Protein AF-A0A3B8WAT9-F1 (afdb_monomer_lite)

Secondary structure (DSSP, 8-state):
-EEETTEEEEEEEEEEEEEEEEEEEEEEE-TTS-EEEEEEEEEEEEEEEEEEEEEESTT-B--EEEEEEEEE-EEETTEEE-EEEEEEE--SGGG-S-SEEEEEEEEEEEEEEEEEETTEEEEEE--EEEEEEEEEEEEE-SEEETTEEE-SEEEEEEEEEEEEEE--EEEESSTTSPPB--HHHHHHTT--SEEEEEEEEEEEEEE--SSSSSEEEEEEEEEEEEEEEEEE--SBSSS-B----EEEEEEEEEEEEEEEEEEEE-SSSEEEEEEEEEEEEEEEEEEEE-TTTPEE--EEEEEEEEEEEEEEEEES----EEESS--SSHHHHHHTT-EEE---S-SEEEEEE--BPPP-SSSSS-EEEEEES--B-TTS-B-TTSSEEEE-

pLDDT: mean 91.94, std 6.69, range [65.5, 98.38]

Foldseek 3Di:
DDDFPRKDWDFAPKDKDKDFDDWDFDFAADPVRHTFGKGFGAKMWMKIKGQFTDAAAPPFTLGMKMKTWIWHWDADPNDIFGFMWTKDFAFDPQQPRHWIKIWGWTWIQFMKMWGDWPLKIKIFGGKTKTKTFMKIWDQHDADATPNDGDHHAIKIWTDFIWMKMATQAMAIRDPPGDGDQCLVVCVVVVHFRMKTWTKGWMKGWDFDFPHDGFIWIWIWIKIFQMKTHSTWHGQDPPPDGDATFAKMQGRKIKIKTFGGWTWGGYNFGIKIWTQWIKMKIKGQFTFGTHRPPGDGPFIKIWIFIFGGKMKGKGGFWPAKDWAPADDPDQVRSVVRVTHIDGRGRHHIDMDIDTGTDPADDPRRHGKIKTFDPADADPVRGGDPPRGDIDMD

Sequence (392 aa):
LYHDDGHALALRDITGSYRIQDLRLDVGEDWRGRPAVGLTLGRMEGEFEVGAIEIGGAGKSFGAFNLSFLLEDQVFGGRNYTNALYLQGGGHVDAGAQGLRLAAQWSLRLSDLSYTEDGNRVIISGLQSWGQGDITVNVTRDGVQGGTRFYDGLRIGFEGLEAGYRINGMRVGSDDAPLQGGTELLLALGIYPAYDFTLDGHMTLGAGGASGEGLTINSDIHIRDGRAAVIAAPYDEGNGEQPQKGLWLTDMTYDGHVRNMTLDVTDEGLALATEESWSTMDIGNVRIGNGVDGESLGRLKIQRFEQGSTTLIKPGGAGNVCVGGAGASASACSASGGEWEMRGEEGVTIEMKNILARAQSSEKRNSLLWETNRTVDGQGRAVNGSGTRLVL

Structure (mmCIF, N/CA/C/O backbone):
data_AF-A0A3B8WAT9-F1
#
_entry.id   AF-A0A3B8WAT9-F1
#
loop_
_atom_site.group_PDB
_atom_site.id
_atom_site.type_symbol
_atom_site.label_atom_id
_atom_site.label_alt_id
_atom_site.label_comp_id
_atom_site.label_asym_id
_atom_site.label_entity_id
_atom_site.label_seq_id
_atom_site.pdbx_PDB_ins_code
_atom_site.Cartn_x
_atom_site.Cartn_y
_atom_site.Cartn_z
_atom_site.occupancy
_atom_site.B_iso_or_equiv
_atom_site.auth_seq_id
_atom_site.auth_comp_id
_atom_site.auth_asym_id
_atom_site.auth_atom_id
_atom_site.pdbx_PDB_model_num
ATOM 1 N N . LEU A 1 1 ? 8.890 -11.324 -18.189 1.00 72.88 1 LEU A N 1
ATOM 2 C CA . LEU A 1 1 ? 9.143 -10.317 -19.237 1.00 72.88 1 LEU A CA 1
ATOM 3 C C . LEU A 1 1 ? 7.790 -9.822 -19.708 1.00 72.88 1 LEU A C 1
ATOM 5 O O . LEU A 1 1 ? 7.015 -10.633 -20.203 1.00 72.88 1 LEU A O 1
ATOM 9 N N . TYR A 1 2 ? 7.485 -8.556 -19.457 1.00 80.69 2 TYR A N 1
ATOM 10 C CA . TYR A 1 2 ? 6.306 -7.870 -19.984 1.00 80.69 2 TYR A CA 1
ATOM 11 C C . TYR A 1 2 ? 6.770 -6.905 -21.076 1.00 80.69 2 TYR A C 1
ATOM 13 O O . TYR A 1 2 ? 7.855 -6.341 -20.939 1.00 80.69 2 TYR A O 1
ATOM 21 N N . HIS A 1 3 ? 5.987 -6.762 -22.144 1.00 80.81 3 HIS A N 1
ATOM 22 C CA . HIS A 1 3 ? 6.279 -5.867 -23.258 1.00 80.81 3 HIS A CA 1
ATOM 23 C C . HIS A 1 3 ? 5.107 -4.933 -23.504 1.00 80.81 3 HIS A C 1
ATOM 25 O O . HIS A 1 3 ? 3.963 -5.376 -23.427 1.00 80.81 3 HIS A O 1
ATOM 31 N N . ASP A 1 4 ? 5.432 -3.687 -23.819 1.00 77.94 4 ASP A N 1
ATOM 32 C CA . ASP A 1 4 ? 4.471 -2.629 -24.106 1.00 77.94 4 ASP A CA 1
ATOM 33 C C . ASP A 1 4 ? 5.147 -1.572 -24.983 1.00 77.94 4 ASP A C 1
ATOM 35 O O . ASP A 1 4 ? 6.266 -1.144 -24.685 1.00 77.94 4 ASP A O 1
ATOM 39 N N . ASP A 1 5 ? 4.545 -1.267 -26.133 1.00 77.06 5 ASP A N 1
ATOM 40 C CA . ASP A 1 5 ? 5.057 -0.327 -27.138 1.00 77.06 5 ASP A CA 1
ATOM 41 C C . ASP A 1 5 ? 6.530 -0.574 -27.535 1.00 77.06 5 ASP A C 1
ATOM 43 O O . ASP A 1 5 ? 7.309 0.339 -27.818 1.00 77.06 5 ASP A O 1
ATOM 47 N N . GLY A 1 6 ? 6.943 -1.846 -27.555 1.00 80.88 6 GLY A N 1
ATOM 48 C CA . GLY A 1 6 ? 8.311 -2.264 -27.885 1.00 80.88 6 GLY A CA 1
ATOM 49 C C . GLY A 1 6 ? 9.335 -2.127 -26.750 1.00 80.88 6 GLY A C 1
ATOM 50 O O . GLY A 1 6 ? 10.485 -2.535 -26.927 1.00 80.88 6 GLY A O 1
ATOM 51 N N . HIS A 1 7 ? 8.929 -1.636 -25.580 1.00 84.44 7 HIS A N 1
ATOM 52 C CA . HIS A 1 7 ? 9.739 -1.587 -24.364 1.00 84.44 7 HIS A CA 1
ATOM 53 C C . HIS A 1 7 ? 9.482 -2.821 -23.504 1.00 84.44 7 HIS A C 1
ATOM 55 O O . HIS A 1 7 ? 8.513 -3.554 -23.711 1.00 84.44 7 HIS A O 1
ATOM 61 N N . ALA A 1 8 ? 10.389 -3.109 -22.573 1.00 84.56 8 ALA A N 1
ATOM 62 C CA . ALA A 1 8 ? 10.297 -4.291 -21.730 1.00 84.56 8 ALA A CA 1
ATOM 63 C C . ALA A 1 8 ? 10.414 -3.939 -20.249 1.00 84.56 8 ALA A C 1
ATOM 65 O O . ALA A 1 8 ? 11.210 -3.084 -19.873 1.00 84.56 8 ALA A O 1
ATOM 66 N N . LEU A 1 9 ? 9.668 -4.670 -19.424 1.00 87.44 9 LEU A N 1
ATOM 67 C CA . LEU A 1 9 ? 9.903 -4.816 -17.992 1.00 87.44 9 LEU A CA 1
ATOM 68 C C . LEU A 1 9 ? 10.391 -6.248 -17.732 1.00 87.44 9 LEU A C 1
ATOM 70 O O . LEU A 1 9 ? 9.690 -7.229 -18.037 1.00 87.44 9 LEU A O 1
ATOM 74 N N . ALA A 1 10 ? 11.591 -6.388 -17.174 1.00 89.25 10 ALA A N 1
ATOM 75 C CA . ALA A 1 10 ? 12.228 -7.676 -16.929 1.00 89.25 10 ALA A CA 1
ATOM 76 C C . ALA A 1 10 ? 12.742 -7.797 -15.492 1.00 89.25 10 ALA A C 1
ATOM 78 O O . ALA A 1 10 ? 13.397 -6.903 -14.978 1.00 89.25 10 ALA A O 1
ATOM 79 N N . LEU A 1 11 ? 12.494 -8.953 -14.879 1.00 91.50 11 LEU A N 1
ATOM 80 C CA . LEU A 1 11 ? 13.177 -9.380 -13.661 1.00 91.50 11 LEU A CA 1
ATOM 81 C C . LEU A 1 11 ? 14.326 -10.302 -14.086 1.00 91.50 11 LEU A C 1
ATOM 83 O O . LEU A 1 11 ? 14.091 -11.276 -14.813 1.00 91.50 11 LEU A O 1
ATOM 87 N N . ARG A 1 12 ? 15.553 -9.975 -13.688 1.00 91.94 12 ARG A N 1
ATOM 88 C CA . ARG A 1 12 ? 16.781 -10.713 -14.008 1.00 91.94 12 ARG A CA 1
ATOM 89 C C . ARG A 1 12 ? 17.322 -11.420 -12.779 1.00 91.94 12 ARG A C 1
ATOM 91 O O . ARG A 1 12 ? 17.043 -11.012 -11.656 1.00 91.94 12 ARG A O 1
ATOM 98 N N . ASP A 1 13 ? 18.080 -12.484 -13.036 1.00 93.62 13 ASP A N 1
ATOM 99 C CA . ASP A 1 13 ? 18.820 -13.231 -12.016 1.00 93.62 13 ASP A CA 1
ATOM 100 C C . ASP A 1 13 ? 17.949 -13.604 -10.815 1.00 93.62 13 ASP A C 1
ATOM 102 O O . ASP A 1 13 ? 18.308 -13.394 -9.663 1.00 93.62 13 ASP A O 1
ATOM 106 N N . ILE A 1 14 ? 16.755 -14.124 -11.116 1.00 95.31 14 ILE A N 1
ATOM 107 C CA . ILE A 1 14 ? 15.803 -14.540 -10.093 1.00 95.31 14 ILE A CA 1
ATOM 108 C C . ILE A 1 14 ? 16.337 -15.804 -9.420 1.00 95.31 14 ILE A C 1
ATOM 110 O O . ILE A 1 14 ? 16.439 -16.861 -10.052 1.00 95.31 14 ILE A O 1
ATOM 114 N N . THR A 1 15 ? 16.639 -15.697 -8.134 1.00 96.81 15 THR A N 1
ATOM 115 C CA . THR A 1 15 ? 17.159 -16.770 -7.285 1.00 96.81 15 THR A CA 1
ATOM 116 C C . THR A 1 15 ? 16.345 -16.853 -5.995 1.00 96.81 15 THR A C 1
ATOM 118 O O . THR A 1 15 ? 15.477 -16.028 -5.706 1.00 96.81 15 THR A O 1
ATOM 121 N N . GLY A 1 16 ? 16.561 -17.915 -5.226 1.00 95.44 16 GLY A N 1
ATOM 122 C CA . GLY A 1 16 ? 15.897 -18.084 -3.945 1.00 95.44 16 GLY A CA 1
ATOM 123 C C . GLY A 1 16 ? 15.823 -19.533 -3.505 1.00 95.44 16 GLY A C 1
ATOM 124 O O . GLY A 1 16 ? 16.131 -20.465 -4.253 1.00 95.44 16 GLY A O 1
ATOM 125 N N . SER A 1 17 ? 15.387 -19.721 -2.270 1.00 97.62 17 SER A N 1
ATOM 126 C CA . SER A 1 17 ? 15.091 -21.033 -1.714 1.00 97.62 17 SER A CA 1
ATOM 127 C C . SER A 1 17 ? 13.936 -20.922 -0.734 1.00 97.62 17 SER A C 1
ATOM 129 O O . SER A 1 17 ? 13.744 -19.888 -0.102 1.00 97.62 17 SER A O 1
ATOM 131 N N . TYR A 1 18 ? 13.146 -21.980 -0.606 1.00 97.12 18 TYR A N 1
ATOM 132 C CA . TYR A 1 18 ? 12.097 -22.029 0.399 1.00 97.12 18 TYR A CA 1
ATOM 133 C C . TYR A 1 18 ? 11.917 -23.445 0.925 1.00 97.12 18 TYR A C 1
ATOM 135 O O . TYR A 1 18 ? 12.168 -24.440 0.239 1.00 97.12 18 TYR A O 1
ATOM 143 N N . ARG A 1 19 ? 11.434 -23.528 2.159 1.00 97.94 19 ARG A N 1
ATOM 144 C CA . ARG A 1 19 ? 11.062 -24.761 2.837 1.00 97.94 19 ARG A CA 1
ATOM 145 C C . ARG A 1 19 ? 9.604 -24.665 3.239 1.00 97.94 19 ARG A C 1
ATOM 147 O O . ARG A 1 19 ? 9.203 -23.747 3.946 1.00 97.94 19 ARG A O 1
ATOM 154 N N . ILE A 1 20 ? 8.826 -25.638 2.790 1.00 97.56 20 ILE A N 1
ATOM 155 C CA . ILE A 1 20 ? 7.395 -25.736 3.059 1.00 97.56 20 ILE A CA 1
ATOM 156 C C . ILE A 1 20 ? 7.150 -26.882 4.035 1.00 97.56 20 ILE A C 1
ATOM 158 O O . ILE A 1 20 ? 7.740 -27.958 3.917 1.00 97.56 20 ILE A O 1
ATOM 162 N N . GLN A 1 21 ? 6.250 -26.656 4.984 1.00 97.69 21 GLN A N 1
ATOM 163 C CA . GLN A 1 21 ? 5.716 -27.668 5.877 1.00 97.69 21 GLN A CA 1
ATOM 164 C C . GLN A 1 21 ? 4.192 -27.625 5.834 1.00 97.69 21 GLN A C 1
ATOM 166 O O . GLN A 1 21 ? 3.583 -26.560 5.925 1.00 97.69 21 GLN A O 1
ATOM 171 N N . ASP A 1 22 ? 3.597 -28.813 5.730 1.00 96.56 22 ASP A N 1
ATOM 172 C CA . ASP A 1 22 ? 2.149 -29.011 5.791 1.00 96.56 22 ASP A CA 1
ATOM 173 C C . ASP A 1 22 ? 1.354 -28.256 4.708 1.00 96.56 22 ASP A C 1
ATOM 175 O O . ASP A 1 22 ? 0.354 -27.599 4.987 1.00 96.56 22 ASP A O 1
ATOM 179 N N . LEU A 1 23 ? 1.814 -28.343 3.455 1.00 97.19 23 LEU A N 1
ATOM 180 C CA . LEU A 1 23 ? 1.050 -27.875 2.299 1.00 97.19 23 LEU A CA 1
ATOM 181 C C . LEU A 1 23 ? -0.018 -28.898 1.931 1.00 97.19 23 LEU A C 1
ATOM 183 O O . LEU A 1 23 ? 0.295 -30.064 1.677 1.00 97.19 23 LEU A O 1
ATOM 187 N N . ARG A 1 24 ? -1.269 -28.451 1.858 1.00 96.94 24 ARG A N 1
ATOM 188 C CA . ARG A 1 24 ? -2.408 -29.300 1.502 1.00 96.94 24 ARG A CA 1
ATOM 189 C C . ARG A 1 24 ? -3.251 -28.629 0.432 1.00 96.94 24 ARG A C 1
ATOM 191 O O . ARG A 1 24 ? -3.422 -27.414 0.445 1.00 96.94 24 ARG A O 1
ATOM 198 N N . LEU A 1 25 ? -3.782 -29.451 -0.464 1.00 97.50 25 LEU A N 1
ATOM 199 C CA . LEU A 1 25 ? -4.818 -29.089 -1.420 1.00 97.50 25 LEU A CA 1
ATOM 200 C C . LEU A 1 25 ? -5.992 -30.039 -1.185 1.00 97.50 25 LEU A C 1
ATOM 202 O O . LEU A 1 25 ? -5.839 -31.241 -1.401 1.00 97.50 25 LEU A O 1
ATOM 206 N N . ASP A 1 26 ? -7.124 -29.519 -0.723 1.00 96.81 26 ASP A N 1
ATOM 207 C CA . ASP A 1 26 ? -8.300 -30.333 -0.394 1.00 96.81 26 ASP A CA 1
ATOM 208 C C . ASP A 1 26 ? -9.608 -29.583 -0.681 1.00 96.81 26 ASP A C 1
ATOM 210 O O . ASP A 1 26 ? -9.630 -28.358 -0.808 1.00 96.81 26 ASP A O 1
ATOM 214 N N . VAL A 1 27 ? -10.709 -30.320 -0.797 1.00 96.31 27 VAL A N 1
ATOM 215 C CA . VAL A 1 27 ? -12.059 -29.760 -0.812 1.00 96.31 27 VAL A CA 1
ATOM 216 C C . VAL A 1 27 ? -12.539 -29.649 0.628 1.00 96.31 27 VAL A C 1
ATOM 218 O O . VAL A 1 27 ? -12.615 -30.638 1.350 1.00 96.31 27 VAL A O 1
ATOM 221 N N . GLY A 1 28 ? -12.901 -28.442 1.038 1.00 94.69 28 GLY A N 1
ATOM 222 C CA . GLY A 1 28 ? -13.351 -28.173 2.394 1.00 94.69 28 GLY A CA 1
ATOM 223 C C . GLY A 1 28 ? -14.235 -26.944 2.447 1.00 94.69 28 GLY A C 1
ATOM 224 O O . GLY A 1 28 ? -14.923 -26.613 1.481 1.00 94.69 28 GLY A O 1
ATOM 225 N N . GLU A 1 29 ? -14.197 -26.262 3.581 1.00 95.25 29 GLU A N 1
ATOM 226 C CA . GLU A 1 29 ? -14.903 -25.008 3.792 1.00 95.25 29 GLU A CA 1
ATOM 227 C C . GLU A 1 29 ? -13.906 -23.915 4.178 1.00 95.25 29 GLU A C 1
ATOM 229 O O . GLU A 1 29 ? -12.906 -24.185 4.845 1.00 95.25 29 GLU A O 1
ATOM 234 N N . ASP A 1 30 ? -14.170 -22.683 3.753 1.00 94.38 30 ASP A N 1
ATOM 235 C CA . ASP A 1 30 ? -13.428 -21.522 4.244 1.00 94.38 30 ASP A CA 1
ATOM 236 C C . ASP A 1 30 ? -13.837 -21.134 5.681 1.00 94.38 30 ASP A C 1
ATOM 238 O O . ASP A 1 30 ? -14.725 -21.734 6.291 1.00 94.38 30 ASP A O 1
ATOM 242 N N . TRP A 1 31 ? -13.237 -20.073 6.232 1.00 90.50 31 TRP A N 1
ATOM 243 C CA . TRP A 1 31 ? -13.543 -19.595 7.592 1.00 90.50 31 TRP A CA 1
ATOM 244 C C . TRP A 1 31 ? -14.974 -19.048 7.772 1.00 90.50 31 TRP A C 1
ATOM 246 O O . TRP A 1 31 ? -15.361 -18.703 8.890 1.00 90.50 31 TRP A O 1
ATOM 256 N N . ARG A 1 32 ? -15.762 -18.942 6.693 1.00 92.38 32 ARG A N 1
ATOM 257 C CA . ARG A 1 32 ? -17.187 -18.578 6.705 1.00 92.38 32 ARG A CA 1
ATOM 258 C C . ARG A 1 32 ? -18.102 -19.790 6.471 1.00 92.38 32 ARG A C 1
ATOM 260 O O . ARG A 1 32 ? -19.315 -19.603 6.399 1.00 92.38 32 ARG A O 1
ATOM 267 N N . GLY A 1 33 ? -17.559 -21.005 6.364 1.00 94.62 33 GLY A N 1
ATOM 268 C CA . GLY A 1 33 ? -18.327 -22.227 6.108 1.00 94.62 33 GLY A CA 1
ATOM 269 C C . GLY A 1 33 ? -18.749 -22.399 4.645 1.00 94.62 33 GLY A C 1
ATOM 270 O O . GLY A 1 33 ? -19.719 -23.103 4.365 1.00 94.62 33 GLY A O 1
ATOM 271 N N . ARG A 1 34 ? -18.097 -21.716 3.691 1.00 94.56 34 ARG A N 1
ATOM 272 C CA . ARG A 1 34 ? -18.426 -21.842 2.261 1.00 94.56 34 ARG A CA 1
ATOM 273 C C . ARG A 1 34 ? -17.611 -22.966 1.620 1.00 94.56 34 ARG A C 1
ATOM 275 O O . ARG A 1 34 ? -16.388 -22.947 1.765 1.00 94.56 34 ARG A O 1
ATOM 282 N N . PRO A 1 35 ? -18.238 -23.885 0.860 1.00 96.00 35 PRO A N 1
ATOM 283 C CA . PRO A 1 35 ? -17.522 -24.941 0.151 1.00 96.00 35 PRO A CA 1
ATOM 284 C C . PRO A 1 35 ? -16.492 -24.373 -0.827 1.00 96.00 35 PRO A C 1
ATOM 286 O O . PRO A 1 35 ? -16.829 -23.529 -1.659 1.00 96.00 35 PRO A O 1
ATOM 289 N N . ALA A 1 36 ? -15.256 -24.854 -0.754 1.00 97.31 36 ALA A N 1
ATOM 290 C CA . ALA A 1 36 ? -14.143 -24.345 -1.543 1.00 97.31 36 ALA A CA 1
ATOM 291 C C . ALA A 1 36 ? -13.084 -25.420 -1.809 1.00 97.31 36 ALA A C 1
ATOM 293 O O . ALA A 1 36 ? -13.006 -26.434 -1.115 1.00 97.31 36 ALA A O 1
ATOM 294 N N . VAL A 1 37 ? -12.221 -25.158 -2.790 1.00 97.81 37 VAL A N 1
ATOM 295 C CA . VAL A 1 37 ? -10.928 -25.843 -2.905 1.00 97.81 37 VAL A CA 1
ATOM 296 C C . VAL A 1 37 ? -9.915 -25.038 -2.096 1.00 97.81 37 VAL A C 1
ATOM 298 O O . VAL A 1 37 ? -9.595 -23.908 -2.459 1.00 97.81 37 VAL A O 1
ATOM 301 N N . GLY A 1 38 ? -9.452 -25.593 -0.982 1.00 97.38 38 GLY A N 1
ATOM 302 C CA . GLY A 1 38 ? -8.498 -24.963 -0.077 1.00 97.38 38 GLY A CA 1
ATOM 303 C C . GLY A 1 38 ? -7.060 -25.351 -0.400 1.00 97.38 38 GLY A C 1
ATOM 304 O O . GLY A 1 38 ? -6.734 -26.534 -0.475 1.00 97.38 38 GLY A O 1
ATOM 305 N N . LEU A 1 39 ? -6.197 -24.349 -0.543 1.00 97.44 39 LEU A N 1
ATOM 306 C CA . LEU A 1 39 ? -4.746 -24.459 -0.479 1.00 97.44 39 LEU A CA 1
ATOM 307 C C . LEU A 1 39 ? -4.304 -23.935 0.890 1.00 97.44 39 LEU A C 1
ATOM 309 O O . LEU A 1 39 ? -4.344 -22.728 1.123 1.00 97.44 39 LEU A O 1
ATOM 313 N N . THR A 1 40 ? -3.911 -24.822 1.800 1.00 96.69 40 THR A N 1
ATOM 314 C CA . THR A 1 40 ? -3.518 -24.453 3.170 1.00 96.69 40 THR A CA 1
ATOM 315 C C . THR A 1 40 ? -2.048 -24.738 3.411 1.00 96.69 40 THR A C 1
ATOM 317 O O . THR A 1 40 ? -1.515 -25.731 2.911 1.00 96.69 40 THR A O 1
ATOM 320 N N . LEU A 1 41 ? -1.414 -23.896 4.215 1.00 96.50 41 LEU A N 1
ATOM 321 C CA . LEU A 1 41 ? 0.005 -23.936 4.517 1.00 96.50 41 LEU A CA 1
ATOM 322 C C . LEU A 1 41 ? 0.211 -23.791 6.028 1.00 96.50 41 LEU A C 1
ATOM 324 O O . LEU A 1 41 ? -0.165 -22.773 6.600 1.00 96.50 41 LEU A O 1
ATOM 328 N N . GLY A 1 42 ? 0.855 -24.775 6.661 1.00 96.81 42 GLY A N 1
ATOM 329 C CA . GLY A 1 42 ? 1.222 -24.668 8.078 1.00 96.81 42 GLY A CA 1
ATOM 330 C C . GLY A 1 42 ? 2.410 -23.731 8.312 1.00 96.81 42 GLY A C 1
ATOM 331 O O . GLY A 1 42 ? 2.356 -22.844 9.161 1.00 96.81 42 GLY A O 1
ATOM 332 N N . ARG A 1 43 ? 3.494 -23.910 7.546 1.00 98.00 43 ARG A N 1
ATOM 333 C CA . ARG A 1 43 ? 4.670 -23.028 7.606 1.00 98.00 43 ARG A CA 1
ATOM 334 C C . ARG A 1 43 ? 5.406 -22.971 6.276 1.00 98.00 43 ARG A C 1
ATOM 336 O O . ARG A 1 43 ? 5.633 -24.004 5.647 1.00 98.00 43 ARG A O 1
ATOM 343 N N . MET A 1 44 ? 5.852 -21.783 5.886 1.00 98.06 44 MET A N 1
ATOM 344 C CA . MET A 1 44 ? 6.798 -21.593 4.788 1.00 98.06 44 MET A CA 1
ATOM 345 C C . MET A 1 44 ? 7.840 -20.566 5.190 1.00 98.06 44 MET A C 1
ATOM 347 O O . MET A 1 44 ? 7.497 -19.473 5.620 1.00 98.06 44 MET A O 1
ATOM 351 N N . GLU A 1 45 ? 9.107 -20.903 5.026 1.00 98.31 45 GLU A N 1
ATOM 352 C CA . GLU A 1 45 ? 10.204 -19.960 5.215 1.00 98.31 45 GLU A CA 1
ATOM 353 C C . GLU A 1 45 ? 11.094 -19.971 3.986 1.00 98.31 45 GLU A C 1
ATOM 355 O O . GLU A 1 45 ? 11.237 -21.011 3.336 1.00 98.31 45 GLU A O 1
ATOM 360 N N . GLY A 1 46 ? 11.688 -18.836 3.659 1.00 97.75 46 GLY A N 1
ATOM 361 C CA . GLY A 1 46 ? 12.552 -18.767 2.501 1.00 97.75 46 GLY A CA 1
ATOM 362 C C . GLY A 1 46 ? 13.124 -17.393 2.240 1.00 97.75 46 GLY A C 1
ATOM 363 O O . GLY A 1 46 ? 12.896 -16.434 2.976 1.00 97.75 46 GLY A O 1
ATOM 364 N N . GLU A 1 47 ? 13.859 -17.350 1.142 1.00 97.56 47 GLU A N 1
ATOM 365 C CA . GLU A 1 47 ? 14.481 -16.169 0.578 1.00 97.56 47 GLU A CA 1
ATOM 366 C C . GLU A 1 47 ? 14.168 -16.121 -0.916 1.00 97.56 47 GLU A C 1
ATOM 368 O O . GLU A 1 47 ? 14.177 -17.145 -1.606 1.00 97.56 47 GLU A O 1
ATOM 373 N N . PHE A 1 48 ? 13.881 -14.925 -1.408 1.00 96.62 48 PHE A N 1
ATOM 374 C CA . PHE A 1 48 ? 13.643 -14.627 -2.809 1.00 96.62 48 PHE A CA 1
ATOM 375 C C . PHE A 1 48 ? 14.487 -13.423 -3.202 1.00 96.62 48 PHE A C 1
ATOM 377 O O . PHE A 1 48 ? 14.493 -12.414 -2.501 1.00 96.62 48 PHE A O 1
ATOM 384 N N . GLU A 1 49 ? 15.187 -13.526 -4.320 1.00 96.81 49 GLU A N 1
ATOM 385 C CA . GLU A 1 49 ? 16.092 -12.498 -4.811 1.00 96.81 49 GLU A CA 1
ATOM 386 C C . GLU A 1 49 ? 15.838 -12.239 -6.295 1.00 96.81 49 GLU A C 1
ATOM 388 O O . GLU A 1 49 ? 15.593 -13.152 -7.085 1.00 96.81 49 GLU A O 1
ATOM 393 N N . VAL A 1 50 ? 15.888 -10.962 -6.657 1.00 95.75 50 VAL A N 1
ATOM 394 C CA . VAL A 1 50 ? 15.911 -10.471 -8.031 1.00 95.75 50 VAL A CA 1
ATOM 395 C C . VAL A 1 50 ? 17.165 -9.624 -8.164 1.00 95.75 50 VAL A C 1
ATOM 397 O O . VAL A 1 50 ? 17.253 -8.573 -7.532 1.00 95.75 50 VAL A O 1
ATOM 400 N N . GLY A 1 51 ? 18.120 -10.066 -8.982 1.00 93.12 51 GLY A N 1
ATOM 401 C CA . GLY A 1 51 ? 19.393 -9.363 -9.153 1.00 93.12 51 GLY A CA 1
ATOM 402 C C . GLY A 1 51 ? 19.288 -8.047 -9.931 1.00 93.12 51 GLY A C 1
ATOM 403 O O . GLY A 1 51 ? 20.108 -7.161 -9.721 1.00 93.12 51 GLY A O 1
ATOM 404 N N . ALA A 1 52 ? 18.282 -7.888 -10.798 1.00 90.94 52 ALA A N 1
ATOM 405 C CA . ALA A 1 52 ? 17.973 -6.600 -11.426 1.00 90.94 52 ALA A CA 1
ATOM 406 C C . ALA A 1 52 ? 16.522 -6.515 -11.920 1.00 90.94 52 ALA A C 1
ATOM 408 O O . ALA A 1 52 ? 15.969 -7.488 -12.444 1.00 90.94 52 ALA A O 1
ATOM 409 N N . ILE A 1 53 ? 15.922 -5.329 -11.810 1.00 90.38 53 ILE A N 1
ATOM 410 C CA . ILE A 1 53 ? 14.631 -4.988 -12.417 1.00 90.38 53 ILE A CA 1
ATOM 411 C C . ILE A 1 53 ? 14.886 -4.015 -13.568 1.00 90.38 53 ILE A C 1
ATOM 413 O O . ILE A 1 53 ? 15.052 -2.818 -13.353 1.00 90.38 53 ILE A O 1
ATOM 417 N N . GLU A 1 54 ? 14.903 -4.517 -14.798 1.00 89.56 54 GLU A N 1
ATOM 418 C CA . GLU A 1 54 ? 15.150 -3.702 -15.989 1.00 89.56 54 GLU A CA 1
ATOM 419 C C . GLU A 1 54 ? 13.847 -3.116 -16.538 1.00 89.56 54 GLU A C 1
ATOM 421 O O . GLU A 1 54 ? 12.867 -3.848 -16.715 1.00 89.56 54 GLU A O 1
ATOM 426 N N . ILE A 1 55 ? 13.847 -1.818 -16.857 1.00 86.75 55 ILE A N 1
ATOM 427 C CA . ILE A 1 55 ? 12.724 -1.144 -17.521 1.00 86.75 55 ILE A CA 1
ATOM 428 C C . ILE A 1 55 ? 13.198 -0.112 -18.551 1.00 86.75 55 ILE A C 1
ATOM 430 O O . ILE A 1 55 ? 14.210 0.564 -18.364 1.00 86.75 55 ILE A O 1
ATOM 434 N N . GLY A 1 56 ? 12.410 0.057 -19.611 1.00 77.25 56 GLY A N 1
ATOM 435 C CA . GLY A 1 56 ? 12.614 1.081 -20.631 1.00 77.25 56 GLY A CA 1
ATOM 436 C C . GLY A 1 56 ? 13.769 0.749 -21.572 1.00 77.25 56 GLY A C 1
ATOM 437 O O . GLY A 1 56 ? 13.863 -0.370 -22.079 1.00 77.25 56 GLY A O 1
ATOM 438 N N . GLY A 1 57 ? 14.623 1.734 -21.861 1.00 74.31 57 GLY A N 1
ATOM 439 C CA . GLY A 1 57 ? 15.805 1.550 -22.709 1.00 74.31 57 GLY A CA 1
ATOM 440 C C . GLY A 1 57 ? 16.818 0.531 -22.161 1.00 74.31 57 GLY A C 1
ATOM 441 O O . GLY A 1 57 ? 16.926 0.312 -20.957 1.00 74.31 57 GLY A O 1
ATOM 442 N N . ALA A 1 58 ? 17.601 -0.083 -23.055 1.00 71.19 58 ALA A N 1
ATOM 443 C CA . ALA A 1 58 ? 18.574 -1.118 -22.693 1.00 71.19 58 ALA A CA 1
ATOM 444 C C . ALA A 1 58 ? 19.597 -0.643 -21.638 1.00 71.19 58 ALA A C 1
ATOM 446 O O . ALA A 1 58 ? 20.182 0.430 -21.778 1.00 71.19 58 ALA A O 1
ATOM 447 N N . GLY A 1 59 ? 19.848 -1.481 -20.624 1.00 69.88 59 GLY A N 1
ATOM 448 C CA . GLY A 1 59 ? 20.847 -1.243 -19.572 1.00 69.88 59 GLY A CA 1
ATOM 449 C C . GLY A 1 59 ? 20.357 -0.426 -18.374 1.00 69.88 59 GLY A C 1
ATOM 450 O O . GLY A 1 59 ? 21.138 -0.167 -17.465 1.00 69.88 59 GLY A O 1
ATOM 451 N N . LYS A 1 60 ? 19.085 -0.025 -18.356 1.00 79.44 60 LYS A N 1
ATOM 452 C CA . LYS A 1 60 ? 18.477 0.692 -17.237 1.00 79.44 60 LYS A CA 1
ATOM 453 C C . LYS A 1 60 ? 17.881 -0.281 -16.213 1.00 79.44 60 LYS A C 1
ATOM 455 O O . LYS A 1 60 ? 17.104 -1.156 -16.593 1.00 79.44 60 LYS A O 1
ATOM 460 N N . SER A 1 61 ? 18.204 -0.100 -14.931 1.00 86.19 61 SER A N 1
ATOM 461 C CA . SER A 1 61 ? 17.759 -0.960 -13.827 1.00 86.19 61 SER A CA 1
ATOM 462 C C . SER A 1 61 ? 17.214 -0.131 -12.665 1.00 86.19 61 SER A C 1
ATOM 464 O O . SER A 1 61 ? 17.755 0.923 -12.351 1.00 86.19 61 SER A O 1
ATOM 466 N N . PHE A 1 62 ? 16.158 -0.607 -12.009 1.00 87.62 62 PHE A N 1
ATOM 467 C CA . PHE A 1 62 ? 15.768 -0.138 -10.676 1.00 87.62 62 PHE A CA 1
ATOM 468 C C . PHE A 1 62 ? 16.558 -0.849 -9.570 1.00 87.62 62 PHE A C 1
ATOM 470 O O . PHE A 1 62 ? 16.162 -0.798 -8.419 1.00 87.62 62 PHE A O 1
ATOM 477 N N . GLY A 1 63 ? 17.617 -1.576 -9.901 1.00 90.12 63 GLY A N 1
ATOM 478 C CA . GLY A 1 63 ? 18.408 -2.342 -8.951 1.00 90.12 63 GLY A CA 1
ATOM 479 C C . GLY A 1 63 ? 17.820 -3.686 -8.562 1.00 90.12 63 GLY A C 1
ATOM 480 O O . GLY A 1 63 ? 16.955 -4.251 -9.240 1.00 90.12 63 GLY A O 1
ATOM 481 N N . ALA A 1 64 ? 18.382 -4.221 -7.488 1.00 92.62 64 ALA A N 1
ATOM 482 C CA . ALA A 1 64 ? 18.134 -5.544 -6.957 1.00 92.62 64 ALA A CA 1
ATOM 483 C C . ALA A 1 64 ? 17.213 -5.493 -5.739 1.00 92.62 64 ALA A C 1
ATOM 485 O O . ALA A 1 64 ? 17.160 -4.519 -4.982 1.00 92.62 64 ALA A O 1
ATOM 486 N N . PHE A 1 65 ? 16.515 -6.595 -5.515 1.00 93.81 65 PHE A N 1
ATOM 487 C CA . PHE A 1 65 ? 15.612 -6.758 -4.393 1.00 93.81 65 PHE A CA 1
ATOM 488 C C . PHE A 1 65 ? 15.792 -8.134 -3.771 1.00 93.81 65 PHE A C 1
ATOM 490 O O . PHE A 1 65 ? 15.837 -9.139 -4.480 1.00 93.81 65 PHE A O 1
ATOM 497 N N . ASN A 1 66 ? 15.811 -8.188 -2.444 1.00 95.75 66 ASN A N 1
ATOM 498 C CA . ASN A 1 66 ? 15.853 -9.430 -1.686 1.00 95.75 66 ASN A CA 1
ATOM 499 C C . ASN A 1 66 ? 14.755 -9.410 -0.623 1.00 95.75 66 ASN A C 1
ATOM 501 O O . ASN A 1 66 ? 14.533 -8.403 0.048 1.00 95.75 66 ASN A O 1
ATOM 505 N N . LEU A 1 67 ? 14.094 -10.546 -0.454 1.00 96.62 67 LEU A N 1
ATOM 506 C CA . LEU A 1 67 ? 13.031 -10.771 0.510 1.00 96.62 67 LEU A CA 1
ATOM 507 C C . LEU A 1 67 ? 13.356 -12.039 1.287 1.00 96.62 67 LEU A C 1
ATOM 509 O O . LEU A 1 67 ? 13.398 -13.115 0.695 1.00 96.62 67 LEU A O 1
ATOM 513 N N . SER A 1 68 ? 13.512 -11.935 2.602 1.00 97.50 68 SER A N 1
ATOM 514 C CA . SER A 1 68 ? 13.399 -13.086 3.498 1.00 97.50 68 SER A CA 1
ATOM 515 C C . SER A 1 68 ? 11.994 -13.112 4.089 1.00 97.50 68 SER A C 1
ATOM 517 O O . SER A 1 68 ? 11.378 -12.063 4.296 1.00 97.50 68 SER A O 1
ATOM 519 N N . PHE A 1 69 ? 11.440 -14.296 4.333 1.00 97.75 69 PHE A N 1
ATOM 520 C CA . PHE A 1 69 ? 10.089 -14.409 4.874 1.00 97.75 69 PHE A CA 1
ATOM 521 C C . PHE A 1 69 ? 9.883 -15.680 5.693 1.00 97.75 69 PHE A C 1
ATOM 523 O O . PHE A 1 69 ? 10.459 -16.733 5.419 1.00 97.75 69 PHE A O 1
ATOM 530 N N . LEU A 1 70 ? 8.994 -15.571 6.678 1.00 98.25 70 LEU A N 1
ATOM 531 C CA . LEU A 1 70 ? 8.459 -16.660 7.478 1.00 98.25 70 LEU A CA 1
ATOM 532 C C . LEU A 1 70 ? 6.939 -16.504 7.574 1.00 98.25 70 LEU A C 1
ATOM 534 O O . LEU A 1 70 ? 6.429 -15.634 8.278 1.00 98.25 70 LEU A O 1
ATOM 538 N N . LEU A 1 71 ? 6.221 -17.369 6.870 1.00 98.25 71 LEU A N 1
ATOM 539 C CA . LEU A 1 71 ? 4.786 -17.573 7.004 1.00 98.25 71 LEU A CA 1
ATOM 540 C C . LEU A 1 71 ? 4.556 -18.674 8.038 1.00 98.25 71 LEU A C 1
ATOM 542 O O . LEU A 1 71 ? 4.996 -19.807 7.841 1.00 98.25 71 LEU A O 1
ATOM 546 N N . GLU A 1 72 ? 3.872 -18.350 9.129 1.00 97.31 72 GLU A N 1
ATOM 547 C CA . GLU A 1 72 ? 3.425 -19.311 10.143 1.00 97.31 72 GLU A CA 1
ATOM 548 C C . GLU A 1 72 ? 2.251 -18.737 10.935 1.00 97.31 72 GLU A C 1
ATOM 550 O O . GLU A 1 72 ? 2.056 -17.518 10.982 1.00 97.31 72 GLU A O 1
ATOM 555 N N . ASP A 1 73 ? 1.463 -19.616 11.546 1.00 96.62 73 ASP A N 1
ATOM 556 C CA . ASP A 1 73 ? 0.284 -19.231 12.317 1.00 96.62 73 ASP A CA 1
ATOM 557 C C . ASP A 1 73 ? 0.631 -18.290 13.478 1.00 96.62 73 ASP A C 1
ATOM 559 O O . ASP A 1 73 ? 1.590 -18.508 14.222 1.00 96.62 73 ASP A O 1
ATOM 563 N N . GLN A 1 74 ? -0.182 -17.251 13.665 1.00 94.75 74 GLN A N 1
ATOM 564 C CA . GLN A 1 74 ? -0.002 -16.268 14.734 1.00 94.75 74 GLN A CA 1
ATOM 565 C C . GLN A 1 74 ? -1.316 -15.823 15.343 1.00 94.75 74 GLN A C 1
ATOM 567 O O . GLN A 1 74 ? -2.372 -15.879 14.718 1.00 94.75 74 GLN A O 1
ATOM 572 N N . VAL A 1 75 ? -1.226 -15.298 16.564 1.00 93.19 75 VAL A N 1
ATOM 573 C CA . VAL A 1 75 ? -2.335 -14.606 17.215 1.00 93.19 75 VAL A CA 1
ATOM 574 C C . VAL A 1 75 ? -2.070 -13.109 17.179 1.00 93.19 75 VAL A C 1
ATOM 576 O O . VAL A 1 75 ? -1.105 -12.643 17.778 1.00 93.19 75 VAL A O 1
ATOM 579 N N . PHE A 1 76 ? -2.948 -12.349 16.528 1.00 89.50 76 PHE A N 1
ATOM 580 C CA . PHE A 1 76 ? -2.904 -10.888 16.536 1.00 89.50 76 PHE A CA 1
ATOM 581 C C . PHE A 1 76 ? -4.261 -10.323 16.956 1.00 89.50 76 PHE A C 1
ATOM 583 O O . PHE A 1 76 ? -5.305 -10.763 16.475 1.00 89.50 76 PHE A O 1
ATOM 590 N N . GLY A 1 77 ? -4.268 -9.387 17.910 1.00 83.75 77 GLY A N 1
ATOM 591 C CA . GLY A 1 77 ? -5.511 -8.799 18.429 1.00 83.75 77 GLY A CA 1
ATOM 592 C C . GLY A 1 77 ? -6.500 -9.823 19.012 1.00 83.75 77 GLY A C 1
ATOM 593 O O . GLY A 1 77 ? -7.704 -9.594 18.988 1.00 83.75 77 GLY A O 1
ATOM 594 N N . GLY A 1 78 ? -6.009 -10.973 19.493 1.00 89.06 78 GLY A N 1
ATOM 595 C CA . GLY A 1 78 ? -6.838 -12.072 20.004 1.00 89.06 78 GLY A CA 1
ATOM 596 C C . GLY A 1 78 ? -7.458 -12.979 18.931 1.00 89.06 78 GLY A C 1
ATOM 597 O O . GLY A 1 78 ? -8.223 -13.876 19.281 1.00 89.06 78 GLY A O 1
ATOM 598 N N . ARG A 1 79 ? -7.136 -12.780 17.646 1.00 92.25 79 ARG A N 1
ATOM 599 C CA . ARG A 1 79 ? -7.556 -13.646 16.537 1.00 92.25 79 ARG A CA 1
ATOM 600 C C . ARG A 1 79 ? -6.380 -14.478 16.032 1.00 92.25 79 ARG A C 1
ATOM 602 O O . ARG A 1 79 ? -5.282 -13.953 15.872 1.00 92.25 79 ARG A O 1
ATOM 609 N N . ASN A 1 80 ? -6.636 -15.749 15.731 1.00 95.00 80 ASN A N 1
ATOM 610 C CA . ASN A 1 80 ? -5.673 -16.618 15.059 1.00 95.00 80 ASN A CA 1
ATOM 611 C C . ASN A 1 80 ? -5.702 -16.364 13.548 1.00 95.00 80 ASN A C 1
ATOM 613 O O . ASN A 1 80 ? -6.764 -16.448 12.927 1.00 95.00 80 ASN A O 1
ATOM 617 N N . TYR A 1 81 ? -4.537 -16.102 12.973 1.00 96.44 81 TYR A N 1
ATOM 618 C CA . TYR A 1 81 ? -4.309 -16.028 11.539 1.00 96.44 81 TYR A CA 1
ATOM 619 C C . TYR A 1 81 ? -3.496 -17.236 11.093 1.00 96.44 81 TYR A C 1
ATOM 621 O O . TYR A 1 81 ? -2.503 -17.585 11.730 1.00 96.44 81 TYR A O 1
ATOM 629 N N . THR A 1 82 ? -3.938 -17.856 10.002 1.00 96.31 82 THR A N 1
ATOM 630 C CA . THR A 1 82 ? -3.252 -18.969 9.335 1.00 96.31 82 THR A CA 1
ATOM 631 C C . THR A 1 82 ? -2.839 -18.560 7.924 1.00 96.31 82 THR A C 1
ATOM 633 O O . THR A 1 82 ? -3.046 -17.411 7.531 1.00 96.31 82 THR A O 1
ATOM 636 N N . ASN A 1 83 ? -2.263 -19.478 7.150 1.00 97.44 83 ASN A N 1
ATOM 637 C CA . ASN A 1 83 ? -1.958 -19.252 5.740 1.00 97.44 83 ASN A CA 1
ATOM 638 C C . ASN A 1 83 ? -2.819 -20.169 4.868 1.00 97.44 83 ASN A C 1
ATOM 640 O O . ASN A 1 83 ? -2.575 -21.373 4.771 1.00 97.44 83 ASN A O 1
ATOM 644 N N . ALA A 1 84 ? -3.848 -19.602 4.241 1.00 96.94 84 ALA A N 1
ATOM 645 C CA . ALA A 1 84 ? -4.804 -20.357 3.447 1.00 96.94 84 ALA A CA 1
ATOM 646 C C . ALA A 1 84 ? -5.404 -19.530 2.305 1.00 96.94 84 ALA A C 1
ATOM 648 O O . ALA A 1 84 ? -5.720 -18.351 2.456 1.00 96.94 84 ALA A O 1
ATOM 649 N N . LEU A 1 85 ? -5.623 -20.187 1.170 1.00 97.00 85 LEU A N 1
ATOM 650 C CA . LEU A 1 85 ? -6.358 -19.656 0.031 1.00 97.00 85 LEU A CA 1
ATOM 651 C C . LEU A 1 85 ? -7.486 -20.622 -0.327 1.00 97.00 85 LEU A C 1
ATOM 653 O O . LEU A 1 85 ? -7.232 -21.765 -0.695 1.00 97.00 85 LEU A O 1
ATOM 657 N N . TYR A 1 86 ? -8.726 -20.158 -0.261 1.00 97.75 86 TYR A N 1
ATOM 658 C CA . TYR A 1 86 ? -9.912 -20.936 -0.602 1.00 97.75 86 TYR A CA 1
ATOM 659 C C . TYR A 1 86 ? -10.501 -20.431 -1.915 1.00 97.75 86 TYR A C 1
ATOM 661 O O . TYR A 1 86 ? -11.035 -19.324 -1.984 1.00 97.75 86 TYR A O 1
ATOM 669 N N . LEU A 1 87 ? -10.411 -21.250 -2.960 1.00 96.88 87 LEU A N 1
ATOM 670 C CA . LEU A 1 87 ? -10.941 -20.946 -4.283 1.00 96.88 87 LEU A CA 1
ATOM 671 C C . LEU A 1 87 ? -12.393 -21.411 -4.408 1.00 96.88 87 LEU A C 1
ATOM 673 O O . LEU A 1 87 ? -12.718 -22.577 -4.171 1.00 96.88 87 LEU A O 1
ATOM 677 N N . GLN A 1 88 ? -13.252 -20.492 -4.837 1.00 94.88 88 GLN A N 1
ATOM 678 C CA . GLN A 1 88 ? -14.684 -20.686 -5.026 1.00 94.88 88 GLN A CA 1
ATOM 679 C C . GLN A 1 88 ? -15.112 -20.176 -6.404 1.00 94.88 88 GLN A C 1
ATOM 681 O O . GLN A 1 88 ? -14.542 -19.226 -6.950 1.00 94.88 88 GLN A O 1
ATOM 686 N N . GLY A 1 89 ? -16.146 -20.805 -6.961 1.00 92.69 89 GLY A N 1
ATOM 687 C CA . GLY A 1 89 ? -16.857 -20.254 -8.111 1.00 92.69 89 GLY A CA 1
ATOM 688 C C . GLY A 1 89 ? -17.748 -19.081 -7.698 1.00 92.69 89 GLY A C 1
ATOM 689 O O . GLY A 1 89 ? -18.287 -19.066 -6.592 1.00 92.69 89 GLY A O 1
ATOM 690 N N . GLY A 1 90 ? -17.932 -18.130 -8.6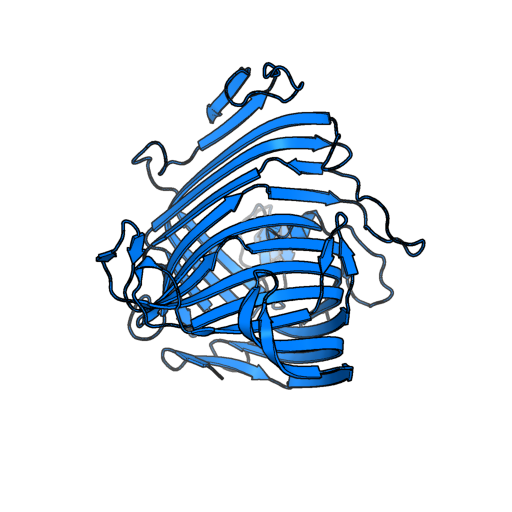13 1.00 88.69 90 GLY A N 1
ATOM 691 C CA . GLY A 1 90 ? -18.723 -16.921 -8.388 1.00 88.69 90 GLY A CA 1
ATOM 692 C C . GLY A 1 90 ? -17.852 -15.774 -7.883 1.00 88.69 90 GLY A C 1
ATOM 693 O O . GLY A 1 90 ? -17.159 -15.914 -6.882 1.00 88.69 90 GLY A O 1
ATOM 694 N N . GLY A 1 91 ? -17.865 -14.649 -8.601 1.00 91.06 91 GLY A N 1
ATOM 695 C CA . GLY A 1 91 ? -17.149 -13.436 -8.202 1.00 91.06 91 GLY A CA 1
ATOM 696 C C . GLY A 1 91 ? -18.061 -12.447 -7.473 1.00 91.06 91 GLY A C 1
ATOM 697 O O . GLY A 1 91 ? -18.882 -12.833 -6.638 1.00 91.06 91 GLY A O 1
ATOM 698 N N . HIS A 1 92 ? -17.925 -11.166 -7.811 1.00 92.62 92 HIS A N 1
ATOM 699 C CA . HIS A 1 92 ? -18.773 -10.101 -7.285 1.00 92.62 92 HIS A CA 1
ATOM 700 C C . HIS A 1 92 ? -20.263 -10.388 -7.534 1.00 92.62 92 HIS A C 1
ATOM 702 O O . HIS A 1 92 ? -20.654 -10.722 -8.653 1.00 92.62 92 HIS A O 1
ATOM 708 N N . VAL A 1 93 ? -21.104 -10.201 -6.510 1.00 90.44 93 VAL A N 1
ATOM 709 C CA . VAL A 1 93 ? -22.530 -10.592 -6.530 1.00 90.44 93 VAL A CA 1
ATOM 710 C C . VAL A 1 93 ? -23.319 -9.954 -7.681 1.00 90.44 93 VAL A C 1
ATOM 712 O O . VAL A 1 93 ? -24.082 -10.638 -8.361 1.00 90.44 93 VAL A O 1
ATOM 715 N N . ASP A 1 94 ? -23.075 -8.672 -7.961 1.00 92.75 94 ASP A N 1
ATOM 716 C CA . ASP A 1 94 ? -23.776 -7.950 -9.032 1.00 92.75 94 ASP A CA 1
ATOM 717 C C . ASP A 1 94 ? -23.199 -8.185 -10.437 1.00 92.75 94 ASP A C 1
ATOM 719 O O . ASP A 1 94 ? -23.811 -7.768 -11.416 1.00 92.75 94 ASP A O 1
ATOM 723 N N . ALA A 1 95 ? -22.038 -8.843 -10.565 1.00 87.50 95 ALA A N 1
ATOM 724 C CA . ALA A 1 95 ? -21.412 -9.128 -11.863 1.00 87.50 95 ALA A CA 1
ATOM 725 C C . ALA A 1 95 ? -21.962 -10.414 -12.521 1.00 87.50 95 ALA A C 1
ATOM 727 O O . ALA A 1 95 ? -21.490 -10.836 -13.579 1.00 87.50 95 ALA A O 1
ATOM 728 N N . GLY A 1 96 ? -22.960 -11.045 -11.894 1.00 79.44 96 GLY A N 1
ATOM 729 C CA . GLY A 1 96 ? -23.565 -12.299 -12.330 1.00 79.44 96 GLY A CA 1
ATOM 730 C C . GLY A 1 96 ? -22.850 -13.543 -11.794 1.00 79.44 96 GLY A C 1
ATOM 731 O O . GLY A 1 96 ? -21.965 -13.479 -10.949 1.00 79.44 96 GLY A O 1
ATOM 732 N N . ALA A 1 97 ? -23.253 -14.716 -12.290 1.00 79.62 97 ALA A N 1
ATOM 733 C CA . ALA A 1 97 ? -22.767 -16.009 -11.792 1.00 79.62 97 ALA A CA 1
ATOM 734 C C . ALA A 1 97 ? -21.341 -16.381 -12.255 1.00 79.62 97 ALA A C 1
ATOM 736 O O . ALA A 1 97 ? -20.813 -17.417 -11.857 1.00 79.62 97 ALA A O 1
ATOM 737 N N . GLN A 1 98 ? -20.734 -15.577 -13.129 1.00 84.06 98 GLN A N 1
ATOM 738 C CA . GLN A 1 98 ? -19.393 -15.813 -13.664 1.00 84.06 98 GLN A CA 1
ATOM 739 C C . GLN A 1 98 ? -18.327 -15.166 -12.771 1.00 84.06 98 GLN A C 1
ATOM 741 O O . GLN A 1 98 ? -18.576 -14.156 -12.116 1.00 84.06 98 GLN A O 1
ATOM 746 N N . GLY A 1 99 ? -17.120 -15.730 -12.779 1.00 92.75 99 GLY A N 1
ATOM 747 C CA . GLY A 1 99 ? -15.978 -15.227 -12.016 1.00 92.75 99 GLY A CA 1
ATOM 748 C C . GLY A 1 99 ? -15.508 -16.190 -10.933 1.00 92.75 99 GLY A C 1
ATOM 749 O O . GLY A 1 99 ? -16.025 -17.302 -10.788 1.00 92.75 99 GLY A O 1
ATOM 750 N N . LEU A 1 100 ? -14.502 -15.741 -10.194 1.00 95.25 100 LEU A N 1
ATOM 751 C CA . LEU A 1 100 ? -13.857 -16.488 -9.122 1.00 95.25 100 LEU A CA 1
ATOM 752 C C . LEU A 1 100 ? -13.883 -15.664 -7.840 1.00 95.25 100 LEU A C 1
ATOM 754 O O . LEU A 1 100 ? -13.745 -14.440 -7.884 1.00 95.25 100 LEU A O 1
ATOM 758 N N . ARG A 1 101 ? -14.000 -16.346 -6.705 1.00 95.62 101 ARG A N 1
ATOM 759 C CA . ARG A 1 101 ? -13.750 -15.774 -5.386 1.00 95.62 101 ARG A CA 1
ATOM 760 C C . ARG A 1 101 ? -12.607 -16.525 -4.727 1.00 95.62 101 ARG A C 1
ATOM 762 O O . ARG A 1 101 ? -12.541 -17.752 -4.758 1.00 95.62 101 ARG A O 1
ATOM 769 N N . LEU A 1 102 ? -11.723 -15.755 -4.124 1.00 96.31 102 LEU A N 1
ATOM 770 C CA . LEU A 1 102 ? -10.614 -16.198 -3.311 1.00 96.31 102 LEU A CA 1
ATOM 771 C C . LEU A 1 102 ? -10.873 -15.711 -1.892 1.00 96.31 102 LEU A C 1
ATOM 773 O O . LEU A 1 102 ? -10.797 -14.515 -1.630 1.00 96.31 102 LEU A O 1
ATOM 777 N N . ALA A 1 103 ? -11.175 -16.629 -0.984 1.00 96.69 103 ALA A N 1
ATOM 778 C CA . ALA A 1 103 ? -11.108 -16.334 0.437 1.00 96.69 103 ALA A CA 1
ATOM 779 C C . ALA A 1 103 ? -9.643 -16.530 0.860 1.00 96.69 103 ALA A C 1
ATOM 781 O O . ALA A 1 103 ? -9.167 -17.662 0.944 1.00 96.69 103 ALA A O 1
ATOM 782 N N . ALA A 1 104 ? -8.908 -15.439 1.070 1.00 95.56 104 ALA A N 1
ATOM 783 C CA . ALA A 1 104 ? -7.524 -15.469 1.532 1.00 95.56 104 ALA A CA 1
ATOM 784 C C . ALA A 1 104 ? -7.421 -15.207 3.042 1.00 95.56 104 ALA A C 1
ATOM 786 O O . ALA A 1 104 ? -8.051 -14.286 3.555 1.00 95.56 104 ALA A O 1
ATOM 787 N N . GLN A 1 105 ? -6.580 -15.977 3.728 1.00 96.75 105 GLN A N 1
ATOM 788 C CA . GLN A 1 105 ? -6.081 -15.705 5.073 1.00 96.75 105 GLN A CA 1
ATOM 789 C C . GLN A 1 105 ? -4.554 -15.813 5.043 1.00 96.75 105 GLN A C 1
ATOM 791 O O . GLN A 1 105 ? -4.017 -16.748 4.447 1.00 96.75 105 GLN A O 1
ATOM 796 N N . TRP A 1 106 ? -3.850 -14.867 5.658 1.00 97.44 106 TRP A N 1
ATOM 797 C CA . TRP A 1 106 ? -2.390 -14.898 5.717 1.00 97.44 106 TRP A CA 1
ATOM 798 C C . TRP A 1 106 ? -1.858 -14.464 7.076 1.00 97.44 106 TRP A C 1
ATOM 800 O O . TRP A 1 106 ? -2.481 -13.684 7.803 1.00 97.44 106 TRP A O 1
ATOM 810 N N . SER A 1 107 ? -0.671 -14.975 7.384 1.00 98.00 107 SER A N 1
ATOM 811 C CA . SER A 1 107 ? 0.080 -14.704 8.600 1.00 98.00 107 SER A CA 1
ATOM 812 C C . SER A 1 107 ? 1.577 -14.747 8.290 1.00 98.00 107 SER A C 1
ATOM 814 O O . SER A 1 107 ? 2.205 -15.809 8.257 1.00 98.00 107 SER A O 1
ATOM 816 N N . LEU A 1 108 ? 2.143 -13.566 8.051 1.00 97.81 108 LEU A N 1
ATOM 817 C CA . LEU A 1 108 ? 3.568 -13.304 7.892 1.00 97.81 108 LEU A CA 1
ATOM 818 C C . LEU A 1 108 ? 4.160 -12.919 9.250 1.00 97.81 108 LEU A C 1
ATOM 820 O O . LEU A 1 108 ? 3.856 -11.860 9.802 1.00 97.81 108 LEU A O 1
ATOM 824 N N . ARG A 1 109 ? 4.987 -13.806 9.805 1.00 96.00 109 ARG A N 1
ATOM 825 C CA . ARG A 1 109 ? 5.596 -13.687 11.142 1.00 96.00 109 ARG A CA 1
ATOM 826 C C . ARG A 1 109 ? 6.781 -12.776 11.185 1.00 96.00 109 ARG A C 1
ATOM 828 O O . ARG A 1 109 ? 6.996 -12.099 12.190 1.00 96.00 109 ARG A O 1
ATOM 835 N N . LEU A 1 110 ? 7.573 -12.842 10.136 1.00 95.62 110 LEU A N 1
ATOM 836 C CA . LEU A 1 110 ? 8.800 -12.100 10.033 1.00 95.62 110 LEU A CA 1
ATOM 837 C C . LEU A 1 110 ? 9.187 -12.030 8.570 1.00 95.62 110 LEU A C 1
ATOM 839 O O . LEU A 1 110 ? 9.094 -13.024 7.849 1.00 95.62 110 LEU A O 1
ATOM 843 N N . SER A 1 111 ? 9.633 -10.862 8.150 1.00 96.88 111 SER A N 1
ATOM 844 C CA . SER A 1 111 ? 10.212 -10.660 6.841 1.00 96.88 111 SER A CA 1
ATOM 845 C C . SER A 1 111 ? 11.157 -9.477 6.888 1.00 96.88 111 SER A C 1
ATOM 847 O O . SER A 1 111 ? 10.849 -8.470 7.524 1.00 96.88 111 SER A O 1
ATOM 849 N N . ASP A 1 112 ? 12.287 -9.600 6.205 1.00 95.75 112 ASP A N 1
ATOM 850 C CA . ASP A 1 112 ? 13.132 -8.461 5.891 1.00 95.75 112 ASP A CA 1
ATOM 851 C C . ASP A 1 112 ? 13.112 -8.240 4.385 1.00 95.75 112 ASP A C 1
ATOM 853 O O . ASP A 1 112 ? 13.170 -9.181 3.587 1.00 95.75 112 ASP A O 1
ATOM 857 N N . LEU A 1 113 ? 13.028 -6.970 4.012 1.00 94.31 113 LEU A N 1
ATOM 858 C CA . LEU A 1 113 ? 12.971 -6.537 2.635 1.00 94.31 113 LEU A CA 1
ATOM 859 C C . LEU A 1 113 ? 14.134 -5.618 2.338 1.00 94.31 113 LEU A C 1
ATOM 861 O O . LEU A 1 113 ? 14.198 -4.538 2.916 1.00 94.31 113 LEU A O 1
ATOM 865 N N . SER A 1 114 ? 15.020 -5.992 1.423 1.00 94.38 114 SER A N 1
ATOM 866 C CA . SER A 1 114 ? 16.111 -5.116 1.022 1.00 94.38 114 SER A CA 1
ATOM 867 C C . SER A 1 114 ? 16.063 -4.727 -0.438 1.00 94.38 114 SER A C 1
ATOM 869 O O . SER A 1 114 ? 15.863 -5.568 -1.306 1.00 94.38 114 SER A O 1
ATOM 871 N N . TYR A 1 115 ? 16.328 -3.453 -0.678 1.00 92.56 115 TYR A N 1
ATOM 872 C CA . TYR A 1 115 ? 16.587 -2.868 -1.980 1.00 92.56 115 TYR A CA 1
ATOM 873 C C . TYR A 1 115 ? 18.077 -2.549 -2.070 1.00 92.56 115 TYR A C 1
ATOM 875 O O . TYR A 1 115 ? 18.612 -1.915 -1.155 1.00 92.56 115 TYR A O 1
ATOM 883 N N . THR A 1 116 ? 18.732 -2.980 -3.145 1.00 91.12 116 THR A N 1
ATOM 884 C CA . THR A 1 116 ? 20.150 -2.715 -3.392 1.00 91.12 116 THR A CA 1
ATOM 885 C C . THR A 1 116 ? 20.323 -2.104 -4.770 1.00 91.12 116 THR A C 1
ATOM 887 O O . THR A 1 116 ? 19.889 -2.695 -5.750 1.00 91.12 116 THR A O 1
ATOM 890 N N . GLU A 1 117 ? 21.007 -0.972 -4.858 1.00 87.38 117 GLU A N 1
ATOM 891 C CA . GLU A 1 117 ? 21.428 -0.399 -6.135 1.00 87.38 117 GLU A CA 1
ATOM 892 C C . GLU A 1 117 ? 22.856 0.122 -6.027 1.00 87.38 117 GLU A C 1
ATOM 894 O O . GLU A 1 117 ? 23.211 0.714 -5.010 1.00 87.38 117 GLU A O 1
ATOM 899 N N . ASP A 1 118 ? 23.690 -0.166 -7.030 1.00 80.31 118 ASP A N 1
ATOM 900 C CA . ASP A 1 118 ? 25.102 0.251 -7.092 1.00 80.31 118 ASP A CA 1
ATOM 901 C C . ASP A 1 118 ? 25.927 -0.053 -5.819 1.00 80.31 118 ASP A C 1
ATOM 903 O O . ASP A 1 118 ? 26.882 0.630 -5.455 1.00 80.31 118 ASP A O 1
ATOM 907 N N . GLY A 1 119 ? 25.568 -1.135 -5.120 1.00 84.44 119 GLY A N 1
ATOM 908 C CA . GLY A 1 119 ? 26.200 -1.555 -3.864 1.00 84.44 119 GLY A CA 1
ATOM 909 C C . GLY A 1 119 ? 25.679 -0.842 -2.609 1.00 84.44 119 GLY A C 1
ATOM 910 O O . GLY A 1 119 ? 26.071 -1.213 -1.501 1.00 84.44 119 GLY A O 1
ATOM 911 N N . ASN A 1 120 ? 24.766 0.121 -2.752 1.00 86.62 120 ASN A N 1
ATOM 912 C CA . ASN A 1 120 ? 24.052 0.770 -1.657 1.00 86.62 120 ASN A CA 1
ATOM 913 C C . ASN A 1 120 ? 22.768 0.006 -1.331 1.00 86.62 120 ASN A C 1
ATOM 915 O O . ASN A 1 120 ? 21.951 -0.256 -2.210 1.00 86.62 120 ASN A O 1
ATOM 919 N N . ARG A 1 121 ? 22.569 -0.338 -0.054 1.00 90.06 121 ARG A N 1
ATOM 920 C CA . ARG A 1 121 ? 21.457 -1.187 0.393 1.00 90.06 121 ARG A CA 1
ATOM 921 C C . ARG A 1 121 ? 20.612 -0.507 1.459 1.00 90.06 121 ARG A C 1
ATOM 923 O O . ARG A 1 121 ? 21.137 0.061 2.417 1.00 90.06 121 ARG A O 1
ATOM 930 N N . VAL A 1 122 ? 19.298 -0.621 1.325 1.00 91.06 122 VAL A N 1
ATOM 931 C CA . VAL A 1 122 ? 18.312 -0.225 2.334 1.00 91.06 122 VAL A CA 1
ATOM 932 C C . VAL A 1 122 ? 17.475 -1.443 2.683 1.00 91.06 122 VAL A C 1
ATOM 934 O O . VAL A 1 122 ? 17.044 -2.162 1.788 1.00 91.06 122 VAL A O 1
ATOM 937 N N . ILE A 1 123 ? 17.246 -1.678 3.972 1.00 92.88 123 ILE A N 1
ATOM 938 C CA . ILE A 1 123 ? 16.545 -2.856 4.487 1.00 92.88 123 ILE A CA 1
ATOM 939 C C . ILE A 1 123 ? 15.375 -2.389 5.345 1.00 92.88 123 ILE A C 1
ATOM 941 O O . ILE A 1 123 ? 15.593 -1.702 6.336 1.00 92.88 123 ILE A O 1
ATOM 945 N N . ILE A 1 124 ? 14.147 -2.761 5.001 1.00 92.69 124 ILE A N 1
ATOM 946 C CA . ILE A 1 124 ? 12.983 -2.680 5.886 1.00 92.69 124 ILE A CA 1
ATOM 947 C C . ILE A 1 124 ? 12.981 -3.952 6.724 1.00 92.69 124 ILE A C 1
ATOM 949 O O . ILE A 1 124 ? 12.862 -5.052 6.184 1.00 92.69 124 ILE A O 1
ATOM 953 N N . SER A 1 125 ? 13.141 -3.797 8.035 1.00 92.56 125 SER A N 1
ATOM 954 C CA . SER A 1 125 ? 13.335 -4.920 8.945 1.00 92.56 125 SER A CA 1
ATOM 955 C C . SER A 1 125 ? 12.084 -5.254 9.745 1.00 92.56 125 SER A C 1
ATOM 957 O O . SER A 1 125 ? 11.367 -4.366 10.221 1.00 92.56 125 SER A O 1
ATOM 959 N N . GLY A 1 126 ? 11.885 -6.548 9.983 1.00 93.44 126 GLY A N 1
ATOM 960 C CA . GLY A 1 126 ? 10.855 -7.061 10.872 1.00 93.44 126 GLY A CA 1
ATOM 961 C C . GLY A 1 126 ? 9.441 -6.804 10.366 1.00 93.44 126 GLY A C 1
ATOM 962 O O . GLY A 1 126 ? 8.571 -6.450 11.147 1.00 93.44 126 GLY A O 1
ATOM 963 N N . LEU A 1 127 ? 9.185 -6.913 9.068 1.00 95.00 127 LEU A N 1
ATOM 964 C CA . LEU A 1 127 ? 7.824 -6.833 8.557 1.00 95.00 127 LEU A CA 1
ATOM 965 C C . LEU A 1 127 ? 6.998 -8.016 9.079 1.00 95.00 127 LEU A C 1
ATOM 967 O O . LEU A 1 127 ? 7.307 -9.182 8.832 1.00 95.00 127 LEU A O 1
ATOM 971 N N . GLN A 1 128 ? 5.908 -7.691 9.763 1.00 96.19 128 GLN A N 1
ATOM 972 C CA . GLN A 1 128 ? 4.822 -8.610 10.073 1.00 96.19 128 GLN A CA 1
ATOM 973 C C . GLN A 1 128 ? 3.580 -8.176 9.318 1.00 96.19 128 GLN A C 1
ATOM 975 O O . GLN A 1 128 ? 3.314 -6.981 9.200 1.00 96.19 128 GLN A O 1
ATOM 980 N N . SER A 1 129 ? 2.799 -9.140 8.845 1.00 97.31 129 SER A N 1
ATOM 981 C CA . SER A 1 129 ? 1.502 -8.866 8.235 1.00 97.31 129 SER A CA 1
ATOM 982 C C . SER A 1 129 ? 0.526 -9.996 8.507 1.00 97.31 129 SER A C 1
ATOM 984 O O . SER A 1 129 ? 0.897 -11.164 8.551 1.00 97.31 129 SER A O 1
ATOM 986 N N . TRP A 1 130 ? -0.736 -9.643 8.677 1.00 98.06 130 TRP A N 1
ATOM 987 C CA . TRP A 1 130 ? -1.827 -10.577 8.888 1.00 98.06 130 TRP A CA 1
ATOM 988 C C . TRP A 1 130 ? -3.066 -10.069 8.172 1.00 98.06 130 TRP A C 1
ATOM 990 O O . TRP A 1 130 ? -3.235 -8.866 7.957 1.00 98.06 130 TRP A O 1
ATOM 1000 N N . GLY A 1 131 ? -3.968 -10.980 7.849 1.00 97.12 131 GLY A N 1
ATOM 1001 C CA . GLY A 1 131 ? -5.281 -10.580 7.389 1.00 97.12 131 GLY A CA 1
ATOM 1002 C C . GLY A 1 131 ? -6.136 -11.731 6.915 1.00 97.12 131 GLY A C 1
ATOM 1003 O O . GLY A 1 131 ? -5.700 -12.883 6.842 1.00 97.12 131 GLY A O 1
ATOM 1004 N N . GLN A 1 132 ? -7.390 -11.400 6.641 1.00 96.69 132 GLN A N 1
ATOM 1005 C CA . GLN A 1 132 ? -8.347 -12.289 6.012 1.00 96.69 132 GLN A CA 1
ATOM 1006 C C . GLN A 1 132 ? -9.387 -11.494 5.223 1.00 96.69 132 GLN A C 1
ATOM 1008 O O . GLN A 1 132 ? -9.790 -10.406 5.632 1.00 96.69 132 GLN A O 1
ATOM 1013 N N . GLY A 1 133 ? -9.879 -12.052 4.125 1.00 96.25 133 GLY A N 1
ATOM 1014 C CA . GLY A 1 133 ? -10.970 -11.444 3.374 1.00 96.25 133 GLY A CA 1
ATOM 1015 C C . GLY A 1 133 ? -11.196 -12.071 2.015 1.00 96.25 133 GLY A C 1
ATOM 1016 O O . GLY A 1 133 ? -10.486 -12.989 1.602 1.00 96.25 133 GLY A O 1
ATOM 1017 N N . ASP A 1 134 ? -12.209 -11.556 1.330 1.00 96.50 134 ASP A N 1
ATOM 1018 C CA . ASP A 1 134 ? -12.589 -12.035 0.012 1.00 96.50 134 ASP A CA 1
ATOM 1019 C C . ASP A 1 134 ? -11.990 -11.147 -1.076 1.00 96.50 134 ASP A C 1
ATOM 1021 O O . ASP A 1 134 ? -12.123 -9.923 -1.055 1.00 96.50 134 ASP A O 1
ATOM 1025 N N . ILE A 1 135 ? -11.365 -11.792 -2.055 1.00 96.75 135 ILE A N 1
ATOM 1026 C CA . ILE A 1 135 ? -10.939 -11.191 -3.312 1.00 96.75 135 ILE A CA 1
ATOM 1027 C C . ILE A 1 135 ? -11.789 -11.806 -4.418 1.00 96.75 135 ILE A C 1
ATOM 1029 O O . ILE A 1 135 ? -11.877 -13.028 -4.535 1.00 96.75 135 ILE A O 1
ATOM 1033 N N . THR A 1 136 ? -12.425 -10.985 -5.244 1.00 96.62 136 THR A N 1
ATOM 1034 C CA . THR A 1 136 ? -13.223 -11.455 -6.382 1.00 96.62 136 THR A CA 1
ATOM 1035 C C . THR A 1 136 ? -12.556 -11.092 -7.695 1.00 96.62 136 THR A C 1
ATOM 1037 O O . THR A 1 136 ? -11.930 -10.046 -7.817 1.00 96.62 136 THR A O 1
ATOM 1040 N N . VAL A 1 137 ? -12.670 -11.968 -8.690 1.00 96.94 137 VAL A N 1
ATOM 1041 C CA . VAL A 1 137 ? -12.167 -11.737 -10.045 1.00 96.94 137 VAL A CA 1
ATOM 1042 C C . VAL A 1 137 ? -13.305 -11.941 -11.032 1.00 96.94 137 VAL A C 1
ATOM 1044 O O . VAL A 1 137 ? -13.901 -13.020 -11.102 1.00 96.94 137 VAL A O 1
ATOM 1047 N N . ASN A 1 138 ? -13.599 -10.909 -11.817 1.00 96.12 138 ASN A N 1
ATOM 1048 C CA . ASN A 1 138 ? -14.669 -10.905 -12.809 1.00 96.12 138 ASN A CA 1
ATOM 1049 C C . ASN A 1 138 ? -14.170 -10.298 -14.122 1.00 96.12 138 ASN A C 1
ATOM 1051 O O . ASN A 1 138 ? -13.374 -9.366 -14.119 1.00 96.12 138 ASN A O 1
ATOM 1055 N N . VAL A 1 139 ? -14.693 -10.776 -15.250 1.00 95.19 139 VAL A N 1
ATOM 1056 C CA . VAL A 1 139 ? -14.615 -10.036 -16.517 1.00 95.19 139 VAL A CA 1
ATOM 1057 C C . VAL A 1 139 ? -15.905 -9.242 -16.641 1.00 95.19 139 VAL A C 1
ATOM 1059 O O . VAL A 1 139 ? -16.988 -9.827 -16.647 1.00 95.19 139 VAL A O 1
ATOM 1062 N N . THR A 1 140 ? -15.801 -7.920 -16.684 1.00 94.94 140 THR A N 1
ATOM 1063 C CA . THR A 1 140 ? -16.950 -7.018 -16.592 1.00 94.94 140 THR A CA 1
ATOM 1064 C C . THR A 1 140 ? -17.083 -6.145 -17.827 1.00 94.94 140 THR A C 1
ATOM 1066 O O . THR A 1 140 ? -16.135 -5.956 -18.590 1.00 94.94 140 THR A O 1
ATOM 1069 N N . ARG A 1 141 ? -18.301 -5.636 -18.023 1.00 94.19 141 ARG A N 1
ATOM 1070 C CA . ARG A 1 141 ? -18.631 -4.641 -19.040 1.00 94.19 141 ARG A CA 1
ATOM 1071 C C . ARG A 1 141 ? -19.050 -3.345 -18.359 1.00 94.19 141 ARG A C 1
ATOM 1073 O O . ARG A 1 141 ? -19.705 -3.405 -17.316 1.00 94.19 141 ARG A O 1
ATOM 1080 N N . ASP A 1 142 ? -18.721 -2.211 -18.964 1.00 95.69 142 ASP A N 1
ATOM 1081 C CA . ASP A 1 142 ? -19.128 -0.893 -18.495 1.00 95.69 142 ASP A CA 1
ATOM 1082 C C . ASP A 1 142 ? -20.652 -0.800 -18.358 1.00 95.69 142 ASP A C 1
ATOM 1084 O O . ASP A 1 142 ? -21.418 -1.222 -19.232 1.00 95.69 142 ASP A O 1
ATOM 1088 N N . GLY A 1 143 ? -21.098 -0.271 -17.221 1.00 95.19 143 GLY A N 1
ATOM 1089 C CA . GLY A 1 143 ? -22.514 -0.115 -16.922 1.00 95.19 143 GLY A CA 1
ATOM 1090 C C . GLY A 1 143 ? -22.808 -0.141 -15.430 1.00 95.19 143 GLY A C 1
ATOM 1091 O O . GLY A 1 143 ? -21.912 -0.200 -14.595 1.00 95.19 143 GLY A O 1
ATOM 1092 N N . VAL A 1 144 ? -24.091 -0.082 -15.086 1.00 95.56 144 VAL A N 1
ATOM 1093 C CA . VAL A 1 144 ? -24.560 -0.223 -13.703 1.00 95.56 144 VAL A CA 1
ATOM 1094 C C . VAL A 1 144 ? -25.415 -1.478 -13.617 1.00 95.56 144 VAL A C 1
ATOM 1096 O O . VAL A 1 144 ? -26.390 -1.608 -14.356 1.00 95.56 144 VAL A O 1
ATOM 1099 N N . GLN A 1 145 ? -25.051 -2.400 -12.728 1.00 92.56 145 GLN A N 1
ATOM 1100 C CA . GLN A 1 145 ? -25.778 -3.650 -12.482 1.00 92.56 145 GLN A CA 1
ATOM 1101 C C . GLN A 1 145 ? -25.937 -3.825 -10.973 1.00 92.56 145 GLN A C 1
ATOM 1103 O O . GLN A 1 145 ? -24.992 -3.586 -10.232 1.00 92.56 145 GLN A O 1
ATOM 1108 N N . GLY A 1 146 ? -27.144 -4.151 -10.500 1.00 89.25 146 GLY A N 1
ATOM 1109 C CA . GLY A 1 146 ? -27.414 -4.297 -9.058 1.00 89.25 146 GLY A CA 1
ATOM 1110 C C . GLY A 1 146 ? -27.200 -3.029 -8.211 1.00 89.25 146 GLY A C 1
ATOM 1111 O O . GLY A 1 146 ? -27.250 -3.099 -6.992 1.00 89.25 146 GLY A O 1
ATOM 1112 N N . GLY A 1 147 ? -26.987 -1.863 -8.835 1.00 92.00 147 GLY A N 1
ATOM 1113 C CA . GLY A 1 147 ? -26.583 -0.623 -8.155 1.00 92.00 147 GLY A CA 1
ATOM 1114 C C . GLY A 1 147 ? -25.066 -0.398 -8.115 1.00 92.00 147 GLY A C 1
ATOM 1115 O O . GLY A 1 147 ? -24.628 0.708 -7.813 1.00 92.00 147 GLY A O 1
ATOM 1116 N N . THR A 1 148 ? -24.275 -1.394 -8.510 1.00 94.56 148 THR A N 1
ATOM 1117 C CA . THR A 1 148 ? -22.817 -1.310 -8.620 1.00 94.56 148 THR A CA 1
ATOM 1118 C C . THR A 1 148 ? -22.395 -0.785 -9.990 1.00 94.56 148 THR A C 1
ATOM 1120 O O . THR A 1 148 ? -22.892 -1.239 -11.026 1.00 94.56 148 THR A O 1
ATOM 1123 N N . ARG A 1 149 ? -21.453 0.167 -10.013 1.00 95.56 149 ARG A N 1
ATOM 1124 C CA . ARG A 1 149 ? -20.790 0.618 -11.244 1.00 95.56 149 ARG A CA 1
ATOM 1125 C C . ARG A 1 149 ? -19.702 -0.378 -11.648 1.00 95.56 149 ARG A C 1
ATOM 1127 O O . ARG A 1 149 ? -18.812 -0.692 -10.863 1.00 95.56 149 ARG A O 1
ATOM 1134 N N . PHE A 1 150 ? -19.751 -0.816 -12.898 1.00 96.31 150 PHE A N 1
ATOM 1135 C CA . PHE A 1 150 ? -18.735 -1.634 -13.544 1.00 96.31 150 PHE A CA 1
ATOM 1136 C C . PHE A 1 150 ? -18.052 -0.857 -14.667 1.00 96.31 150 PHE A C 1
ATOM 1138 O O . PHE A 1 150 ? -18.643 0.060 -15.242 1.00 96.31 150 PHE A O 1
ATOM 1145 N N . TYR A 1 151 ? -16.822 -1.268 -14.965 1.00 96.62 151 TYR A N 1
ATOM 1146 C CA . TYR A 1 151 ? -16.001 -0.790 -16.074 1.00 96.62 151 TYR A CA 1
ATOM 1147 C C . TYR A 1 151 ? -15.670 -1.973 -16.989 1.00 96.62 151 TYR A C 1
ATOM 1149 O O . TYR A 1 151 ? -15.702 -3.130 -16.551 1.00 96.62 151 TYR A O 1
ATOM 1157 N N . ASP A 1 152 ? -15.364 -1.700 -18.254 1.00 95.75 152 ASP A N 1
ATOM 1158 C CA . ASP A 1 152 ? -14.895 -2.728 -19.183 1.00 95.75 152 ASP A CA 1
ATOM 1159 C C . ASP A 1 152 ? -13.526 -3.268 -18.732 1.00 95.75 152 ASP A C 1
ATOM 1161 O O . ASP A 1 152 ? -12.588 -2.493 -18.546 1.00 95.75 152 ASP A O 1
ATOM 1165 N N . GLY A 1 153 ? -13.398 -4.591 -18.568 1.00 96.12 153 GLY A N 1
ATOM 1166 C CA . GLY A 1 153 ? -12.104 -5.233 -18.310 1.00 96.12 153 GLY A CA 1
ATOM 1167 C C . GLY A 1 153 ? -12.104 -6.327 -17.243 1.00 96.12 153 GLY A C 1
ATOM 1168 O O . GLY A 1 153 ? -13.138 -6.909 -16.909 1.00 96.12 153 GLY A O 1
ATOM 1169 N N . LEU A 1 154 ? -10.912 -6.628 -16.724 1.00 96.94 154 LEU A N 1
ATOM 1170 C CA . LEU A 1 154 ? -10.697 -7.549 -15.612 1.00 96.94 154 LEU A CA 1
ATOM 1171 C C . LEU A 1 154 ? -10.853 -6.792 -14.290 1.00 96.94 154 LEU A C 1
ATOM 1173 O O . LEU A 1 154 ? -10.000 -5.990 -13.913 1.00 96.94 154 LEU A O 1
ATOM 1177 N N . ARG A 1 155 ? -11.945 -7.051 -13.577 1.00 97.06 155 ARG A N 1
ATOM 1178 C CA . ARG A 1 155 ? -12.217 -6.497 -12.252 1.00 97.06 155 ARG A CA 1
ATOM 1179 C C . ARG A 1 155 ? -11.653 -7.405 -11.168 1.00 97.06 155 ARG A C 1
ATOM 1181 O O . ARG A 1 155 ? -11.963 -8.592 -11.138 1.00 97.06 155 ARG A O 1
ATOM 1188 N N . ILE A 1 156 ? -10.910 -6.805 -10.247 1.00 97.69 156 ILE A N 1
ATOM 1189 C CA . ILE A 1 156 ? -10.449 -7.390 -8.992 1.00 97.69 156 ILE A CA 1
ATOM 1190 C C . ILE A 1 156 ? -11.172 -6.647 -7.867 1.00 97.69 156 ILE A C 1
ATOM 1192 O O . ILE A 1 156 ? -10.963 -5.448 -7.701 1.00 97.69 156 ILE A O 1
ATOM 1196 N N . GLY A 1 157 ? -12.069 -7.320 -7.152 1.00 97.12 157 GLY A N 1
ATOM 1197 C CA . GLY A 1 157 ? -12.813 -6.767 -6.020 1.00 97.12 157 GLY A CA 1
ATOM 1198 C C . GLY A 1 157 ? -12.218 -7.187 -4.680 1.00 97.12 157 GLY A C 1
ATOM 1199 O O . GLY A 1 157 ? -11.664 -8.277 -4.568 1.00 97.12 157 GLY A O 1
ATOM 1200 N N . PHE A 1 158 ? -12.375 -6.337 -3.671 1.00 96.69 158 PHE A N 1
ATOM 1201 C CA . PHE A 1 158 ? -12.021 -6.593 -2.276 1.00 96.69 158 PHE A CA 1
ATOM 1202 C C . PHE A 1 158 ? -13.292 -6.460 -1.438 1.00 96.69 158 PHE A C 1
ATOM 1204 O O . PHE A 1 158 ? -13.986 -5.447 -1.534 1.00 96.69 158 PHE A O 1
ATOM 1211 N N . GLU A 1 159 ? -13.620 -7.484 -0.656 1.00 94.62 159 GLU A N 1
ATOM 1212 C CA . GLU A 1 159 ? -14.867 -7.553 0.110 1.00 94.62 159 GLU A CA 1
ATOM 1213 C C . GLU A 1 159 ? -14.554 -7.887 1.578 1.00 94.62 159 GLU A C 1
ATOM 1215 O O . GLU A 1 159 ? -14.284 -9.039 1.943 1.00 94.62 159 GLU A O 1
ATOM 1220 N N . GLY A 1 160 ? -14.597 -6.863 2.432 1.00 94.19 160 GLY A N 1
ATOM 1221 C CA . GLY A 1 160 ? -14.359 -6.956 3.869 1.00 94.19 160 GLY A CA 1
ATOM 1222 C C . GLY A 1 160 ? -12.986 -7.524 4.214 1.00 94.19 160 GLY A C 1
ATOM 1223 O O . GLY A 1 160 ? -12.896 -8.407 5.069 1.00 94.19 160 GLY A O 1
ATOM 1224 N N . LEU A 1 161 ? -11.939 -7.069 3.521 1.00 96.25 161 LEU A N 1
ATOM 1225 C CA . LEU A 1 161 ? -10.563 -7.488 3.765 1.00 96.25 161 LEU A CA 1
ATOM 1226 C C . LEU A 1 161 ? -10.035 -6.816 5.033 1.00 96.25 161 LEU A C 1
ATOM 1228 O O . LEU A 1 161 ? -9.626 -5.660 5.005 1.00 96.25 161 LEU A O 1
ATOM 1232 N N . GLU A 1 162 ? -10.051 -7.543 6.142 1.00 97.00 162 GLU A N 1
ATOM 1233 C CA . GLU A 1 162 ? -9.485 -7.108 7.418 1.00 97.00 162 GLU A CA 1
ATOM 1234 C C . GLU A 1 162 ? -8.002 -7.476 7.445 1.00 97.00 162 GLU A C 1
ATOM 1236 O O . GLU A 1 162 ? -7.656 -8.658 7.401 1.00 97.00 162 GLU A O 1
ATOM 1241 N N . ALA A 1 163 ? -7.125 -6.480 7.514 1.00 96.62 163 ALA A N 1
ATOM 1242 C CA . ALA A 1 163 ? -5.687 -6.676 7.414 1.00 96.62 163 ALA A CA 1
ATOM 1243 C C . ALA A 1 163 ? -4.914 -5.735 8.334 1.00 96.62 163 ALA A C 1
ATOM 1245 O O . ALA A 1 163 ? -5.389 -4.662 8.708 1.00 96.62 163 ALA A O 1
ATOM 1246 N N . GLY A 1 164 ? -3.690 -6.132 8.657 1.00 96.31 164 GLY A N 1
ATOM 1247 C CA . GLY A 1 164 ? -2.731 -5.247 9.282 1.00 96.31 164 GLY A CA 1
ATOM 1248 C C . GLY A 1 164 ? -1.291 -5.608 8.958 1.00 96.31 164 GLY A C 1
ATOM 1249 O O . GLY A 1 164 ? -0.979 -6.707 8.483 1.00 96.31 164 GLY A O 1
ATOM 1250 N N . TYR A 1 165 ? -0.406 -4.647 9.183 1.00 95.75 165 TYR A N 1
ATOM 1251 C CA . TYR A 1 165 ? 1.032 -4.856 9.144 1.00 95.75 165 TYR A CA 1
ATOM 1252 C C . TYR A 1 165 ? 1.750 -3.937 10.127 1.00 95.75 165 TYR A C 1
ATOM 1254 O O . TYR A 1 165 ? 1.217 -2.907 10.548 1.00 95.75 165 TYR A O 1
ATOM 1262 N N . ARG A 1 166 ? 2.985 -4.302 10.467 1.00 94.31 166 ARG A N 1
ATOM 1263 C CA . ARG A 1 166 ? 3.929 -3.442 11.188 1.00 94.31 166 ARG A CA 1
ATOM 1264 C C . ARG A 1 166 ? 5.367 -3.793 10.840 1.00 94.31 166 ARG A C 1
ATOM 1266 O O . ARG A 1 166 ? 5.645 -4.927 10.462 1.00 94.31 166 ARG A O 1
ATOM 1273 N N . ILE A 1 167 ? 6.262 -2.828 10.994 1.00 93.44 167 ILE A N 1
ATOM 1274 C CA . ILE A 1 167 ? 7.706 -2.981 10.799 1.00 93.44 167 ILE A CA 1
ATOM 1275 C C . ILE A 1 167 ? 8.459 -2.520 12.047 1.00 93.44 167 ILE A C 1
ATOM 1277 O O . ILE A 1 167 ? 7.955 -1.713 12.833 1.00 93.44 167 ILE A O 1
ATOM 1281 N N . ASN A 1 168 ? 9.685 -3.009 12.219 1.00 91.94 168 ASN A N 1
ATOM 1282 C CA . ASN A 1 168 ? 10.581 -2.522 13.265 1.00 91.94 168 ASN A CA 1
ATOM 1283 C C . ASN A 1 168 ? 11.268 -1.212 12.859 1.00 91.94 168 ASN A C 1
ATOM 1285 O O . ASN A 1 168 ? 11.527 -0.365 13.711 1.00 91.94 168 ASN A O 1
ATOM 1289 N N . GLY A 1 169 ? 11.540 -1.031 11.567 1.00 90.00 169 GLY A N 1
ATOM 1290 C CA . GLY A 1 169 ? 12.191 0.161 11.037 1.00 90.00 169 GLY A CA 1
ATOM 1291 C C . GLY A 1 169 ? 13.038 -0.162 9.814 1.00 90.00 169 GLY A C 1
ATOM 1292 O O . GLY A 1 169 ? 12.782 -1.141 9.113 1.00 90.00 169 GLY A O 1
ATOM 1293 N N . MET A 1 170 ? 14.056 0.659 9.573 1.00 90.75 170 MET A N 1
ATOM 1294 C CA . MET A 1 170 ? 14.952 0.555 8.428 1.00 90.75 170 MET A CA 1
ATOM 1295 C C . MET A 1 170 ? 16.420 0.463 8.851 1.00 90.75 170 MET A C 1
ATOM 1297 O O . MET A 1 170 ? 16.832 1.086 9.828 1.00 90.75 170 MET A O 1
ATOM 1301 N N . ARG A 1 171 ? 17.227 -0.270 8.086 1.00 91.00 171 ARG A N 1
ATOM 1302 C CA . ARG A 1 171 ? 18.694 -0.277 8.162 1.00 91.00 171 ARG A CA 1
ATOM 1303 C C . ARG A 1 171 ? 19.266 0.208 6.838 1.00 91.00 171 ARG A C 1
ATOM 1305 O O . ARG A 1 171 ? 18.681 -0.029 5.783 1.00 91.00 171 ARG A O 1
ATOM 1312 N N . VAL A 1 172 ? 20.409 0.883 6.894 1.00 90.56 172 VAL A N 1
ATOM 1313 C CA . VAL A 1 172 ? 21.107 1.400 5.710 1.00 90.56 172 VAL A CA 1
ATOM 1314 C C . VAL A 1 172 ? 22.524 0.835 5.696 1.00 90.56 172 VAL A C 1
ATOM 1316 O O . VAL A 1 172 ? 23.245 0.945 6.687 1.00 90.56 172 VAL A O 1
ATOM 1319 N N . GLY A 1 173 ? 22.916 0.230 4.577 1.00 88.31 173 GLY A N 1
ATOM 1320 C CA . GLY A 1 173 ? 24.232 -0.365 4.352 1.00 88.31 173 GLY A CA 1
ATOM 1321 C C . GLY A 1 173 ? 24.266 -1.877 4.580 1.00 88.31 173 GLY A C 1
ATOM 1322 O O . GLY A 1 173 ? 24.345 -2.636 3.619 1.00 88.31 173 GLY A O 1
ATOM 1323 N N . SER A 1 174 ? 24.231 -2.326 5.836 1.00 88.31 174 SER A N 1
ATOM 1324 C CA . SER A 1 174 ? 24.386 -3.747 6.190 1.00 88.31 174 SER A CA 1
ATOM 1325 C C . SER A 1 174 ? 23.303 -4.251 7.143 1.00 88.31 174 SER A C 1
ATOM 1327 O O . SER A 1 174 ? 22.603 -3.466 7.783 1.00 88.31 174 SER A O 1
ATOM 1329 N N . ASP A 1 175 ? 23.200 -5.576 7.273 1.00 86.50 175 ASP A N 1
ATOM 1330 C CA . ASP A 1 175 ? 22.253 -6.233 8.185 1.00 86.50 175 ASP A CA 1
ATOM 1331 C C . ASP A 1 175 ? 22.541 -5.893 9.666 1.00 86.50 175 ASP A C 1
ATOM 1333 O O . ASP A 1 175 ? 21.625 -5.806 10.485 1.00 86.50 175 ASP A O 1
ATOM 1337 N N . ASP A 1 176 ? 23.806 -5.602 9.993 1.00 88.31 176 ASP A N 1
ATOM 1338 C CA . ASP A 1 176 ? 24.257 -5.200 11.333 1.00 88.31 176 ASP A CA 1
ATOM 1339 C C . ASP A 1 176 ? 24.107 -3.691 11.610 1.00 88.31 176 ASP A C 1
ATOM 1341 O O . ASP A 1 176 ? 24.349 -3.235 12.733 1.00 88.31 176 ASP A O 1
ATOM 1345 N N . ALA A 1 177 ? 23.742 -2.885 10.606 1.00 90.56 177 ALA A N 1
ATOM 1346 C CA . ALA A 1 177 ? 23.631 -1.437 10.768 1.00 90.56 177 ALA A CA 1
ATOM 1347 C C . ALA A 1 177 ? 22.525 -1.082 11.776 1.00 90.56 177 ALA A C 1
ATOM 1349 O O . ALA A 1 177 ? 21.502 -1.764 11.800 1.00 90.56 177 ALA A O 1
ATOM 1350 N N . PRO A 1 178 ? 22.665 -0.023 12.596 1.00 88.69 178 PRO A N 1
ATOM 1351 C CA . PRO A 1 178 ? 21.650 0.345 13.580 1.00 88.69 178 PRO A CA 1
ATOM 1352 C C . PRO A 1 178 ? 20.264 0.523 12.957 1.00 88.69 178 PRO A C 1
ATOM 1354 O O . PRO A 1 178 ? 20.123 1.147 11.904 1.00 88.69 178 PRO A O 1
ATOM 1357 N N . LEU A 1 179 ? 19.244 -0.001 13.637 1.00 87.31 179 LEU A N 1
ATOM 1358 C CA . LEU A 1 179 ? 17.856 0.170 13.233 1.00 87.31 179 LEU A CA 1
ATOM 1359 C C . LEU A 1 179 ? 17.438 1.634 13.416 1.00 87.31 179 LEU A C 1
ATOM 1361 O O . LEU A 1 179 ? 17.637 2.225 14.478 1.00 87.31 179 LEU A O 1
ATOM 1365 N N . GLN A 1 180 ? 16.837 2.202 12.382 1.00 84.94 180 GLN A N 1
ATOM 1366 C CA . GLN A 1 180 ? 16.311 3.559 12.356 1.00 84.94 180 GLN A CA 1
ATOM 1367 C C . GLN A 1 180 ? 14.793 3.499 12.219 1.00 84.94 180 GLN A C 1
ATOM 1369 O O . GLN A 1 180 ? 14.269 2.637 11.521 1.00 84.94 180 GLN A O 1
ATOM 1374 N N . GLY A 1 181 ? 14.070 4.434 12.838 1.00 75.69 181 GLY A N 1
ATOM 1375 C CA . GLY A 1 181 ? 12.611 4.493 12.682 1.00 75.69 181 GLY A CA 1
ATOM 1376 C C . GLY A 1 181 ? 12.176 4.708 11.226 1.00 75.69 181 GLY A C 1
ATOM 1377 O O . GLY A 1 181 ? 11.082 4.302 10.852 1.00 75.69 181 GLY A O 1
ATOM 1378 N N . GLY A 1 182 ? 13.030 5.327 10.399 1.00 71.75 182 GLY A N 1
ATOM 1379 C CA . GLY A 1 182 ? 12.794 5.525 8.964 1.00 71.75 182 GLY A CA 1
ATOM 1380 C C . GLY A 1 182 ? 11.661 6.501 8.638 1.00 71.75 182 GLY A C 1
ATOM 1381 O O . GLY A 1 182 ? 11.362 6.710 7.469 1.00 71.75 182 GLY A O 1
ATOM 1382 N N . THR A 1 183 ? 11.037 7.101 9.654 1.00 71.06 183 THR A N 1
ATOM 1383 C CA . THR A 1 183 ? 9.847 7.952 9.568 1.00 71.06 183 THR A CA 1
ATOM 1384 C C . THR A 1 183 ? 9.935 9.004 8.465 1.00 71.06 183 THR A C 1
ATOM 1386 O O . THR A 1 183 ? 8.986 9.170 7.707 1.00 71.06 183 THR A O 1
ATOM 1389 N N . GLU A 1 184 ? 11.059 9.709 8.344 1.00 70.12 184 GLU A N 1
ATOM 1390 C CA . GLU A 1 184 ? 11.239 10.782 7.365 1.00 70.12 184 GLU A CA 1
ATOM 1391 C C . GLU A 1 184 ? 11.116 10.273 5.923 1.00 70.12 184 GLU A C 1
ATOM 1393 O O . GLU A 1 184 ? 10.486 10.920 5.086 1.00 70.12 184 GLU A O 1
ATOM 1398 N N . LEU A 1 185 ? 11.680 9.096 5.644 1.00 72.06 185 LEU A N 1
ATOM 1399 C CA . LEU A 1 185 ? 11.634 8.467 4.327 1.00 72.06 185 LEU A CA 1
ATOM 1400 C C . LEU A 1 185 ? 10.302 7.745 4.101 1.00 72.06 185 LEU A C 1
ATOM 1402 O O . LEU A 1 185 ? 9.668 7.920 3.064 1.00 72.06 185 LEU A O 1
ATOM 1406 N N . LEU A 1 186 ? 9.851 6.965 5.083 1.00 77.25 186 LEU A N 1
ATOM 1407 C CA . LEU A 1 186 ? 8.631 6.167 4.990 1.00 77.25 186 LEU A CA 1
ATOM 1408 C C . LEU A 1 186 ? 7.400 7.048 4.770 1.00 77.25 186 LEU A C 1
ATOM 1410 O O . LEU A 1 186 ? 6.606 6.767 3.875 1.00 77.25 186 LEU A O 1
ATOM 1414 N N . LEU A 1 187 ? 7.283 8.168 5.492 1.00 76.06 187 LEU A N 1
ATOM 1415 C CA . LEU A 1 187 ? 6.172 9.102 5.304 1.00 76.06 187 LEU A CA 1
ATOM 1416 C C . LEU A 1 187 ? 6.189 9.768 3.931 1.00 76.06 187 LEU A C 1
ATOM 1418 O O . LEU A 1 187 ? 5.125 9.957 3.342 1.00 76.06 187 LEU A O 1
ATOM 1422 N N . ALA A 1 188 ? 7.371 10.097 3.403 1.00 69.88 188 ALA A N 1
ATOM 1423 C CA . ALA A 1 188 ? 7.496 10.640 2.052 1.00 69.88 188 ALA A CA 1
ATOM 1424 C C . ALA A 1 188 ? 7.041 9.630 0.982 1.00 69.88 188 ALA A C 1
ATOM 1426 O O . ALA A 1 188 ? 6.486 10.028 -0.040 1.00 69.88 188 ALA A O 1
ATOM 1427 N N . LEU A 1 189 ? 7.221 8.333 1.246 1.00 71.62 189 LEU A N 1
ATOM 1428 C CA . LEU A 1 189 ? 6.758 7.230 0.400 1.00 71.62 189 LEU A CA 1
ATOM 1429 C C . LEU A 1 189 ? 5.310 6.794 0.695 1.00 71.62 189 LEU A C 1
ATOM 1431 O O . LEU A 1 189 ? 4.803 5.885 0.042 1.00 71.62 189 LEU A O 1
ATOM 1435 N N . GLY A 1 190 ? 4.632 7.412 1.670 1.00 76.75 190 GLY A N 1
ATOM 1436 C CA . GLY A 1 190 ? 3.284 7.016 2.096 1.00 76.75 190 GLY A CA 1
ATOM 1437 C C . GLY A 1 190 ? 3.221 5.654 2.801 1.00 76.75 190 GLY A C 1
ATOM 1438 O O . GLY A 1 190 ? 2.149 5.057 2.884 1.00 76.75 190 GLY A O 1
ATOM 1439 N N . ILE A 1 191 ? 4.354 5.157 3.297 1.00 82.62 191 ILE A N 1
ATOM 1440 C CA . ILE A 1 191 ? 4.461 3.920 4.071 1.00 82.62 191 ILE A CA 1
ATOM 1441 C C . ILE A 1 191 ? 4.371 4.275 5.556 1.00 82.62 191 ILE A C 1
ATOM 1443 O O . ILE A 1 191 ? 5.073 5.157 6.051 1.00 82.62 191 ILE A O 1
ATOM 1447 N N . TYR A 1 192 ? 3.509 3.572 6.282 1.00 90.50 192 TYR A N 1
ATOM 1448 C CA . TYR A 1 192 ? 3.302 3.779 7.712 1.00 90.50 192 TYR A CA 1
ATOM 1449 C C . TYR A 1 192 ? 4.001 2.664 8.496 1.00 90.50 192 TYR A C 1
ATOM 1451 O O . TYR A 1 192 ? 3.842 1.503 8.133 1.00 90.50 192 TYR A O 1
ATOM 1459 N N . PRO A 1 193 ? 4.744 2.954 9.581 1.00 92.25 193 PRO A N 1
ATOM 1460 C CA . PRO A 1 193 ? 5.366 1.918 10.410 1.00 92.25 193 PRO A CA 1
ATOM 1461 C C . PRO A 1 193 ? 4.433 0.802 10.898 1.00 92.25 193 PRO A C 1
ATOM 1463 O O . PRO A 1 193 ? 4.881 -0.314 11.150 1.00 92.25 193 PRO A O 1
ATOM 1466 N N . ALA A 1 194 ? 3.146 1.100 11.051 1.00 93.81 194 ALA A N 1
ATOM 1467 C CA . ALA A 1 194 ? 2.110 0.117 11.319 1.00 93.81 194 ALA A CA 1
ATOM 1468 C C . ALA A 1 194 ? 0.786 0.602 10.743 1.00 93.81 194 ALA A C 1
ATOM 1470 O O . ALA A 1 194 ? 0.516 1.805 10.759 1.00 93.81 194 ALA A O 1
ATOM 1471 N N . TYR A 1 195 ? -0.047 -0.317 10.269 1.00 95.06 195 TYR A N 1
ATOM 1472 C CA . TYR A 1 195 ? -1.382 0.010 9.797 1.00 95.06 195 TYR A CA 1
ATOM 1473 C C . TYR A 1 195 ? -2.321 -1.185 9.948 1.00 95.06 195 TYR A C 1
ATOM 1475 O O . TYR A 1 195 ? -2.049 -2.234 9.379 1.00 95.06 195 TYR A O 1
ATOM 1483 N N . ASP A 1 196 ? -3.425 -1.006 10.670 1.00 95.50 196 ASP A N 1
ATOM 1484 C CA . ASP A 1 196 ? -4.583 -1.907 10.676 1.00 95.50 196 ASP A CA 1
ATOM 1485 C C . ASP A 1 196 ? -5.738 -1.267 9.905 1.00 95.50 196 ASP A C 1
ATOM 1487 O O . ASP A 1 196 ? -5.979 -0.066 10.051 1.00 95.50 196 ASP A O 1
ATOM 1491 N N . PHE A 1 197 ? -6.470 -2.044 9.111 1.00 96.50 197 PHE A N 1
ATOM 1492 C CA . PHE A 1 197 ? -7.591 -1.535 8.328 1.00 96.50 197 PHE A CA 1
ATOM 1493 C C . PHE A 1 197 ? -8.566 -2.628 7.883 1.00 96.50 197 PHE A C 1
ATOM 1495 O O . PHE A 1 197 ? -8.235 -3.811 7.830 1.00 96.50 197 PHE A O 1
ATOM 1502 N N . THR A 1 198 ? -9.775 -2.208 7.503 1.00 97.94 198 THR A N 1
ATOM 1503 C CA . THR A 1 198 ? -10.673 -3.014 6.669 1.00 97.94 198 THR A CA 1
ATOM 1504 C C . THR A 1 198 ? -10.821 -2.369 5.299 1.00 97.94 198 THR A C 1
ATOM 1506 O O . THR A 1 198 ? -11.131 -1.182 5.221 1.00 97.94 198 THR A O 1
ATOM 1509 N N . LEU A 1 199 ? -10.601 -3.143 4.238 1.00 97.88 199 LEU A N 1
ATOM 1510 C CA . LEU A 1 199 ? -10.660 -2.711 2.847 1.00 97.88 199 LEU A CA 1
ATOM 1511 C C . LEU A 1 199 ? -11.861 -3.336 2.127 1.00 97.88 199 LEU A C 1
ATOM 1513 O O . LEU A 1 199 ? -12.025 -4.556 2.086 1.00 97.88 199 LEU A O 1
ATOM 1517 N N . ASP A 1 200 ? -12.637 -2.472 1.491 1.00 98.00 200 ASP A N 1
ATOM 1518 C CA . ASP A 1 200 ? -13.655 -2.789 0.501 1.00 98.00 200 ASP A CA 1
ATOM 1519 C C . ASP A 1 200 ? -13.331 -2.021 -0.791 1.00 98.00 200 ASP A C 1
ATOM 1521 O O . ASP A 1 200 ? -12.729 -0.946 -0.755 1.00 98.00 200 ASP A O 1
ATOM 1525 N N . GLY A 1 201 ? -13.722 -2.540 -1.952 1.00 97.44 201 GLY A N 1
ATOM 1526 C CA . GLY A 1 201 ? -13.578 -1.799 -3.206 1.00 97.44 201 GLY A CA 1
ATOM 1527 C C . GLY A 1 201 ? -13.232 -2.664 -4.402 1.00 97.44 201 GLY A C 1
ATOM 1528 O O . GLY A 1 201 ? -13.524 -3.859 -4.441 1.00 97.44 201 GLY A O 1
ATOM 1529 N N . HIS A 1 202 ? -12.624 -2.053 -5.412 1.00 97.81 202 HIS A N 1
ATOM 1530 C CA . HIS A 1 202 ? -12.150 -2.753 -6.591 1.00 97.81 202 HIS A CA 1
ATOM 1531 C C . HIS A 1 202 ? -11.085 -1.982 -7.361 1.00 97.81 202 HIS A C 1
ATOM 1533 O O . HIS A 1 202 ? -11.022 -0.758 -7.333 1.00 97.81 202 HIS A O 1
ATOM 1539 N N . MET A 1 203 ? -10.366 -2.725 -8.192 1.00 98.00 203 MET A N 1
ATOM 1540 C CA . MET A 1 203 ? -9.625 -2.231 -9.341 1.00 98.00 203 MET A CA 1
ATOM 1541 C C . MET A 1 203 ? -10.180 -2.904 -10.601 1.00 98.00 203 MET A C 1
ATOM 1543 O O . MET A 1 203 ? -10.607 -4.054 -10.568 1.00 98.00 203 MET A O 1
ATOM 1547 N N . THR A 1 204 ? -10.247 -2.200 -11.722 1.00 98.00 204 THR A N 1
ATOM 1548 C CA . THR A 1 204 ? -10.628 -2.769 -13.018 1.00 98.00 204 THR A CA 1
ATOM 1549 C C . THR A 1 204 ? -9.588 -2.394 -14.052 1.00 98.00 204 THR A C 1
ATOM 1551 O O . THR A 1 204 ? -9.324 -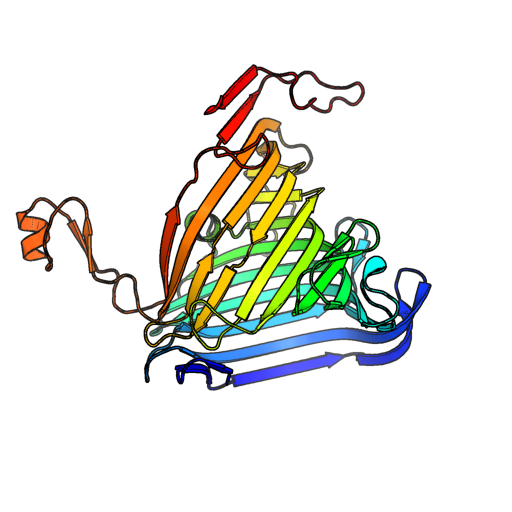1.211 -14.254 1.00 98.00 204 THR A O 1
ATOM 1554 N N . LEU A 1 205 ? -9.006 -3.423 -14.663 1.00 97.44 205 LEU A N 1
ATOM 1555 C CA . LEU A 1 205 ? -7.954 -3.336 -15.663 1.00 97.44 205 LEU A CA 1
ATOM 1556 C C . LEU A 1 205 ? -8.572 -3.528 -17.050 1.00 97.44 205 LEU A C 1
ATOM 1558 O O . LEU A 1 205 ? -9.010 -4.628 -17.398 1.00 97.44 205 LEU A O 1
ATOM 1562 N N . GLY A 1 206 ? -8.637 -2.450 -17.818 1.00 95.88 206 GLY A N 1
ATOM 1563 C CA . GLY A 1 206 ? -8.980 -2.441 -19.234 1.00 95.88 206 GLY A CA 1
ATOM 1564 C C . GLY A 1 206 ? -7.726 -2.474 -20.109 1.00 95.88 206 GLY A C 1
ATOM 1565 O O . GLY A 1 206 ? -6.621 -2.196 -19.646 1.00 95.88 206 GLY A O 1
ATOM 1566 N N . ALA A 1 207 ? -7.902 -2.812 -21.382 1.00 92.94 207 ALA A N 1
ATOM 1567 C CA . ALA A 1 207 ? -6.833 -2.721 -22.373 1.00 92.94 207 ALA A CA 1
ATOM 1568 C C . ALA A 1 207 ? -6.711 -1.291 -22.925 1.00 92.94 207 ALA A C 1
ATOM 1570 O O . ALA A 1 207 ? -7.728 -0.611 -23.079 1.00 92.94 207 ALA A O 1
ATOM 1571 N N . GLY A 1 208 ? -5.489 -0.898 -23.288 1.00 90.44 208 GLY A N 1
ATOM 1572 C CA . GLY A 1 208 ? -5.157 0.394 -23.887 1.00 90.44 208 GLY A CA 1
ATOM 1573 C C . GLY A 1 208 ? -4.622 1.384 -22.857 1.00 90.44 208 GLY A C 1
ATOM 1574 O O . GLY A 1 208 ? -5.202 1.536 -21.782 1.00 90.44 208 GLY A O 1
ATOM 1575 N N . GLY A 1 209 ? -3.514 2.034 -23.188 1.00 86.62 209 GLY A N 1
ATOM 1576 C CA . GLY A 1 209 ? -2.856 3.056 -22.387 1.00 86.62 209 GLY A CA 1
ATOM 1577 C C . GLY A 1 209 ? -3.116 4.473 -22.907 1.00 86.62 209 GLY A C 1
ATOM 1578 O O . GLY A 1 209 ? -4.142 4.732 -23.546 1.00 86.62 209 GLY A O 1
ATOM 1579 N N . ALA A 1 210 ? -2.215 5.418 -22.618 1.00 85.81 210 ALA A N 1
ATOM 1580 C CA . ALA A 1 210 ? -2.373 6.822 -23.027 1.00 85.81 210 ALA A CA 1
ATOM 1581 C C . ALA A 1 210 ? -2.428 6.964 -24.555 1.00 85.81 210 ALA A C 1
ATOM 1583 O O . ALA A 1 210 ? -3.141 7.818 -25.095 1.00 85.81 210 ALA A O 1
ATOM 1584 N N . SER A 1 211 ? -1.687 6.102 -25.252 1.00 80.19 211 SER A N 1
ATOM 1585 C CA . SER A 1 211 ? -1.731 5.945 -26.698 1.00 80.19 211 SER A CA 1
ATOM 1586 C C . SER A 1 211 ? -1.247 4.552 -27.088 1.00 80.19 211 SER A C 1
ATOM 1588 O O . SER A 1 211 ? -0.088 4.251 -26.859 1.00 80.19 211 SER A O 1
ATOM 1590 N N . GLY A 1 212 ? -2.072 3.753 -27.769 1.00 83.31 212 GLY A N 1
ATOM 1591 C CA . GLY A 1 212 ? -1.625 2.460 -28.301 1.00 83.31 212 GLY A CA 1
ATOM 1592 C C . GLY A 1 212 ? -1.818 1.298 -27.327 1.00 83.31 212 GLY A C 1
ATOM 1593 O O . GLY A 1 212 ? -2.960 1.029 -26.936 1.00 83.31 212 GLY A O 1
ATOM 1594 N N . GLU A 1 213 ? -0.736 0.568 -27.039 1.00 86.88 213 GLU A N 1
ATOM 1595 C CA . GLU A 1 213 ? -0.724 -0.547 -26.082 1.00 86.88 213 GLU A CA 1
ATOM 1596 C C . GLU A 1 213 ? -0.846 -0.019 -24.632 1.00 86.88 213 GLU A C 1
ATOM 1598 O O . GLU A 1 213 ? -1.251 1.122 -24.430 1.00 86.88 213 GLU A O 1
ATOM 1603 N N . GLY A 1 214 ? -0.665 -0.866 -23.619 1.00 90.81 214 GLY A N 1
ATOM 1604 C CA . GLY A 1 214 ? -0.811 -0.482 -22.209 1.00 90.81 214 GLY A CA 1
ATOM 1605 C C . GLY A 1 214 ? -2.139 -0.872 -21.548 1.00 90.81 214 GLY A C 1
ATOM 1606 O O . GLY A 1 214 ? -2.950 -1.645 -22.082 1.00 90.81 214 GLY A O 1
ATOM 1607 N N . LEU A 1 215 ? -2.349 -0.361 -20.331 1.00 94.62 215 LEU A N 1
ATOM 1608 C CA . LEU A 1 215 ? -3.504 -0.683 -19.484 1.00 94.62 215 LEU A CA 1
ATOM 1609 C C . LEU A 1 215 ? -4.270 0.569 -19.067 1.00 94.62 215 LEU A C 1
ATOM 1611 O O . LEU A 1 215 ? -3.674 1.569 -18.680 1.00 94.62 215 LEU A O 1
ATOM 1615 N N . THR A 1 216 ? -5.597 0.462 -19.028 1.00 96.75 216 THR A N 1
ATOM 1616 C CA . THR A 1 216 ? -6.469 1.448 -18.385 1.00 96.75 216 THR A CA 1
ATOM 1617 C C . THR A 1 216 ? -6.907 0.921 -17.024 1.00 96.75 216 THR A C 1
ATOM 1619 O O . THR A 1 216 ? -7.259 -0.246 -16.878 1.00 96.75 216 THR A O 1
ATOM 1622 N N . ILE A 1 217 ? -6.936 1.783 -16.018 1.00 97.81 217 ILE A N 1
ATOM 1623 C CA . ILE A 1 217 ? -7.237 1.458 -14.632 1.00 97.81 217 ILE A CA 1
ATOM 1624 C C . ILE A 1 217 ? -8.373 2.358 -14.151 1.00 97.81 217 ILE A C 1
ATOM 1626 O O . ILE A 1 217 ? -8.296 3.588 -14.182 1.00 97.81 217 ILE A O 1
ATOM 1630 N N . ASN A 1 218 ? -9.431 1.720 -13.657 1.00 98.25 218 ASN A N 1
ATOM 1631 C CA . ASN A 1 218 ? -10.493 2.359 -12.888 1.00 98.25 218 ASN A CA 1
ATOM 1632 C C . ASN A 1 218 ? -10.545 1.724 -11.501 1.00 98.25 218 ASN A C 1
ATOM 1634 O O . ASN A 1 218 ? -10.488 0.501 -11.379 1.00 98.25 218 ASN A O 1
ATOM 1638 N N . SER A 1 219 ? -10.649 2.533 -10.453 1.00 98.19 219 SER A N 1
ATOM 1639 C CA . SER A 1 219 ? -10.567 2.032 -9.080 1.00 98.19 219 SER A CA 1
ATOM 1640 C C . SER A 1 219 ? -11.470 2.815 -8.144 1.00 98.19 219 SER A C 1
ATOM 1642 O O . SER A 1 219 ? -11.542 4.039 -8.252 1.00 98.19 219 SER A O 1
ATOM 1644 N N . ASP A 1 220 ? -12.115 2.095 -7.233 1.00 98.12 220 ASP A N 1
ATOM 1645 C CA . ASP A 1 220 ? 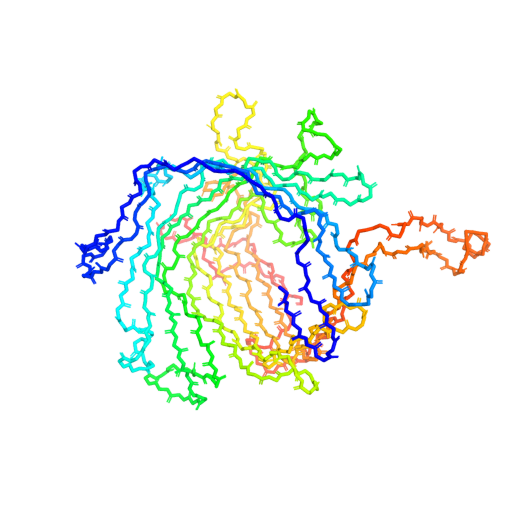-12.827 2.635 -6.080 1.00 98.12 220 ASP A CA 1
ATOM 1646 C C . ASP A 1 220 ? -12.353 1.876 -4.846 1.00 98.12 220 ASP A C 1
ATOM 1648 O O . ASP A 1 220 ? -12.504 0.659 -4.772 1.00 98.12 220 ASP A O 1
ATOM 1652 N N . ILE A 1 221 ? -11.764 2.586 -3.891 1.00 97.88 221 ILE A N 1
ATOM 1653 C CA . ILE A 1 221 ? -11.180 2.027 -2.674 1.00 97.88 221 ILE A CA 1
ATOM 1654 C C . ILE A 1 221 ? -11.858 2.666 -1.474 1.00 97.88 221 ILE A C 1
ATOM 1656 O O . ILE A 1 221 ? -11.883 3.890 -1.354 1.00 97.88 221 ILE A O 1
ATOM 1660 N N . HIS A 1 222 ? -12.364 1.828 -0.578 1.00 98.00 222 HIS A N 1
ATOM 1661 C CA . HIS A 1 222 ? -12.947 2.227 0.688 1.00 98.00 222 HIS A CA 1
ATOM 1662 C C . HIS A 1 222 ? -12.201 1.538 1.825 1.00 98.00 222 HIS A C 1
ATOM 1664 O O . HIS A 1 222 ? -12.210 0.315 1.951 1.00 98.00 222 HIS A O 1
ATOM 1670 N N . ILE A 1 223 ? -11.553 2.329 2.667 1.00 97.81 223 ILE A N 1
ATOM 1671 C CA . ILE A 1 223 ? -10.920 1.857 3.889 1.00 97.81 223 ILE A CA 1
ATOM 1672 C C . ILE A 1 223 ? -11.700 2.392 5.080 1.00 97.81 223 ILE A C 1
ATOM 1674 O O . ILE A 1 223 ? -12.010 3.582 5.155 1.00 97.81 223 ILE A O 1
ATOM 1678 N N . ARG A 1 224 ? -11.959 1.514 6.042 1.00 97.38 224 ARG A N 1
ATOM 1679 C CA . ARG A 1 224 ? -12.601 1.830 7.317 1.00 97.38 224 ARG A CA 1
ATOM 1680 C C . ARG A 1 224 ? -11.862 1.182 8.475 1.00 97.38 224 ARG A C 1
ATOM 1682 O O . ARG A 1 224 ? -11.008 0.316 8.281 1.00 97.38 224 ARG A O 1
ATOM 1689 N N . ASP A 1 225 ? -12.208 1.628 9.680 1.00 94.88 225 ASP A N 1
ATOM 1690 C CA . ASP A 1 225 ? -11.611 1.160 10.934 1.00 94.88 225 ASP A CA 1
ATOM 1691 C C . ASP A 1 225 ? -10.074 1.280 10.931 1.00 94.88 225 ASP A C 1
ATOM 1693 O O . ASP A 1 225 ? -9.365 0.510 11.577 1.00 94.88 225 ASP A O 1
ATOM 1697 N N . GLY A 1 226 ? -9.560 2.261 10.180 1.00 95.94 226 GLY A N 1
ATOM 1698 C CA . GLY A 1 226 ? -8.142 2.439 9.931 1.00 95.94 226 GLY A CA 1
ATOM 1699 C C . GLY A 1 226 ? -7.397 2.956 11.158 1.00 95.94 226 GLY A C 1
ATOM 1700 O O . GLY A 1 226 ? -7.844 3.886 11.845 1.00 95.94 226 GLY A O 1
ATOM 1701 N N . ARG A 1 227 ? -6.221 2.381 11.403 1.00 95.75 227 ARG A N 1
ATOM 1702 C CA . ARG A 1 227 ? -5.298 2.772 12.467 1.00 95.75 227 ARG A CA 1
ATOM 1703 C C . ARG A 1 227 ? -3.862 2.721 11.972 1.00 95.75 227 ARG A C 1
ATOM 1705 O O . ARG A 1 227 ? -3.271 1.650 11.939 1.00 95.75 227 ARG A O 1
ATOM 1712 N N . ALA A 1 228 ? -3.300 3.871 11.620 1.00 95.12 228 ALA A N 1
ATOM 1713 C CA . ALA A 1 228 ? -1.945 3.980 11.089 1.00 95.12 228 ALA A CA 1
ATOM 1714 C C . ALA A 1 228 ? -1.005 4.656 12.093 1.00 95.12 228 ALA A C 1
ATOM 1716 O O . ALA A 1 228 ? -1.318 5.723 12.622 1.00 95.12 228 ALA A O 1
ATOM 1717 N N . ALA A 1 229 ? 0.164 4.077 12.341 1.00 93.44 229 ALA A N 1
ATOM 1718 C CA . ALA A 1 229 ? 1.254 4.774 13.004 1.00 93.44 229 ALA A CA 1
ATOM 1719 C C . ALA A 1 229 ? 1.960 5.675 11.988 1.00 93.44 229 ALA A C 1
ATOM 1721 O O . ALA A 1 229 ? 2.435 5.201 10.967 1.00 93.44 229 ALA A O 1
ATOM 1722 N N . VAL A 1 230 ? 2.051 6.970 12.271 1.00 90.31 230 VAL A N 1
ATOM 1723 C CA . VAL A 1 230 ? 2.862 7.932 11.501 1.00 90.31 230 VAL A CA 1
ATOM 1724 C C . VAL A 1 230 ? 4.307 7.863 11.969 1.00 90.31 230 VAL A C 1
ATOM 1726 O O . VAL A 1 230 ? 5.237 7.919 11.177 1.00 90.31 230 VAL A O 1
ATOM 1729 N N . ILE A 1 231 ? 4.476 7.724 13.282 1.00 87.00 231 ILE A N 1
ATOM 1730 C CA . ILE A 1 231 ? 5.756 7.546 13.955 1.00 87.00 231 ILE A CA 1
ATOM 1731 C C . ILE A 1 231 ? 5.531 6.442 14.973 1.00 87.00 231 ILE A C 1
ATOM 1733 O O . ILE A 1 231 ? 4.603 6.548 15.777 1.00 87.00 231 ILE A O 1
ATOM 1737 N N . ALA A 1 232 ? 6.367 5.412 14.969 1.00 87.31 232 ALA A N 1
ATOM 1738 C CA . ALA A 1 232 ? 6.327 4.373 15.984 1.00 87.31 232 ALA A CA 1
ATOM 1739 C C . ALA A 1 232 ? 7.735 3.917 16.352 1.00 87.31 232 ALA A C 1
ATOM 1741 O O . ALA A 1 232 ? 8.603 3.792 15.491 1.00 87.31 232 ALA A O 1
ATOM 1742 N N . ALA A 1 233 ? 7.933 3.643 17.639 1.00 89.00 233 ALA A N 1
ATOM 1743 C CA . ALA A 1 233 ? 9.049 2.823 18.088 1.00 89.00 233 ALA A CA 1
ATOM 1744 C C . ALA A 1 233 ? 8.952 1.404 17.480 1.00 89.00 233 ALA A C 1
ATOM 1746 O O . ALA A 1 233 ? 7.840 0.970 17.137 1.00 89.00 233 ALA A O 1
ATOM 1747 N N . PRO A 1 234 ? 10.074 0.669 17.374 1.00 90.69 234 PRO A N 1
ATOM 1748 C CA . PRO A 1 234 ? 10.057 -0.736 16.983 1.00 90.69 234 PRO A CA 1
ATOM 1749 C C . PRO A 1 234 ? 9.089 -1.532 17.864 1.00 90.69 234 PRO A C 1
ATOM 1751 O O . PRO A 1 234 ? 8.931 -1.240 19.053 1.00 90.69 234 PRO A O 1
ATOM 1754 N N . TYR A 1 235 ? 8.416 -2.526 17.286 1.00 91.50 235 TYR A N 1
ATOM 1755 C CA . TYR A 1 235 ? 7.558 -3.404 18.079 1.00 91.50 235 TYR A CA 1
ATOM 1756 C C . TYR A 1 235 ? 8.369 -4.498 18.776 1.00 91.50 235 TYR A C 1
ATOM 1758 O O . TYR A 1 235 ? 7.865 -5.074 19.727 1.00 91.50 235 TYR A O 1
ATOM 1766 N N . ASP A 1 236 ? 9.596 -4.794 18.344 1.00 91.06 236 ASP A N 1
ATOM 1767 C CA . ASP A 1 236 ? 10.502 -5.731 19.010 1.00 91.06 236 ASP A CA 1
ATOM 1768 C C . ASP A 1 236 ? 11.950 -5.224 18.932 1.00 91.06 236 ASP A C 1
ATOM 1770 O O . ASP A 1 236 ? 12.522 -5.080 17.852 1.00 91.06 236 ASP A O 1
ATOM 1774 N N . GLU A 1 237 ? 12.552 -4.965 20.093 1.00 84.50 237 GLU A N 1
ATOM 1775 C CA . GLU A 1 237 ? 13.950 -4.527 20.238 1.00 84.50 237 GLU A CA 1
ATOM 1776 C C . GLU A 1 237 ? 14.886 -5.677 20.666 1.00 84.50 237 GLU A C 1
ATOM 1778 O O . GLU A 1 237 ? 15.979 -5.447 21.181 1.00 84.50 237 GLU A O 1
ATOM 1783 N N . GLY A 1 238 ? 14.455 -6.932 20.501 1.00 84.00 238 GLY A N 1
ATOM 1784 C CA . GLY A 1 238 ? 15.189 -8.133 20.912 1.00 84.00 238 GLY A CA 1
ATOM 1785 C C . GLY A 1 238 ? 14.825 -8.647 22.309 1.00 84.00 238 GLY A C 1
ATOM 1786 O O . GLY A 1 238 ? 15.406 -9.624 22.773 1.00 84.00 238 GLY A O 1
ATOM 1787 N N . ASN A 1 239 ? 13.848 -8.019 22.971 1.00 85.25 239 ASN A N 1
ATOM 1788 C CA . ASN A 1 239 ? 13.299 -8.453 24.263 1.00 85.25 239 ASN A CA 1
ATOM 1789 C C . ASN A 1 239 ? 11.861 -8.990 24.133 1.00 85.25 239 ASN A C 1
ATOM 1791 O O . ASN A 1 239 ? 11.161 -9.144 25.138 1.00 85.25 239 ASN A O 1
ATOM 1795 N N . GLY A 1 240 ? 11.426 -9.271 22.902 1.00 87.62 240 GLY A N 1
ATOM 1796 C CA . GLY A 1 240 ? 10.077 -9.700 22.574 1.00 87.62 240 GLY A CA 1
ATOM 1797 C C . GLY A 1 240 ? 9.149 -8.528 22.269 1.00 87.62 240 GLY A C 1
ATOM 1798 O O . GLY A 1 240 ? 9.437 -7.370 22.577 1.00 87.62 240 GLY A O 1
ATOM 1799 N N . GLU A 1 241 ? 8.009 -8.857 21.668 1.00 90.75 241 GLU A N 1
ATOM 1800 C CA . GLU A 1 241 ? 7.070 -7.871 21.142 1.00 90.75 241 GLU A CA 1
ATOM 1801 C C . GLU A 1 241 ? 6.469 -6.968 22.234 1.00 90.75 241 GLU A C 1
ATOM 1803 O O . GLU A 1 241 ? 6.015 -7.432 23.282 1.00 90.75 241 GLU A O 1
ATOM 1808 N N . GLN A 1 242 ? 6.416 -5.667 21.956 1.00 88.44 242 GLN A N 1
ATOM 1809 C CA . GLN A 1 242 ? 5.875 -4.613 22.804 1.00 88.44 242 GLN A CA 1
ATOM 1810 C C . GLN A 1 242 ? 4.846 -3.769 22.033 1.00 88.44 242 GLN A C 1
ATOM 1812 O O . GLN A 1 242 ? 4.929 -3.631 20.807 1.00 88.44 242 GLN A O 1
ATOM 1817 N N . PRO A 1 243 ? 3.876 -3.146 22.728 1.00 86.31 243 PRO A N 1
ATOM 1818 C CA . PRO A 1 243 ? 2.992 -2.164 22.112 1.00 86.31 243 PRO A CA 1
ATOM 1819 C C . PRO A 1 243 ? 3.780 -0.966 21.567 1.00 86.31 243 PRO A C 1
ATOM 1821 O O . PRO A 1 243 ? 4.500 -0.293 22.309 1.00 86.31 243 PRO A O 1
ATOM 1824 N N . GLN A 1 244 ? 3.602 -0.669 20.280 1.00 88.00 244 GLN A N 1
ATOM 1825 C CA . GLN A 1 244 ? 4.281 0.445 19.626 1.00 88.00 244 GLN A CA 1
ATOM 1826 C C . GLN A 1 244 ? 3.767 1.789 20.140 1.00 88.00 244 GLN A C 1
ATOM 1828 O O . GLN A 1 244 ? 2.562 2.061 20.158 1.00 88.00 244 GLN A O 1
ATOM 1833 N N . LYS A 1 245 ? 4.708 2.652 20.533 1.00 90.75 245 LYS A N 1
ATOM 1834 C CA . LYS A 1 245 ? 4.420 4.012 20.988 1.00 90.75 245 LYS A CA 1
ATOM 1835 C C . LYS A 1 245 ? 4.817 5.045 19.946 1.00 90.75 245 LYS A C 1
ATOM 1837 O O . LYS A 1 245 ? 5.853 4.892 19.307 1.00 90.75 245 LYS A O 1
ATOM 1842 N N . GLY A 1 246 ? 4.027 6.108 19.818 1.00 91.69 246 GLY A N 1
ATOM 1843 C CA . GLY A 1 246 ? 4.347 7.231 18.936 1.00 91.69 246 GLY A CA 1
ATOM 1844 C C . GLY A 1 246 ? 3.135 8.069 18.537 1.00 91.69 246 GLY A C 1
ATOM 1845 O O . GLY A 1 246 ? 2.267 8.325 19.373 1.00 91.69 246 GLY A O 1
ATOM 1846 N N . LEU A 1 247 ? 3.102 8.518 17.282 1.00 93.75 247 LEU A N 1
ATOM 1847 C CA . LEU A 1 247 ? 2.030 9.333 16.708 1.00 93.75 247 LEU A CA 1
ATOM 1848 C C . LEU A 1 247 ? 1.139 8.454 15.829 1.00 93.75 247 LEU A C 1
ATOM 1850 O O . LEU A 1 247 ? 1.632 7.819 14.899 1.00 93.75 247 LEU A O 1
ATOM 1854 N N . TRP A 1 248 ? -0.162 8.446 16.096 1.00 95.62 248 TRP A N 1
ATOM 1855 C CA . TRP A 1 248 ? -1.120 7.546 15.457 1.00 95.62 248 TRP A CA 1
ATOM 1856 C C . TRP A 1 248 ? -2.290 8.303 14.834 1.00 95.62 248 TRP A C 1
ATOM 1858 O O . TRP A 1 248 ? -2.811 9.248 15.417 1.00 95.62 248 TRP A O 1
ATOM 1868 N N . LEU A 1 249 ? -2.747 7.848 13.673 1.00 95.62 249 LEU A N 1
ATOM 1869 C CA . LEU A 1 249 ? -4.010 8.230 13.050 1.00 95.62 249 LEU A CA 1
ATOM 1870 C C . LEU A 1 249 ? -4.993 7.099 13.316 1.00 95.62 249 LEU A C 1
ATOM 1872 O O . LEU A 1 249 ? -4.724 5.954 12.969 1.00 95.62 249 LEU A O 1
ATOM 1876 N N . THR A 1 250 ? -6.104 7.398 13.974 1.00 96.00 250 THR A N 1
ATOM 1877 C CA . THR A 1 250 ? -7.068 6.388 14.426 1.00 96.00 250 THR A CA 1
ATOM 1878 C C . THR A 1 250 ? -8.486 6.810 14.081 1.00 96.00 250 THR A C 1
ATOM 1880 O O . THR A 1 250 ? -8.738 7.997 13.844 1.00 96.00 250 THR A O 1
ATOM 1883 N N . ASP A 1 251 ? -9.398 5.835 14.050 1.00 94.50 251 ASP A N 1
ATOM 1884 C CA . ASP A 1 251 ? -10.761 6.005 13.537 1.00 94.50 251 ASP A CA 1
ATOM 1885 C C . ASP A 1 251 ? -10.731 6.594 12.118 1.00 94.50 251 ASP A C 1
ATOM 1887 O O . ASP A 1 251 ? -11.441 7.552 11.805 1.00 94.50 251 ASP A O 1
ATOM 1891 N N . MET A 1 252 ? -9.806 6.085 11.298 1.00 95.75 252 MET A N 1
ATOM 1892 C CA . MET A 1 252 ? -9.569 6.590 9.957 1.00 95.75 252 MET A CA 1
ATOM 1893 C C . MET A 1 252 ? -10.503 5.913 8.959 1.00 95.75 252 MET A C 1
ATOM 1895 O O . MET A 1 252 ? -10.589 4.684 8.906 1.00 95.75 252 MET A O 1
ATOM 1899 N N . THR A 1 253 ? -11.149 6.726 8.128 1.00 97.75 253 THR A N 1
ATOM 1900 C CA . THR A 1 253 ? -11.763 6.277 6.880 1.00 97.75 253 THR A CA 1
ATOM 1901 C C . THR A 1 253 ? -11.047 6.905 5.693 1.00 97.75 253 THR A C 1
ATOM 1903 O O . THR A 1 253 ? -10.550 8.034 5.771 1.00 97.75 253 THR A O 1
ATOM 1906 N N . TYR A 1 254 ? -10.980 6.175 4.587 1.00 97.38 254 TYR A N 1
ATOM 1907 C CA . TYR A 1 254 ? -10.455 6.676 3.327 1.00 97.38 254 TYR A CA 1
ATOM 1908 C C . TYR A 1 254 ? -11.337 6.208 2.177 1.00 97.38 254 TYR A C 1
ATOM 1910 O O . TYR A 1 254 ? -11.531 5.014 1.991 1.00 97.38 254 TYR A O 1
ATOM 1918 N N . ASP A 1 255 ? -11.819 7.158 1.391 1.00 98.19 255 ASP A N 1
ATOM 1919 C CA . ASP A 1 255 ? -12.515 6.923 0.133 1.00 98.19 255 ASP A CA 1
ATOM 1920 C C . ASP A 1 255 ? -11.632 7.450 -0.992 1.00 98.19 255 ASP A C 1
ATOM 1922 O O . ASP A 1 255 ? -11.241 8.619 -0.967 1.00 98.19 255 ASP A O 1
ATOM 1926 N N . GLY A 1 256 ? -11.290 6.607 -1.959 1.00 98.00 256 GLY A N 1
ATOM 1927 C CA . GLY A 1 256 ? -10.425 6.955 -3.080 1.00 98.00 256 GLY A CA 1
ATOM 1928 C C . GLY A 1 256 ? -11.003 6.471 -4.397 1.00 98.00 256 GLY A C 1
ATOM 1929 O O . GLY A 1 256 ? -11.448 5.333 -4.509 1.00 98.00 256 GLY A O 1
ATOM 1930 N N . HIS A 1 257 ? -10.961 7.335 -5.403 1.00 98.31 257 HIS A N 1
ATOM 1931 C CA . HIS A 1 257 ? -11.511 7.070 -6.721 1.00 98.31 257 HIS A CA 1
ATOM 1932 C C . HIS A 1 257 ? -10.509 7.483 -7.791 1.00 98.31 257 HIS A C 1
ATOM 1934 O O . HIS A 1 257 ? -9.970 8.592 -7.763 1.00 98.31 257 HIS A O 1
ATOM 1940 N N . VAL A 1 258 ? -10.290 6.596 -8.754 1.00 98.06 258 VAL A N 1
ATOM 1941 C CA . VAL A 1 258 ? -9.443 6.825 -9.927 1.00 98.06 258 VAL A CA 1
ATOM 1942 C C . VAL A 1 258 ? -10.249 6.487 -11.168 1.00 98.06 258 VAL A C 1
ATOM 1944 O O . VAL A 1 258 ? -10.897 5.435 -11.221 1.00 98.06 258 VAL A O 1
ATOM 1947 N N . ARG A 1 259 ? -10.225 7.380 -12.157 1.00 97.19 259 ARG A N 1
ATOM 1948 C CA . ARG A 1 259 ? -10.895 7.201 -13.443 1.00 97.19 259 ARG A CA 1
ATOM 1949 C C . ARG A 1 259 ? -9.912 7.355 -14.582 1.00 97.19 259 ARG A C 1
ATOM 1951 O O . ARG A 1 259 ? -9.144 8.318 -14.607 1.00 97.19 259 ARG A O 1
ATOM 1958 N N . ASN A 1 260 ? -9.991 6.399 -15.506 1.00 96.44 260 ASN A N 1
ATOM 1959 C CA . ASN A 1 260 ? -9.228 6.372 -16.750 1.00 96.44 260 ASN A CA 1
ATOM 1960 C C . ASN A 1 260 ? -7.740 6.676 -16.524 1.00 96.44 260 ASN A C 1
ATOM 1962 O O . ASN A 1 260 ? -7.147 7.505 -17.209 1.00 96.44 260 ASN A O 1
ATOM 1966 N N . MET A 1 261 ? -7.148 6.048 -15.505 1.00 97.62 261 MET A N 1
ATOM 1967 C CA . MET A 1 261 ? -5.701 6.080 -15.353 1.00 97.62 261 MET A CA 1
ATOM 1968 C C . MET A 1 261 ? -5.095 5.157 -16.399 1.00 97.62 261 MET A C 1
ATOM 1970 O O . MET A 1 261 ? -5.555 4.032 -16.533 1.00 97.62 261 MET A O 1
ATOM 1974 N N . THR A 1 262 ? -4.076 5.597 -17.115 1.00 97.00 262 THR A N 1
ATOM 1975 C CA . THR A 1 262 ? -3.319 4.744 -18.024 1.00 97.00 262 THR A CA 1
ATOM 1976 C C . THR A 1 262 ? -1.992 4.352 -17.398 1.00 97.00 262 THR A C 1
ATOM 1978 O O . THR A 1 262 ? -1.448 5.087 -16.568 1.00 97.00 262 THR A O 1
ATOM 1981 N N . LEU A 1 263 ? -1.510 3.174 -17.771 1.00 94.69 263 LEU A N 1
ATOM 1982 C CA . LEU A 1 263 ? -0.200 2.645 -17.436 1.00 94.69 263 LEU A CA 1
ATOM 1983 C C . LEU A 1 263 ? 0.478 2.219 -18.735 1.00 94.69 263 LEU A C 1
ATOM 1985 O O . LEU A 1 263 ? -0.042 1.340 -19.426 1.00 94.69 263 LEU A O 1
ATOM 1989 N N . ASP A 1 264 ? 1.635 2.811 -19.004 1.00 92.62 264 ASP A N 1
ATOM 1990 C CA . ASP A 1 264 ? 2.396 2.635 -20.237 1.00 92.62 264 ASP A CA 1
ATOM 1991 C C . ASP A 1 264 ? 3.883 2.401 -19.894 1.00 92.62 264 ASP A C 1
ATOM 1993 O O . ASP A 1 264 ? 4.438 3.075 -19.016 1.00 92.62 264 ASP A O 1
ATOM 1997 N N . VAL A 1 265 ? 4.558 1.467 -20.569 1.00 89.88 265 VAL A N 1
ATOM 1998 C CA . VAL A 1 265 ? 6.025 1.324 -20.503 1.00 89.88 265 VAL A CA 1
ATOM 1999 C C . VAL A 1 265 ? 6.651 2.086 -21.662 1.00 89.88 265 VAL A C 1
ATOM 2001 O O . VAL A 1 265 ? 6.462 1.760 -22.830 1.00 89.88 265 VAL A O 1
ATOM 2004 N N . THR A 1 266 ? 7.448 3.090 -21.325 1.00 89.19 266 THR A N 1
ATOM 2005 C CA . THR A 1 266 ? 8.132 3.964 -22.277 1.00 89.19 266 THR A CA 1
ATOM 2006 C C . THR A 1 266 ? 9.631 3.667 -22.320 1.00 89.19 266 THR A C 1
ATOM 2008 O O . THR A 1 266 ? 10.159 2.864 -21.549 1.00 89.19 266 THR A O 1
ATOM 2011 N N . ASP A 1 267 ? 10.356 4.346 -23.205 1.00 87.75 267 ASP A N 1
ATOM 2012 C CA . ASP A 1 267 ? 11.823 4.331 -23.260 1.00 87.75 267 ASP A CA 1
ATOM 2013 C C . ASP A 1 267 ? 12.475 4.904 -21.989 1.00 87.75 267 ASP A C 1
ATOM 2015 O O . ASP A 1 267 ? 13.591 4.523 -21.594 1.00 87.75 267 ASP A O 1
ATOM 2019 N N . GLU A 1 268 ? 11.772 5.820 -21.328 1.00 87.00 268 GLU A N 1
ATOM 2020 C CA . GLU A 1 268 ? 12.194 6.441 -20.083 1.00 87.00 268 GLU A CA 1
ATOM 2021 C C . GLU A 1 268 ? 11.934 5.559 -18.860 1.00 87.00 268 GLU A C 1
ATOM 2023 O O . GLU A 1 268 ? 12.822 5.469 -18.010 1.00 87.00 268 GLU A O 1
ATOM 2028 N N . GLY A 1 269 ? 10.777 4.894 -18.783 1.00 89.44 269 GLY A N 1
ATOM 2029 C CA . GLY A 1 269 ? 10.381 4.083 -17.633 1.00 89.44 269 GLY A CA 1
ATOM 2030 C C . GLY A 1 269 ? 8.893 3.728 -17.635 1.00 89.44 269 GLY A C 1
ATOM 2031 O O . GLY A 1 269 ? 8.324 3.413 -18.672 1.00 89.44 269 GLY A O 1
ATOM 2032 N N . LEU A 1 270 ? 8.259 3.756 -16.464 1.00 91.25 270 LEU A N 1
ATOM 2033 C CA . LEU A 1 270 ? 6.829 3.495 -16.298 1.00 91.25 270 LEU A CA 1
ATOM 2034 C C . LEU A 1 270 ? 6.067 4.818 -16.214 1.00 91.25 270 LEU A C 1
ATOM 2036 O O . LEU A 1 270 ? 6.231 5.569 -15.247 1.00 91.25 270 LEU A O 1
ATOM 2040 N N . ALA A 1 271 ? 5.233 5.098 -17.208 1.00 93.62 271 ALA A N 1
ATOM 2041 C CA . ALA A 1 271 ? 4.402 6.287 -17.255 1.00 93.62 271 ALA A CA 1
ATOM 2042 C C . ALA A 1 271 ? 2.985 5.976 -16.762 1.00 93.62 271 ALA A C 1
ATOM 2044 O O . ALA A 1 271 ? 2.372 4.979 -17.140 1.00 93.62 271 ALA A O 1
ATOM 2045 N N . LEU A 1 272 ? 2.464 6.858 -15.914 1.00 95.25 272 LEU A N 1
ATOM 2046 C CA . LEU A 1 272 ? 1.084 6.861 -15.461 1.00 95.25 272 LEU A CA 1
ATOM 2047 C C . LEU A 1 272 ? 0.453 8.207 -15.797 1.00 95.25 272 LEU A C 1
ATOM 2049 O O . LEU A 1 272 ? 0.977 9.256 -15.412 1.00 95.25 272 LEU A O 1
ATOM 2053 N N . ALA A 1 273 ? -0.705 8.192 -16.446 1.00 96.44 273 ALA A N 1
ATOM 2054 C CA . ALA A 1 273 ? -1.503 9.391 -16.674 1.00 96.44 273 ALA A CA 1
ATOM 2055 C C . ALA A 1 273 ? -2.898 9.182 -16.096 1.00 96.44 273 ALA A C 1
ATOM 2057 O O . ALA A 1 273 ? -3.595 8.250 -16.462 1.00 96.44 273 ALA A O 1
ATOM 2058 N N . THR A 1 274 ? -3.312 10.033 -15.162 1.00 97.06 274 THR A N 1
ATOM 2059 C CA . THR A 1 274 ? -4.624 9.943 -14.515 1.00 97.06 274 THR A CA 1
ATOM 2060 C C . THR A 1 274 ? -5.530 11.039 -15.042 1.00 97.06 274 THR A C 1
ATOM 2062 O O . THR A 1 274 ? -5.275 12.219 -14.792 1.00 97.06 274 THR A O 1
ATOM 2065 N N . GLU A 1 275 ? -6.606 10.667 -15.740 1.00 97.06 275 GLU A N 1
ATOM 2066 C CA . GLU A 1 275 ? -7.585 11.646 -16.219 1.00 97.06 275 GLU A CA 1
ATOM 2067 C C . GLU A 1 275 ? -8.264 12.355 -15.046 1.00 97.06 275 GLU A C 1
ATOM 2069 O O . GLU A 1 275 ? -8.299 13.584 -15.003 1.00 97.06 275 GLU A O 1
ATOM 2074 N N . GLU A 1 276 ? -8.761 11.593 -14.071 1.00 97.56 276 GLU A N 1
ATOM 2075 C CA . GLU A 1 276 ? -9.445 12.143 -12.907 1.00 97.56 276 GLU A CA 1
ATOM 2076 C C . GLU A 1 276 ? -9.226 11.272 -11.665 1.00 97.56 276 GLU A C 1
ATOM 2078 O O . GLU A 1 276 ? -9.361 10.048 -11.707 1.00 97.56 276 GLU A O 1
ATOM 2083 N N . SER A 1 277 ? -8.935 11.908 -10.530 1.00 97.94 277 SER A N 1
ATOM 2084 C CA . SER A 1 277 ? -8.912 11.237 -9.231 1.00 97.94 277 SER A CA 1
ATOM 2085 C C . SER A 1 277 ? -9.449 12.132 -8.124 1.00 97.94 277 SER A C 1
ATOM 2087 O O . SER A 1 277 ? -9.247 13.348 -8.118 1.00 97.94 277 SER A O 1
ATOM 2089 N N . TRP A 1 278 ? -10.155 11.539 -7.166 1.00 98.38 278 TRP A N 1
ATOM 2090 C CA . TRP A 1 278 ? -10.549 12.235 -5.947 1.00 98.38 278 TRP A CA 1
ATOM 2091 C C . TRP A 1 278 ? -10.497 11.307 -4.750 1.00 98.38 278 TRP A C 1
ATOM 2093 O O . TRP A 1 278 ? -10.715 10.103 -4.864 1.00 98.38 278 TRP A O 1
ATOM 2103 N N . SER A 1 279 ? -10.206 11.878 -3.590 1.00 98.06 279 SER A N 1
ATOM 2104 C CA . SER A 1 279 ? -10.191 11.127 -2.349 1.00 98.06 279 SER A CA 1
ATOM 2105 C C . SER A 1 279 ? -10.584 11.970 -1.149 1.00 98.06 279 SER A C 1
ATOM 2107 O O . SER A 1 279 ? -10.466 13.199 -1.141 1.00 98.06 279 SER A O 1
ATOM 2109 N N . THR A 1 280 ? -11.071 11.287 -0.120 1.00 98.12 280 THR A N 1
ATOM 2110 C CA . THR A 1 280 ? -11.345 11.839 1.199 1.00 98.12 280 THR A CA 1
ATOM 2111 C C . THR A 1 280 ? -10.721 10.931 2.246 1.00 98.12 280 THR A C 1
ATOM 2113 O O . THR A 1 280 ? -11.132 9.790 2.393 1.00 98.12 280 THR A O 1
ATOM 2116 N N . MET A 1 281 ? -9.762 11.457 3.000 1.00 97.25 281 MET A N 1
ATOM 2117 C CA . MET A 1 281 ? -9.232 10.836 4.209 1.00 97.25 281 MET A CA 1
ATOM 2118 C C . MET A 1 281 ? -9.827 11.558 5.417 1.00 97.25 281 MET A C 1
ATOM 2120 O O . MET A 1 281 ? -9.677 12.774 5.540 1.00 97.25 281 MET A O 1
ATOM 2124 N N . ASP A 1 282 ? -10.509 10.840 6.300 1.00 97.31 282 ASP A N 1
ATOM 2125 C CA . ASP A 1 282 ? -11.127 11.385 7.509 1.00 97.31 282 ASP A CA 1
ATOM 2126 C C . ASP A 1 282 ? -10.571 10.647 8.727 1.00 97.31 282 ASP A C 1
ATOM 2128 O O . ASP A 1 282 ? -10.893 9.491 8.977 1.00 97.31 282 ASP A O 1
ATOM 2132 N N . ILE A 1 283 ? -9.680 11.308 9.458 1.00 97.19 283 ILE A N 1
ATOM 2133 C CA . ILE A 1 283 ? -8.995 10.773 10.631 1.00 97.19 283 ILE A CA 1
ATOM 2134 C C . ILE A 1 283 ? -9.721 11.291 11.859 1.00 97.19 283 ILE A C 1
ATOM 2136 O O . ILE A 1 283 ? -9.585 12.466 12.217 1.00 97.19 283 ILE A O 1
ATOM 2140 N N . GLY A 1 284 ? -10.464 10.414 12.532 1.00 95.75 284 GLY A N 1
ATOM 2141 C CA . GLY A 1 284 ? -11.201 10.776 13.736 1.00 95.75 284 GLY A CA 1
ATOM 2142 C C . GLY A 1 284 ? -10.302 11.277 14.865 1.00 95.75 284 GLY A C 1
ATOM 2143 O O . GLY A 1 284 ? -10.708 12.178 15.599 1.00 95.75 284 GLY A O 1
ATOM 2144 N N . ASN A 1 285 ? -9.094 10.732 15.018 1.00 95.69 285 ASN A N 1
ATOM 2145 C CA . ASN A 1 285 ? -8.196 11.085 16.117 1.00 95.69 285 ASN A CA 1
ATOM 2146 C C . ASN A 1 285 ? -6.715 10.986 15.722 1.00 95.69 285 ASN A C 1
ATOM 2148 O O . ASN A 1 285 ? -6.234 9.900 15.396 1.00 95.69 285 ASN A O 1
ATOM 2152 N N . VAL A 1 286 ? -5.988 12.100 15.844 1.00 96.00 286 VAL A N 1
ATOM 2153 C CA . VAL A 1 286 ? -4.518 12.148 15.812 1.00 96.00 286 VAL A CA 1
ATOM 2154 C C . VAL A 1 286 ? -3.998 11.983 17.238 1.00 96.00 286 VAL A C 1
ATOM 2156 O O . VAL A 1 286 ? -4.109 12.909 18.037 1.00 96.00 286 VAL A O 1
ATOM 2159 N N . ARG A 1 287 ? -3.467 10.809 17.583 1.00 95.06 287 ARG A N 1
ATOM 2160 C CA . ARG A 1 287 ? -3.103 10.438 18.957 1.00 95.06 287 ARG A CA 1
ATOM 2161 C C . ARG A 1 287 ? -1.606 10.471 19.214 1.00 95.06 287 ARG A C 1
ATOM 2163 O O . ARG A 1 287 ? -0.828 10.024 18.376 1.00 95.06 287 ARG A O 1
ATOM 2170 N N . ILE A 1 288 ? -1.219 10.912 20.408 1.00 94.44 288 ILE A N 1
ATOM 2171 C CA . ILE A 1 288 ? 0.140 10.760 20.942 1.00 94.44 288 ILE A CA 1
ATOM 2172 C C . ILE A 1 288 ? 0.145 9.639 21.983 1.00 94.44 288 ILE A C 1
ATOM 2174 O O . ILE A 1 288 ? -0.756 9.533 22.813 1.00 94.44 288 ILE A O 1
ATOM 2178 N N . GLY A 1 289 ? 1.193 8.820 21.974 1.00 92.38 289 GLY A N 1
ATOM 2179 C CA . GLY A 1 289 ? 1.387 7.739 22.931 1.00 92.38 289 GLY A CA 1
ATOM 2180 C C . GLY A 1 289 ? 1.153 6.397 22.268 1.00 92.38 289 GLY A C 1
ATOM 2181 O O . GLY A 1 289 ? 2.125 5.701 22.016 1.00 92.38 289 GLY A O 1
ATOM 2182 N N . ASN A 1 290 ? -0.091 6.037 21.957 1.00 90.12 290 ASN A N 1
ATOM 2183 C CA . ASN A 1 290 ? -0.431 4.807 21.234 1.00 90.12 290 ASN A CA 1
ATOM 2184 C C . ASN A 1 290 ? -1.734 4.963 20.422 1.00 90.12 290 ASN A C 1
ATOM 2186 O O . ASN A 1 290 ? -2.446 5.962 20.550 1.00 90.12 290 ASN A O 1
ATOM 2190 N N . GLY A 1 291 ? -2.049 3.959 19.598 1.00 90.25 291 GLY A N 1
ATOM 2191 C CA . GLY A 1 291 ? -3.223 3.949 18.720 1.00 90.25 291 GLY A CA 1
ATOM 2192 C C . GLY A 1 291 ? -4.545 3.494 19.357 1.00 90.25 291 GLY A C 1
ATOM 2193 O O . GLY A 1 291 ? -5.510 3.291 18.625 1.00 90.25 291 GLY A O 1
ATOM 2194 N N . VAL A 1 292 ? -4.611 3.290 20.677 1.00 88.56 292 VAL A N 1
ATOM 2195 C CA . VAL A 1 292 ? -5.803 2.778 21.382 1.00 88.56 292 VAL A CA 1
ATOM 2196 C C . VAL A 1 292 ? -6.383 3.833 22.323 1.00 88.56 292 VAL A C 1
ATOM 2198 O O . VAL A 1 292 ? -7.504 4.290 22.116 1.00 88.56 292 VAL A O 1
ATOM 2201 N N . ASP A 1 293 ? -5.620 4.238 23.337 1.00 88.31 293 ASP A N 1
ATOM 2202 C CA . ASP A 1 293 ? -6.055 5.124 24.424 1.00 88.31 293 ASP A CA 1
ATOM 2203 C C . ASP A 1 293 ? -5.199 6.396 24.553 1.00 88.31 293 ASP A C 1
ATOM 2205 O O . ASP A 1 293 ? -5.416 7.198 25.457 1.00 88.31 293 ASP A O 1
ATOM 2209 N N . GLY A 1 294 ? -4.269 6.626 23.617 1.00 88.38 294 GLY A N 1
ATOM 2210 C CA . GLY A 1 294 ? -3.460 7.845 23.569 1.00 88.38 294 GLY A CA 1
ATOM 2211 C C . GLY A 1 294 ? -4.291 9.128 23.444 1.00 88.38 294 GLY A C 1
ATOM 2212 O O . GLY A 1 294 ? -5.345 9.144 22.801 1.00 88.38 294 GLY A O 1
ATOM 2213 N N . GLU A 1 295 ? -3.791 10.222 24.021 1.00 91.56 295 GLU A N 1
ATOM 2214 C CA . GLU A 1 295 ? -4.437 11.541 23.979 1.00 91.56 295 GLU A CA 1
ATOM 2215 C C . GLU A 1 295 ? -4.563 12.058 22.544 1.00 91.56 295 GLU A C 1
ATOM 2217 O O . GLU A 1 295 ? -3.625 11.944 21.752 1.00 91.56 295 GLU A O 1
ATOM 2222 N N . SER A 1 296 ? -5.715 12.645 22.211 1.00 94.06 296 SER A N 1
ATOM 2223 C CA . SER A 1 296 ? -6.030 13.105 20.854 1.00 94.06 296 SER A CA 1
ATOM 2224 C C . SER A 1 296 ? -5.766 14.601 20.687 1.00 94.06 296 SER A C 1
ATOM 2226 O O . SER A 1 296 ? -6.321 15.430 21.406 1.00 94.06 296 SER A O 1
ATOM 2228 N N . LEU A 1 297 ? -4.973 14.955 19.678 1.00 94.56 297 LEU A N 1
ATOM 2229 C CA . LEU A 1 297 ? -4.751 16.331 19.232 1.00 94.56 297 LEU A CA 1
ATOM 2230 C C . LEU A 1 297 ? -5.949 16.904 18.464 1.00 94.56 297 LEU A C 1
ATOM 2232 O O . LEU A 1 297 ? -6.037 18.117 18.278 1.00 94.56 297 LEU A O 1
ATOM 2236 N N . GLY A 1 298 ? -6.869 16.052 18.017 1.00 95.50 298 GLY A N 1
ATOM 2237 C CA . GLY A 1 298 ? -8.013 16.452 17.210 1.00 95.50 298 GLY A CA 1
ATOM 2238 C C . GLY A 1 298 ? -8.262 15.517 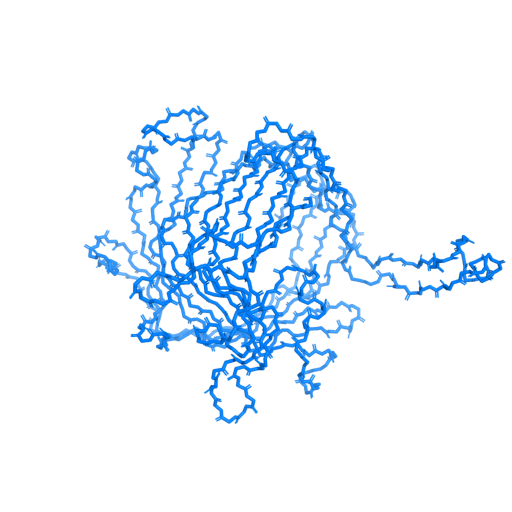16.036 1.00 95.50 298 GLY A C 1
ATOM 2239 O O . GLY A 1 298 ? -7.665 14.447 15.918 1.00 95.50 298 GLY A O 1
ATOM 2240 N N . ARG A 1 299 ? -9.184 15.943 15.180 1.00 96.62 299 ARG A N 1
ATOM 2241 C CA . ARG A 1 299 ? -9.564 15.277 13.936 1.00 96.62 299 ARG A CA 1
ATOM 2242 C C . ARG A 1 299 ? -8.920 15.997 12.758 1.00 96.62 299 ARG A C 1
ATOM 2244 O O . ARG A 1 299 ? -8.895 17.229 12.726 1.00 96.62 299 ARG A O 1
ATOM 2251 N N . LEU A 1 300 ? -8.483 15.225 11.771 1.00 96.88 300 LEU A N 1
ATOM 2252 C CA . LEU A 1 300 ? -7.951 15.730 10.513 1.00 96.88 300 LEU A CA 1
ATOM 2253 C C . LEU A 1 300 ? -8.760 15.164 9.349 1.00 96.88 300 LEU A C 1
ATOM 2255 O O . LEU A 1 300 ? -8.909 13.955 9.240 1.00 96.88 300 LEU A O 1
ATOM 2259 N N . LYS A 1 301 ? -9.263 16.022 8.462 1.00 97.25 301 LYS A N 1
ATOM 2260 C CA . LYS A 1 301 ? -9.910 15.594 7.219 1.00 97.25 301 LYS A CA 1
ATOM 2261 C C . LYS A 1 301 ? -9.221 16.235 6.026 1.00 97.25 301 LYS A C 1
ATOM 2263 O O . LYS A 1 301 ? -9.122 17.457 5.950 1.00 97.25 301 LYS A O 1
ATOM 2268 N N . ILE A 1 302 ? -8.774 15.408 5.093 1.00 96.69 302 ILE A N 1
ATOM 2269 C CA . ILE A 1 302 ? -8.084 15.812 3.871 1.00 96.69 302 ILE A CA 1
ATOM 2270 C C . ILE A 1 302 ? -8.950 15.388 2.694 1.00 96.69 302 ILE A C 1
ATOM 2272 O O . ILE A 1 302 ? -9.359 14.233 2.604 1.00 96.69 302 ILE A O 1
ATOM 2276 N N . GLN A 1 303 ? -9.231 16.320 1.792 1.00 97.75 303 GLN A N 1
ATOM 2277 C CA . GLN A 1 303 ? -9.870 16.024 0.516 1.00 97.75 303 GLN A CA 1
ATOM 2278 C C . GLN A 1 303 ? -8.959 16.489 -0.607 1.00 97.75 303 GLN A C 1
ATOM 2280 O O . GLN A 1 303 ? -8.414 17.595 -0.541 1.00 97.75 303 GLN A O 1
ATOM 2285 N N . ARG A 1 304 ? -8.798 15.637 -1.615 1.00 97.25 304 ARG A N 1
ATOM 2286 C CA . ARG A 1 304 ? -7.963 15.892 -2.787 1.00 97.25 304 ARG A CA 1
ATOM 2287 C C . ARG A 1 304 ? -8.781 15.625 -4.038 1.00 97.25 304 ARG A C 1
ATOM 2289 O O . ARG A 1 304 ? -9.493 14.627 -4.108 1.00 97.25 304 ARG A O 1
ATOM 2296 N N . PHE A 1 305 ? -8.676 16.513 -5.016 1.00 98.31 305 PHE A N 1
ATOM 2297 C CA . PHE A 1 305 ? -9.310 16.369 -6.318 1.00 98.31 305 PHE A CA 1
ATOM 2298 C C . PHE A 1 305 ? -8.366 16.840 -7.416 1.00 98.31 305 PHE A C 1
ATOM 2300 O O . PHE A 1 305 ? -7.931 17.998 -7.415 1.00 98.31 305 PHE A O 1
ATOM 2307 N N . GLU A 1 306 ? -8.080 15.944 -8.353 1.00 97.81 306 GLU A N 1
ATOM 2308 C CA . GLU A 1 306 ? -7.119 16.149 -9.427 1.00 97.81 306 GLU A CA 1
ATOM 2309 C C . GLU A 1 306 ? -7.672 15.747 -10.783 1.00 97.81 306 GLU A C 1
ATOM 2311 O O . GLU A 1 306 ? -8.511 14.850 -10.893 1.00 97.81 306 GLU A O 1
ATOM 2316 N N . GLN A 1 307 ? -7.166 16.411 -11.820 1.00 97.81 307 GLN A N 1
ATOM 2317 C CA . GLN A 1 307 ? -7.472 16.085 -13.207 1.00 97.81 307 GLN A CA 1
ATOM 2318 C C . GLN A 1 307 ? -6.226 16.231 -14.079 1.00 97.81 307 GLN A C 1
ATOM 2320 O O . GLN A 1 307 ? -5.568 17.270 -14.051 1.00 97.81 307 GLN A O 1
ATOM 2325 N N . GLY A 1 308 ? -5.921 15.208 -14.875 1.00 96.62 308 GLY A N 1
ATOM 2326 C CA . GLY A 1 308 ? -4.765 15.194 -15.773 1.00 96.62 308 GLY A CA 1
ATOM 2327 C C . GLY A 1 308 ? -3.410 15.132 -15.059 1.00 96.62 308 GLY A C 1
ATOM 2328 O O . GLY A 1 308 ? -2.426 15.654 -15.588 1.00 96.62 308 GLY A O 1
ATOM 2329 N N . SER A 1 309 ? -3.351 14.553 -13.854 1.00 96.25 309 SER A N 1
ATOM 2330 C CA . SER A 1 309 ? -2.087 14.324 -13.139 1.00 96.25 309 SER A CA 1
ATOM 2331 C C . SER A 1 309 ? -1.264 13.241 -13.841 1.00 96.25 309 SER A C 1
ATOM 2333 O O . SER A 1 309 ? -1.819 12.271 -14.356 1.00 96.25 309 SER A O 1
ATOM 2335 N N . THR A 1 310 ? 0.060 13.377 -13.840 1.00 96.50 310 THR A N 1
ATOM 2336 C CA . THR A 1 310 ? 0.972 12.406 -14.467 1.00 96.50 310 THR A CA 1
ATOM 2337 C C . THR A 1 310 ? 2.102 12.020 -13.525 1.00 96.50 310 THR A C 1
ATOM 2339 O O . THR A 1 310 ? 2.616 12.873 -12.799 1.00 96.50 310 THR A O 1
ATOM 2342 N N . THR A 1 311 ? 2.537 10.766 -13.597 1.00 94.88 311 THR A N 1
ATOM 2343 C CA . THR A 1 311 ? 3.699 10.243 -12.876 1.00 94.88 311 THR A CA 1
ATOM 2344 C C . THR A 1 311 ? 4.592 9.481 -13.845 1.00 94.88 311 THR A C 1
ATOM 2346 O O . THR A 1 311 ? 4.098 8.674 -14.621 1.00 94.88 311 THR A O 1
ATOM 2349 N N . LEU A 1 312 ? 5.899 9.704 -13.785 1.00 92.31 312 LEU A N 1
ATOM 2350 C CA . LEU A 1 312 ? 6.898 8.900 -14.478 1.00 92.31 312 LEU A CA 1
ATOM 2351 C C . LEU A 1 312 ? 7.841 8.296 -13.441 1.00 92.31 312 LEU A C 1
ATOM 2353 O O . LEU A 1 312 ? 8.459 9.021 -12.663 1.00 92.31 312 LEU A O 1
ATOM 2357 N N . ILE A 1 313 ? 7.950 6.972 -13.433 1.00 91.19 313 ILE A N 1
ATOM 2358 C CA . ILE A 1 313 ? 8.888 6.233 -12.589 1.00 91.19 313 ILE A CA 1
ATOM 2359 C C . ILE A 1 313 ? 10.002 5.736 -13.493 1.00 91.19 313 ILE A C 1
ATOM 2361 O O . ILE A 1 313 ? 9.761 4.899 -14.364 1.00 91.19 313 ILE A O 1
ATOM 2365 N N . LYS A 1 314 ? 11.217 6.242 -13.297 1.00 88.69 314 LYS A N 1
ATOM 2366 C CA . LYS A 1 314 ? 12.361 5.895 -14.136 1.00 88.69 314 LYS A CA 1
ATOM 2367 C C . LYS A 1 314 ? 13.570 5.448 -13.318 1.00 88.69 314 LYS A C 1
ATOM 2369 O O . LYS A 1 314 ? 13.796 5.967 -12.222 1.00 88.69 314 LYS A O 1
ATOM 2374 N N . PRO A 1 315 ? 14.321 4.471 -13.832 1.00 86.25 315 PRO A N 1
ATOM 2375 C CA . PRO A 1 315 ? 15.588 4.060 -13.255 1.00 86.25 315 PRO A CA 1
ATOM 2376 C C . PRO A 1 315 ? 16.631 5.165 -13.435 1.00 86.25 315 PRO A C 1
ATOM 2378 O O . PRO A 1 315 ? 16.605 5.912 -14.420 1.00 86.25 315 PRO A O 1
ATOM 2381 N N . GLY A 1 316 ? 17.543 5.246 -12.477 1.00 76.81 316 GLY A N 1
ATOM 2382 C CA . GLY A 1 316 ? 18.526 6.309 -12.347 1.00 76.81 316 GLY A CA 1
ATOM 2383 C C . GLY A 1 316 ? 18.156 7.322 -11.263 1.00 76.81 316 GLY A C 1
ATOM 2384 O O . GLY A 1 316 ? 16.983 7.615 -11.005 1.00 76.81 316 GLY A O 1
ATOM 2385 N N . GLY A 1 317 ? 19.187 7.856 -10.619 1.00 72.44 317 GLY A N 1
ATOM 2386 C CA . GLY A 1 317 ? 19.101 8.814 -9.525 1.00 72.44 317 GLY A CA 1
ATOM 2387 C C . GLY A 1 317 ? 18.536 10.166 -9.921 1.00 72.44 317 GLY A C 1
ATOM 2388 O O . GLY A 1 317 ? 18.395 10.498 -11.099 1.00 72.44 317 GLY A O 1
ATOM 2389 N N . ALA A 1 318 ? 18.233 10.979 -8.907 1.00 68.56 318 ALA A N 1
ATOM 2390 C CA . ALA A 1 318 ? 17.558 12.268 -9.070 1.00 68.56 318 ALA A CA 1
ATOM 2391 C C . ALA A 1 318 ? 18.389 13.325 -9.828 1.00 68.56 318 ALA A C 1
ATOM 2393 O O . ALA A 1 318 ? 17.929 14.459 -9.995 1.00 68.56 318 ALA A O 1
ATOM 2394 N N . GLY A 1 319 ? 19.604 12.973 -10.265 1.00 73.31 319 GLY A N 1
ATOM 2395 C CA . GLY A 1 319 ? 20.533 13.851 -10.952 1.00 73.31 319 GLY A CA 1
ATOM 2396 C C . GLY A 1 319 ? 21.072 14.952 -10.043 1.00 73.31 319 GLY A C 1
ATOM 2397 O O . GLY A 1 319 ? 20.569 15.234 -8.954 1.00 73.31 319 GLY A O 1
ATOM 2398 N N . ASN A 1 320 ? 22.136 15.610 -10.487 1.00 83.19 320 ASN A N 1
ATOM 2399 C CA . ASN A 1 320 ? 22.679 16.727 -9.726 1.00 83.19 320 ASN A CA 1
ATOM 2400 C C . ASN A 1 320 ? 21.749 17.943 -9.825 1.00 83.19 320 ASN A C 1
ATOM 2402 O O . ASN A 1 320 ? 21.278 18.278 -10.914 1.00 83.19 320 ASN A O 1
ATOM 2406 N N . VAL A 1 321 ? 21.517 18.639 -8.712 1.00 85.25 321 VAL A N 1
ATOM 2407 C CA . VAL A 1 321 ? 20.638 19.813 -8.680 1.00 85.25 321 VAL A CA 1
ATOM 2408 C C . VAL A 1 321 ? 21.323 21.002 -8.021 1.00 85.25 321 VAL A C 1
ATOM 2410 O O . VAL A 1 321 ? 22.056 20.866 -7.047 1.00 85.25 321 VAL A O 1
ATOM 2413 N N . CYS A 1 322 ? 21.050 22.193 -8.546 1.00 85.81 322 CYS A N 1
ATOM 2414 C CA . CYS A 1 322 ? 21.391 23.436 -7.875 1.00 85.81 322 CYS A CA 1
ATOM 2415 C C . CYS A 1 322 ? 20.237 23.874 -6.966 1.00 85.81 322 CYS A C 1
ATOM 2417 O O . CYS A 1 322 ? 19.175 24.263 -7.453 1.00 85.81 322 CYS A O 1
ATOM 2419 N N . VAL A 1 323 ? 20.432 23.821 -5.651 1.00 87.88 323 VAL A N 1
ATOM 2420 C CA . VAL A 1 323 ? 19.455 24.268 -4.654 1.00 87.88 323 VAL A CA 1
ATOM 2421 C C . VAL A 1 323 ? 19.683 25.745 -4.353 1.00 87.88 323 VAL A C 1
ATOM 2423 O O . VAL A 1 323 ? 20.785 26.159 -4.016 1.00 87.88 323 VAL A O 1
ATOM 2426 N N . GLY A 1 324 ? 18.642 26.570 -4.469 1.00 86.62 324 GLY A N 1
ATOM 2427 C CA . GLY A 1 324 ? 18.723 27.989 -4.097 1.00 86.62 324 GLY A CA 1
ATOM 2428 C C . GLY A 1 324 ? 19.513 28.884 -5.064 1.00 86.62 324 GLY A C 1
ATOM 2429 O O . GLY A 1 324 ? 19.710 30.057 -4.766 1.00 86.62 324 GLY A O 1
ATOM 2430 N N . GLY A 1 325 ? 19.918 28.371 -6.230 1.00 88.44 325 GLY A N 1
ATOM 2431 C CA . GLY A 1 325 ? 20.572 29.137 -7.295 1.00 88.44 325 GLY A CA 1
ATOM 2432 C C . GLY A 1 325 ? 20.222 28.607 -8.687 1.00 88.44 325 GLY A C 1
ATOM 2433 O O . GLY A 1 325 ? 19.309 27.799 -8.846 1.00 88.44 325 GLY A O 1
ATOM 2434 N N . ALA A 1 326 ? 20.955 29.052 -9.706 1.00 87.56 326 ALA A N 1
ATOM 2435 C CA . ALA A 1 326 ? 20.836 28.574 -11.079 1.00 87.56 326 ALA A CA 1
ATOM 2436 C C . ALA A 1 326 ? 22.197 28.125 -11.628 1.00 87.56 326 ALA A C 1
ATOM 2438 O O . ALA A 1 326 ? 23.206 28.806 -11.462 1.00 87.56 326 ALA A O 1
ATOM 2439 N N . GLY A 1 327 ? 22.229 26.993 -12.327 1.00 86.69 327 GLY A N 1
ATOM 2440 C CA . GLY A 1 327 ? 23.442 26.491 -12.968 1.00 86.69 327 GLY A CA 1
ATOM 2441 C C . GLY A 1 327 ? 23.361 24.999 -13.258 1.00 86.69 327 GLY A C 1
ATOM 2442 O O . GLY A 1 327 ? 22.729 24.263 -12.512 1.00 86.69 327 GLY A O 1
ATOM 2443 N N . ALA A 1 328 ? 24.011 24.561 -14.338 1.00 88.00 328 ALA A N 1
ATOM 2444 C CA . ALA A 1 328 ? 24.114 23.147 -14.718 1.00 88.00 328 ALA A CA 1
ATOM 2445 C C . ALA A 1 328 ? 25.397 22.472 -14.185 1.00 88.00 328 ALA A C 1
ATOM 2447 O O . ALA A 1 328 ? 25.712 21.344 -14.551 1.00 88.00 328 ALA A O 1
ATOM 2448 N N . SER A 1 329 ? 26.168 23.172 -13.352 1.00 89.75 329 SER A N 1
ATOM 2449 C CA . SER A 1 329 ? 27.382 22.666 -12.713 1.00 89.75 329 SER A CA 1
ATOM 2450 C C . SER A 1 329 ? 27.500 23.215 -11.296 1.00 89.75 329 SER A C 1
ATOM 2452 O O . SER A 1 329 ? 26.939 24.271 -10.987 1.00 89.75 329 SER A O 1
ATOM 2454 N N . ALA A 1 330 ? 28.316 22.557 -10.468 1.00 89.25 330 ALA A N 1
ATOM 2455 C CA . ALA A 1 330 ? 28.606 23.021 -9.114 1.00 89.25 330 ALA A CA 1
ATOM 2456 C C . ALA A 1 330 ? 29.113 24.468 -9.086 1.00 89.25 330 ALA A C 1
ATOM 2458 O O . ALA A 1 330 ? 28.631 25.292 -8.314 1.00 89.25 330 ALA A O 1
ATOM 2459 N N . SER A 1 331 ? 30.024 24.808 -10.000 1.00 94.25 331 SER A N 1
ATOM 2460 C CA . SER A 1 331 ? 30.588 26.153 -10.101 1.00 94.25 331 SER A CA 1
ATOM 2461 C C . SER A 1 331 ? 29.555 27.209 -10.499 1.00 94.25 331 SER A C 1
ATOM 2463 O O . SER A 1 331 ? 29.540 28.289 -9.911 1.00 94.25 331 SER A O 1
ATOM 2465 N N . ALA A 1 332 ? 28.683 26.912 -11.467 1.00 94.56 332 ALA A N 1
ATOM 2466 C CA . ALA A 1 332 ? 27.633 27.833 -11.896 1.00 94.56 332 ALA A CA 1
ATOM 2467 C C . ALA A 1 332 ? 26.583 28.031 -10.794 1.00 94.56 332 ALA A C 1
ATOM 2469 O O . ALA A 1 332 ? 26.172 29.158 -10.530 1.00 94.56 332 ALA A O 1
ATOM 2470 N N . CYS A 1 333 ? 26.226 26.945 -10.107 1.00 94.19 333 CYS A N 1
ATOM 2471 C CA . CYS A 1 333 ? 25.303 26.977 -8.987 1.00 94.19 333 CYS A CA 1
ATOM 2472 C C . CYS A 1 333 ? 25.807 27.873 -7.853 1.00 94.19 333 CYS A C 1
ATOM 2474 O O . CYS A 1 333 ? 25.122 28.820 -7.462 1.00 94.19 333 CYS A O 1
ATOM 2476 N N . SER A 1 334 ? 27.047 27.649 -7.403 1.00 94.12 334 SER A N 1
ATOM 2477 C CA . SER A 1 334 ? 27.673 28.472 -6.365 1.00 94.12 334 SER A CA 1
ATOM 2478 C C . SER A 1 334 ? 27.841 29.928 -6.796 1.00 94.12 334 SER A C 1
ATOM 2480 O O . SER A 1 334 ? 27.631 30.832 -5.990 1.00 94.12 334 SER A O 1
ATOM 2482 N N . ALA A 1 335 ? 28.148 30.187 -8.072 1.00 95.19 335 ALA A N 1
ATOM 2483 C CA . ALA A 1 335 ? 28.226 31.549 -8.605 1.00 95.19 335 ALA A CA 1
ATOM 2484 C C . ALA A 1 335 ? 26.869 32.278 -8.598 1.00 95.19 335 ALA A C 1
ATOM 2486 O O . ALA A 1 335 ? 26.829 33.499 -8.465 1.00 95.19 335 ALA A O 1
ATOM 2487 N N . SER A 1 336 ? 25.762 31.538 -8.703 1.00 94.38 336 SER A N 1
ATOM 2488 C CA . SER A 1 336 ? 24.399 32.062 -8.575 1.00 94.38 336 SER A CA 1
ATOM 2489 C C . SER A 1 336 ? 23.903 32.131 -7.121 1.00 94.38 336 SER A C 1
ATOM 2491 O O . SER A 1 336 ? 22.736 32.460 -6.903 1.00 94.38 336 SER A O 1
ATOM 2493 N N . GLY A 1 337 ? 24.749 31.824 -6.132 1.00 93.06 337 GLY A N 1
ATOM 2494 C CA . GLY A 1 337 ? 24.374 31.802 -4.715 1.00 93.06 337 GLY A CA 1
ATOM 2495 C C . GLY A 1 337 ? 23.636 30.537 -4.266 1.00 93.06 337 GLY A C 1
ATOM 2496 O O . GLY A 1 337 ? 23.058 30.547 -3.184 1.00 93.06 337 GLY A O 1
ATOM 2497 N N . GLY A 1 338 ? 23.647 29.475 -5.077 1.00 93.06 338 GLY A N 1
ATOM 2498 C CA . GLY A 1 338 ? 23.071 28.175 -4.737 1.00 93.06 338 GLY A CA 1
ATOM 2499 C C . GLY A 1 338 ? 24.087 27.156 -4.215 1.00 93.06 338 GLY A C 1
ATOM 2500 O O . GLY A 1 338 ? 25.302 27.320 -4.350 1.00 93.06 338 GLY A O 1
ATOM 2501 N N . GLU A 1 339 ? 23.569 26.067 -3.660 1.00 91.75 339 GLU A N 1
ATOM 2502 C CA . GLU A 1 339 ? 24.308 24.890 -3.210 1.00 91.75 339 GLU A CA 1
ATOM 2503 C C . GLU A 1 339 ? 24.117 23.739 -4.201 1.00 91.75 339 GLU A C 1
ATOM 2505 O O . GLU A 1 339 ? 23.003 23.457 -4.647 1.00 91.75 339 GLU A O 1
ATOM 2510 N N . TRP A 1 340 ? 25.216 23.101 -4.601 1.00 89.62 340 TRP A N 1
ATOM 2511 C CA . TRP A 1 340 ? 25.168 22.005 -5.560 1.00 89.62 340 TRP A CA 1
ATOM 2512 C C . TRP A 1 340 ? 25.019 20.674 -4.844 1.00 89.62 340 TRP A C 1
ATOM 2514 O O . TRP A 1 340 ? 25.952 20.204 -4.197 1.00 89.62 340 TRP A O 1
ATOM 2524 N N . GLU A 1 341 ? 23.865 20.053 -5.027 1.00 83.25 341 GLU A N 1
ATOM 2525 C CA . GLU A 1 341 ? 23.549 18.744 -4.484 1.00 83.25 341 GLU A CA 1
ATOM 2526 C C . GLU A 1 341 ? 23.851 17.672 -5.526 1.00 83.25 341 GLU A C 1
ATOM 2528 O O . GLU A 1 341 ? 23.178 17.575 -6.559 1.00 83.25 341 GLU A O 1
ATOM 2533 N N . MET A 1 342 ? 24.865 16.852 -5.251 1.00 77.19 342 MET A N 1
ATOM 2534 C CA . MET A 1 342 ? 25.148 15.665 -6.051 1.00 77.19 342 MET A CA 1
ATOM 2535 C C . MET A 1 342 ? 24.255 14.521 -5.588 1.00 77.19 342 MET A C 1
ATOM 2537 O O . MET A 1 342 ? 24.612 13.790 -4.669 1.00 77.19 342 MET A O 1
ATOM 2541 N N . ARG A 1 343 ? 23.088 14.366 -6.219 1.00 71.56 343 ARG A N 1
ATOM 2542 C CA . ARG A 1 343 ? 22.158 13.268 -5.898 1.00 71.56 343 ARG A CA 1
ATOM 2543 C C . ARG A 1 343 ? 22.449 11.982 -6.676 1.00 71.56 343 ARG A C 1
ATOM 2545 O O . ARG A 1 343 ? 21.729 11.009 -6.504 1.00 71.56 343 ARG A O 1
ATOM 2552 N N . GLY A 1 344 ? 23.510 11.989 -7.489 1.00 65.50 344 GLY A N 1
ATOM 2553 C CA . GLY A 1 344 ? 24.023 10.816 -8.192 1.00 65.50 344 GLY A CA 1
ATOM 2554 C C . GLY A 1 344 ? 23.178 10.371 -9.386 1.00 65.50 344 GLY A C 1
ATOM 2555 O O . GLY A 1 344 ? 22.120 10.933 -9.680 1.00 65.50 344 GLY A O 1
ATOM 2556 N N . GLU A 1 345 ? 23.695 9.361 -10.086 1.00 70.81 345 GLU A N 1
ATOM 2557 C CA . GLU A 1 345 ? 23.006 8.649 -11.173 1.00 70.81 345 GLU A CA 1
ATOM 2558 C C . GLU A 1 345 ? 22.294 7.379 -10.673 1.00 70.81 345 GLU A C 1
ATOM 2560 O O . GLU A 1 345 ? 21.620 6.722 -11.457 1.00 70.81 345 GLU A O 1
ATOM 2565 N N . GLU A 1 346 ? 22.372 7.070 -9.376 1.00 69.69 346 GLU A N 1
ATOM 2566 C CA . GLU A 1 346 ? 21.901 5.814 -8.774 1.00 69.69 346 GLU A CA 1
ATOM 2567 C C . GLU A 1 346 ? 20.459 5.915 -8.241 1.00 69.69 346 GLU A C 1
ATOM 2569 O O . GLU A 1 346 ? 20.084 6.916 -7.622 1.00 69.69 346 GLU A O 1
ATOM 2574 N N . GLY A 1 347 ? 19.663 4.854 -8.395 1.00 77.50 347 GLY A N 1
ATOM 2575 C CA . GLY A 1 347 ? 18.380 4.690 -7.700 1.00 77.50 347 GLY A CA 1
ATOM 2576 C C . GLY A 1 347 ? 17.128 4.816 -8.572 1.00 77.50 347 GLY A C 1
ATOM 2577 O O . GLY A 1 347 ? 17.151 4.585 -9.778 1.00 77.50 347 GLY A O 1
ATOM 2578 N N . VAL A 1 348 ? 16.002 5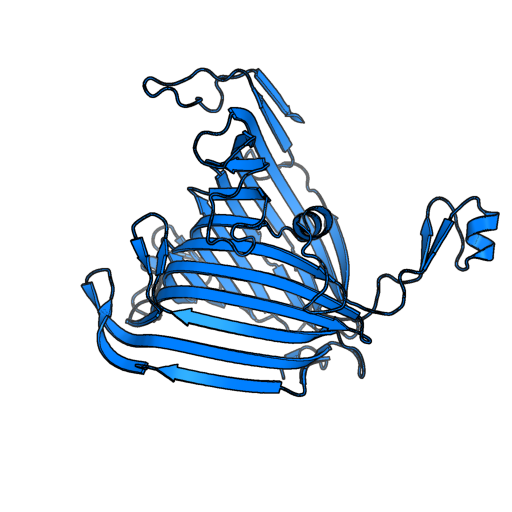.147 -7.933 1.00 84.69 348 VAL A N 1
ATOM 2579 C CA . VAL A 1 348 ? 14.693 5.315 -8.584 1.00 84.69 348 VAL A CA 1
ATOM 2580 C C . VAL A 1 348 ? 14.285 6.780 -8.535 1.00 84.69 348 VAL A C 1
ATOM 2582 O O . VAL A 1 348 ? 14.171 7.362 -7.455 1.00 84.69 348 VAL A O 1
ATOM 2585 N N . THR A 1 349 ? 13.990 7.363 -9.694 1.00 86.12 349 THR A N 1
ATOM 2586 C CA . THR A 1 349 ? 13.424 8.709 -9.789 1.00 86.12 349 THR A CA 1
ATOM 2587 C C . THR A 1 349 ? 11.933 8.636 -10.085 1.00 86.12 349 THR A C 1
ATOM 2589 O O . THR A 1 349 ? 11.503 7.992 -11.040 1.00 86.12 349 THR A O 1
ATOM 2592 N N . ILE A 1 350 ? 11.140 9.340 -9.276 1.00 87.50 350 ILE A N 1
ATOM 2593 C CA . ILE A 1 350 ? 9.696 9.489 -9.468 1.00 87.50 350 ILE A CA 1
ATOM 2594 C C . ILE A 1 350 ? 9.406 10.957 -9.783 1.00 87.50 350 ILE A C 1
ATOM 2596 O O . ILE A 1 350 ? 9.493 11.824 -8.913 1.00 87.50 350 ILE A O 1
ATOM 2600 N N . GLU A 1 351 ? 9.044 11.240 -11.028 1.00 90.06 351 GLU A N 1
ATOM 2601 C CA . GLU A 1 351 ? 8.617 12.566 -11.466 1.00 90.06 351 GLU A CA 1
ATOM 2602 C C . GLU A 1 351 ? 7.097 12.650 -11.399 1.00 90.06 351 GLU A C 1
ATOM 2604 O O . GLU A 1 351 ? 6.394 11.928 -12.098 1.00 90.06 351 GLU A O 1
ATOM 2609 N N . MET A 1 352 ? 6.577 13.535 -10.550 1.00 90.50 352 MET A N 1
ATOM 2610 C CA . MET A 1 352 ? 5.137 13.703 -10.355 1.00 90.50 352 MET A CA 1
ATOM 2611 C C . MET A 1 352 ? 4.700 15.103 -10.758 1.00 90.50 352 MET A C 1
ATOM 2613 O O . MET A 1 352 ? 5.239 16.105 -10.283 1.00 90.50 352 MET A O 1
ATOM 2617 N N . LYS A 1 353 ? 3.646 15.174 -11.565 1.00 94.06 353 LYS A N 1
ATOM 2618 C CA . LYS A 1 353 ? 2.907 16.396 -11.858 1.00 94.06 353 LYS A CA 1
ATOM 2619 C C . LYS A 1 353 ? 1.479 16.227 -11.360 1.00 94.06 353 LYS A C 1
ATOM 2621 O O . LYS A 1 353 ? 0.629 15.669 -12.045 1.00 94.06 353 LYS A O 1
ATOM 2626 N N . ASN A 1 354 ? 1.227 16.760 -10.172 1.00 91.88 354 ASN A N 1
ATOM 2627 C CA . ASN A 1 354 ? -0.087 16.743 -9.541 1.00 91.88 354 ASN A CA 1
ATOM 2628 C C . ASN A 1 354 ? -0.854 18.018 -9.905 1.00 91.88 354 ASN A C 1
ATOM 2630 O O . ASN A 1 354 ? -0.397 19.123 -9.599 1.00 91.88 354 ASN A O 1
ATOM 2634 N N . ILE A 1 355 ? -2.004 17.883 -10.566 1.00 96.50 355 ILE A N 1
ATOM 2635 C CA . ILE A 1 355 ? -2.818 19.022 -11.006 1.00 96.50 355 ILE A CA 1
ATOM 2636 C C . ILE A 1 355 ? -4.094 19.079 -10.169 1.00 96.50 355 ILE A C 1
ATOM 2638 O O . ILE A 1 355 ? -5.074 18.391 -10.446 1.00 96.50 355 ILE A O 1
ATOM 2642 N N . LEU A 1 356 ? -4.093 19.943 -9.151 1.00 96.56 356 LEU A N 1
ATOM 2643 C CA . LEU A 1 356 ? -5.274 20.185 -8.323 1.00 96.56 356 LEU A CA 1
ATOM 2644 C C . LEU A 1 356 ? -6.372 20.868 -9.149 1.00 96.56 356 LEU A C 1
ATOM 2646 O O . LEU A 1 356 ? -6.187 21.969 -9.676 1.00 96.56 356 LEU A O 1
ATOM 2650 N N . ALA A 1 357 ? -7.532 20.225 -9.238 1.00 97.44 357 ALA A N 1
ATOM 2651 C CA . ALA A 1 357 ? -8.671 20.720 -9.995 1.00 97.44 357 ALA A CA 1
ATOM 2652 C C . ALA A 1 357 ? -9.574 21.640 -9.152 1.00 97.44 357 ALA A C 1
ATOM 2654 O O . ALA A 1 357 ? -9.582 21.616 -7.915 1.00 97.44 357 ALA A O 1
ATOM 2655 N N . ARG A 1 358 ? -10.367 22.482 -9.829 1.00 96.56 358 ARG A N 1
ATOM 2656 C CA . ARG A 1 358 ? -11.380 23.312 -9.156 1.00 96.56 358 ARG A CA 1
ATOM 2657 C C . ARG A 1 358 ? -12.470 22.425 -8.568 1.00 96.56 358 ARG A C 1
ATOM 2659 O O . ARG A 1 358 ? -12.875 21.458 -9.200 1.00 96.56 358 ARG A O 1
ATOM 2666 N N . ALA A 1 359 ? -12.981 22.798 -7.397 1.00 96.38 359 ALA A N 1
ATOM 2667 C CA . ALA A 1 359 ? -14.066 22.064 -6.758 1.00 96.38 359 ALA A CA 1
ATOM 2668 C C . ALA A 1 359 ? -15.289 21.938 -7.685 1.00 96.38 359 ALA A C 1
ATOM 2670 O O . ALA A 1 359 ? -15.739 22.931 -8.260 1.00 96.38 359 ALA A O 1
ATOM 2671 N N . GLN A 1 360 ? -15.826 20.724 -7.796 1.00 96.75 360 GLN A N 1
ATOM 2672 C CA . GLN A 1 360 ? -17.036 20.416 -8.569 1.00 96.75 360 GLN A CA 1
ATOM 2673 C C . GLN A 1 360 ? -18.205 19.990 -7.674 1.00 96.75 360 GLN A C 1
ATOM 2675 O O . GLN A 1 360 ? -19.364 20.168 -8.039 1.00 96.75 360 GLN A O 1
ATOM 2680 N N . SER A 1 361 ? -17.914 19.442 -6.493 1.00 95.75 361 SER A N 1
ATOM 2681 C CA . SER A 1 361 ? -18.914 19.026 -5.509 1.00 95.75 361 SER A CA 1
ATOM 2682 C C . SER A 1 361 ? -18.326 19.053 -4.092 1.00 95.75 361 SER A C 1
ATOM 2684 O O . SER A 1 361 ? -17.178 19.448 -3.882 1.00 95.75 361 SER A O 1
ATOM 2686 N N . SER A 1 362 ? -19.107 18.635 -3.093 1.00 92.44 362 SER A N 1
ATOM 2687 C CA . SER A 1 362 ? -18.614 18.425 -1.723 1.00 92.44 362 SER A CA 1
ATOM 2688 C C . SER A 1 362 ? -17.604 17.276 -1.602 1.00 92.44 362 SER A C 1
ATOM 2690 O O . SER A 1 362 ? -16.829 17.252 -0.646 1.00 92.44 362 SER A O 1
ATOM 2692 N N . GLU A 1 363 ? -17.617 16.340 -2.551 1.00 92.62 363 GLU A N 1
ATOM 2693 C CA . GLU A 1 363 ? -16.733 15.168 -2.602 1.00 92.62 363 GLU A CA 1
ATOM 2694 C C . GLU A 1 363 ? -15.506 15.434 -3.481 1.00 92.62 363 GLU A C 1
ATOM 2696 O O . GLU A 1 363 ? -14.387 15.110 -3.095 1.00 92.62 363 GLU A O 1
ATOM 2701 N N . LYS A 1 364 ? -15.702 16.104 -4.624 1.00 97.00 364 LYS A N 1
ATOM 2702 C CA . LYS A 1 364 ? -14.645 16.497 -5.563 1.00 97.00 364 LYS A CA 1
ATOM 2703 C C . LYS A 1 364 ? -14.170 17.916 -5.276 1.00 97.00 364 LYS A C 1
ATOM 2705 O O . LYS A 1 364 ? -14.588 18.875 -5.935 1.00 97.00 364 LYS A O 1
ATOM 2710 N N . ARG A 1 365 ? -13.318 18.059 -4.263 1.00 96.94 365 ARG A N 1
ATOM 2711 C CA . ARG A 1 365 ? -12.689 19.330 -3.882 1.00 96.94 365 ARG A CA 1
ATOM 2712 C C . ARG A 1 365 ? -11.344 19.114 -3.202 1.00 96.94 365 ARG A C 1
ATOM 2714 O O . ARG A 1 365 ? -11.060 18.033 -2.701 1.00 96.94 365 ARG A O 1
ATOM 2721 N N . ASN A 1 366 ? -10.570 20.189 -3.134 1.00 97.44 366 ASN A N 1
ATOM 2722 C CA . ASN A 1 366 ? -9.340 20.261 -2.360 1.00 97.44 366 ASN A CA 1
ATOM 2723 C C . ASN A 1 366 ? -9.633 21.022 -1.068 1.00 97.44 366 ASN A C 1
ATOM 2725 O O . ASN A 1 366 ? -10.096 22.160 -1.133 1.00 97.44 366 ASN A O 1
ATOM 2729 N N . SER A 1 367 ? -9.443 20.383 0.084 1.00 96.88 367 SER A N 1
ATOM 2730 C CA . SER A 1 367 ? -9.637 21.040 1.381 1.00 96.88 367 SER A CA 1
ATOM 2731 C C . SER A 1 367 ? -8.897 20.318 2.493 1.00 96.88 367 SER A C 1
ATOM 2733 O O . SER A 1 367 ? -8.886 19.084 2.524 1.00 96.88 367 SER A O 1
ATOM 2735 N N . LEU A 1 368 ? -8.386 21.083 3.451 1.00 96.69 368 LEU A N 1
ATOM 2736 C CA . LEU A 1 368 ? -7.844 20.569 4.702 1.00 96.69 368 LEU A CA 1
ATOM 2737 C C . LEU A 1 368 ? -8.699 21.071 5.864 1.00 96.69 368 LEU A C 1
ATOM 2739 O O . LEU A 1 368 ? -8.925 22.269 6.013 1.00 96.69 368 LEU A O 1
ATOM 2743 N N . LEU A 1 369 ? -9.166 20.161 6.710 1.00 97.00 369 LEU A N 1
ATOM 2744 C CA . LEU A 1 369 ? -9.903 20.490 7.921 1.00 97.00 369 LEU A CA 1
ATOM 2745 C C . LEU A 1 369 ? -9.171 19.937 9.135 1.00 97.00 369 LEU A C 1
ATOM 2747 O O . LEU A 1 369 ? -8.878 18.746 9.206 1.00 97.00 369 LEU A O 1
ATOM 2751 N N . TRP A 1 370 ? -8.951 20.809 10.112 1.00 97.06 370 TRP A N 1
ATOM 2752 C CA . TRP A 1 370 ? -8.495 20.451 11.448 1.00 97.06 370 TRP A CA 1
ATOM 2753 C C . TRP A 1 370 ? -9.580 20.809 12.460 1.00 97.06 370 TRP A C 1
ATOM 2755 O O . TRP A 1 370 ? -10.082 21.935 12.466 1.00 97.06 370 TRP A O 1
ATOM 2765 N N . GLU A 1 371 ? -9.966 19.859 13.306 1.00 97.38 371 GLU A N 1
ATOM 2766 C CA . GLU A 1 371 ? -11.040 20.039 14.282 1.00 97.38 371 GLU A CA 1
ATOM 2767 C C . GLU A 1 371 ? -10.602 19.640 15.697 1.00 97.38 371 GLU A C 1
ATOM 2769 O 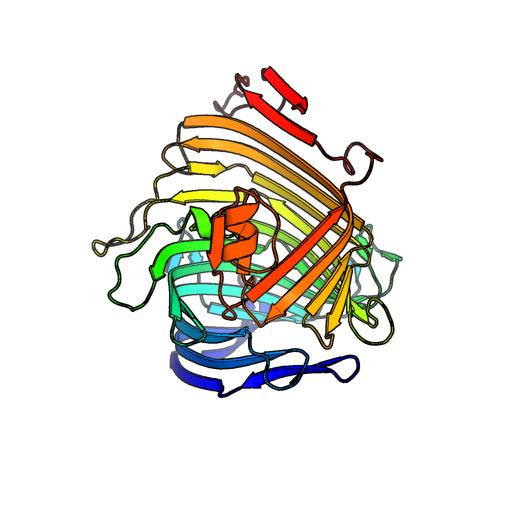O . GLU A 1 371 ? -10.156 18.518 15.939 1.00 97.38 371 GLU A O 1
ATOM 2774 N N . THR A 1 372 ? -10.785 20.556 16.650 1.00 96.06 372 THR A N 1
ATOM 2775 C CA . THR A 1 372 ? -10.434 20.390 18.073 1.00 96.06 372 THR A CA 1
ATOM 2776 C C . THR A 1 372 ? -11.616 20.732 18.978 1.00 96.06 372 THR A C 1
ATOM 2778 O O . THR A 1 372 ? -12.659 21.178 18.504 1.00 96.06 372 THR A O 1
ATOM 2781 N N . ASN A 1 373 ? -11.475 20.520 20.293 1.00 94.19 373 ASN A N 1
ATOM 2782 C CA . ASN A 1 373 ? -12.505 20.845 21.293 1.00 94.19 373 ASN A CA 1
ATOM 2783 C C . ASN A 1 373 ? -13.878 20.224 20.975 1.00 94.19 373 ASN A C 1
ATOM 2785 O O . ASN A 1 373 ? -14.919 20.858 21.147 1.00 94.19 373 ASN A O 1
ATOM 2789 N N . ARG A 1 374 ? -13.876 18.989 20.461 1.00 95.00 374 ARG A N 1
ATOM 2790 C CA . ARG A 1 374 ? -15.100 18.243 20.152 1.00 95.00 374 ARG A CA 1
ATOM 2791 C C . ARG A 1 374 ? -15.824 17.869 21.442 1.00 95.00 374 ARG A C 1
ATOM 2793 O O . ARG A 1 374 ? -15.196 17.494 22.429 1.00 95.00 374 ARG A O 1
ATOM 2800 N N . THR A 1 375 ? -17.149 17.926 21.405 1.00 94.69 375 THR A N 1
ATOM 2801 C CA . THR A 1 375 ? -17.994 17.320 22.440 1.00 94.69 375 THR A CA 1
ATOM 2802 C C . THR A 1 375 ? -17.806 15.804 22.452 1.00 94.69 375 THR A C 1
ATOM 2804 O O . THR A 1 375 ? -17.418 15.218 21.438 1.00 94.69 375 THR A O 1
ATOM 2807 N N . VAL A 1 376 ? -18.078 15.170 23.589 1.00 92.81 376 VAL A N 1
ATOM 2808 C CA . VAL A 1 376 ? -18.026 13.711 23.738 1.00 92.81 376 VAL A CA 1
ATOM 2809 C C . VAL A 1 376 ? -19.434 13.123 23.823 1.00 92.81 376 VAL A C 1
ATOM 2811 O O . VAL A 1 376 ? -20.342 13.763 24.355 1.00 92.81 376 VAL A O 1
ATOM 2814 N N . ASP A 1 377 ? -19.620 11.921 23.278 1.00 91.56 377 ASP A N 1
ATOM 2815 C CA . ASP A 1 377 ? -20.862 11.154 23.386 1.00 91.56 377 ASP A CA 1
ATOM 2816 C C . ASP A 1 377 ? -21.027 10.515 24.782 1.00 91.56 377 ASP A C 1
ATOM 2818 O O . ASP A 1 377 ? -20.188 10.668 25.673 1.00 91.56 377 ASP A O 1
ATOM 2822 N N . GLY A 1 378 ? -22.123 9.775 24.986 1.00 89.38 378 GLY A N 1
ATOM 2823 C CA . GLY A 1 378 ? -22.398 9.072 26.247 1.00 89.38 378 GLY A CA 1
ATOM 2824 C C . GLY A 1 378 ? -21.390 7.966 26.596 1.00 89.38 378 GLY A C 1
ATOM 2825 O O . GLY A 1 378 ? -21.426 7.445 27.707 1.00 89.38 378 GLY A O 1
ATOM 2826 N N . GLN A 1 379 ? -20.496 7.617 25.670 1.00 87.75 379 GLN A N 1
ATOM 2827 C CA . GLN A 1 379 ? -19.402 6.665 25.836 1.00 87.75 379 GLN A CA 1
ATOM 2828 C C . GLN A 1 379 ? -18.033 7.362 25.942 1.00 87.75 379 GLN A C 1
ATOM 2830 O O . GLN A 1 379 ? -17.005 6.688 25.944 1.00 87.75 379 GLN A O 1
ATOM 2835 N N . GLY A 1 380 ? -17.996 8.697 26.028 1.00 85.38 380 GLY A N 1
ATOM 2836 C CA . GLY A 1 380 ? -16.757 9.472 26.124 1.00 85.38 380 GLY A CA 1
ATOM 2837 C C . GLY A 1 380 ? -15.994 9.611 24.803 1.00 85.38 380 GLY A C 1
ATOM 2838 O O . GLY A 1 380 ? -14.853 10.069 24.808 1.00 85.38 380 GLY A O 1
ATOM 2839 N N . ARG A 1 381 ? -16.588 9.236 23.663 1.00 87.75 381 ARG A N 1
ATOM 2840 C CA . ARG A 1 381 ? -15.949 9.337 22.344 1.00 87.75 381 ARG A CA 1
ATOM 2841 C C . ARG A 1 381 ? -16.227 10.695 21.725 1.00 87.75 381 ARG A C 1
ATOM 2843 O O . ARG A 1 381 ? -17.353 11.186 21.756 1.00 87.75 381 ARG A O 1
ATOM 2850 N N . ALA A 1 382 ? -15.203 11.300 21.137 1.00 90.88 382 ALA A N 1
ATOM 2851 C CA . ALA A 1 382 ? -15.332 12.601 20.500 1.00 90.88 382 ALA A CA 1
ATOM 2852 C C . ALA A 1 382 ? -16.285 12.553 19.290 1.00 90.88 382 ALA A C 1
ATOM 2854 O O . ALA A 1 382 ? -16.144 11.713 18.402 1.00 90.88 382 ALA A O 1
ATOM 2855 N N . VAL A 1 383 ? -17.231 13.491 19.231 1.00 92.50 383 VAL A N 1
ATOM 2856 C CA . VAL A 1 383 ? -18.227 13.592 18.160 1.00 92.50 383 VAL A CA 1
ATOM 2857 C C . VAL A 1 383 ? -17.685 14.465 17.032 1.00 92.50 383 VAL A C 1
ATOM 2859 O O . VAL A 1 383 ? -17.490 15.676 17.197 1.00 92.50 383 VAL A O 1
ATOM 2862 N N . ASN A 1 384 ? -17.458 13.858 15.867 1.00 92.44 384 ASN A N 1
ATOM 2863 C CA . ASN A 1 384 ? -17.018 14.557 14.660 1.00 92.44 384 ASN A CA 1
ATOM 2864 C C . ASN A 1 384 ? -17.998 15.669 14.278 1.00 92.44 384 ASN A C 1
ATOM 2866 O O . ASN A 1 384 ? -19.209 15.469 14.225 1.00 92.44 384 ASN A O 1
ATOM 2870 N N . GLY A 1 385 ? -17.470 16.850 13.982 1.00 92.81 385 GLY A N 1
ATOM 2871 C CA . GLY A 1 385 ? -18.266 18.005 13.608 1.00 92.81 385 GLY A CA 1
ATOM 2872 C C . GLY A 1 385 ? -18.828 18.832 14.772 1.00 92.81 385 GLY A C 1
ATOM 2873 O O . GLY A 1 385 ? -19.509 19.824 14.518 1.00 92.81 385 GLY A O 1
ATOM 2874 N N . SER A 1 386 ? -18.571 18.481 16.027 1.00 95.44 386 SER A N 1
ATOM 2875 C CA . SER A 1 386 ? -19.066 19.258 17.173 1.00 95.44 386 SER A CA 1
ATOM 2876 C C . SER A 1 386 ? -18.084 20.316 17.687 1.00 95.44 386 SER A C 1
ATOM 2878 O O . SER A 1 386 ? -18.437 21.086 18.577 1.00 95.44 386 SER A O 1
ATOM 2880 N N . GLY A 1 387 ? -16.854 20.326 17.169 1.00 93.81 387 GLY A N 1
ATOM 2881 C CA . GLY A 1 387 ? -15.757 21.129 17.695 1.00 93.81 387 GLY A CA 1
ATOM 2882 C C . GLY A 1 387 ? -15.488 22.421 16.928 1.00 93.81 387 GLY A C 1
ATOM 2883 O O . GLY A 1 387 ? -16.172 22.781 15.966 1.00 93.81 387 GLY A O 1
ATOM 2884 N N . THR A 1 388 ? -14.428 23.108 17.347 1.00 95.75 388 THR A N 1
ATOM 2885 C CA . THR A 1 388 ? -13.868 24.258 16.633 1.00 95.75 388 THR A CA 1
ATOM 2886 C C . THR A 1 388 ? -13.115 23.765 15.406 1.00 95.75 388 THR A C 1
ATOM 2888 O O . THR A 1 388 ? -12.272 22.876 15.513 1.00 95.75 388 THR A O 1
ATOM 2891 N N . ARG A 1 389 ? -13.394 24.357 14.241 1.00 95.69 389 ARG A N 1
ATOM 2892 C CA . ARG A 1 389 ? -12.836 23.915 12.959 1.00 95.69 389 ARG A CA 1
ATOM 2893 C C . ARG A 1 389 ? -11.995 25.006 12.314 1.00 95.69 389 ARG A C 1
ATOM 2895 O O . ARG A 1 389 ? -12.458 26.132 12.153 1.00 95.69 389 ARG A O 1
ATOM 2902 N N . LEU A 1 390 ? -10.800 24.630 11.885 1.00 94.19 390 LEU A N 1
ATOM 2903 C CA . LEU A 1 390 ? -10.023 25.350 10.888 1.00 94.19 390 LEU A CA 1
ATOM 2904 C C . LEU A 1 390 ? -10.234 24.646 9.546 1.00 94.19 390 LEU A C 1
ATOM 2906 O O . LEU A 1 390 ? -10.058 23.432 9.465 1.00 94.19 390 LEU A O 1
ATOM 2910 N N . VAL A 1 391 ? -10.628 25.394 8.517 1.00 91.75 391 VAL A N 1
ATOM 2911 C CA . VAL A 1 391 ? -10.804 24.883 7.151 1.00 91.75 391 VAL A CA 1
ATOM 2912 C C . VAL A 1 391 ? -9.937 25.721 6.222 1.00 91.75 391 VAL A C 1
ATOM 2914 O O . VAL A 1 391 ? -10.024 26.950 6.263 1.00 91.75 391 VAL A O 1
ATOM 2917 N N . LEU A 1 392 ? -9.104 25.048 5.433 1.00 86.81 392 LEU A N 1
ATOM 2918 C CA . LEU A 1 392 ? -8.173 25.620 4.464 1.00 86.81 392 LEU A CA 1
ATOM 2919 C C . LEU A 1 392 ? -8.496 25.127 3.056 1.00 86.81 392 LEU A C 1
ATOM 2921 O O . LEU A 1 392 ? -8.803 23.915 2.911 1.00 86.81 392 LEU A O 1
#

Organism: Marinobacter nauticus (NCBI:txid2743)

Radius of gyration: 23.18 Å; chains: 1; bounding box: 58×62×54 Å